Protein AF-0000000085067004 (afdb_homodimer)

Sequence (550 aa):
MLLAAVLTGLWRGMNSHQGFIADVVNGLKASEVGFAIALILLGSIVEGFGYGLSLGTRWPYTRNIAVLMVRGDPEAAHRLVATLVGLVALALVILSPSITTISGLSLIVVTALFGMGTLYVLAGRAPAFVHGTHGLLAYGVFLVYLTGLVYPELDFWSYLSAVGALHALLLAVFLGGMTTGQRGFGTAIGAFVKPQKASQWTIAAHVSAALLLVATLGWMMPAYPVAFYLAVTQVAVGFLLFHAVNLKPRDPGVMVVFHQSMVLLMSLAIVLQWRMLLAAVLTGLWRGMNSHQGFIADVVNGLKASEVGFAIALILLGSIVEGFGYGLSLGTRWPYTRNIAVLMVRGDPEAAHRLVATLVGLVALALVILSPSITTISGLSLIVVTALFGMGTLYVLAGRAPAFVHGTHGLLAYGVFLVYLTGLVYPELDFWSYLSAVGALHALLLAVFLGGMTTGQRGFGTAIGAFVKPQKASQWTIAAHVSAALLLVATLGWMMPAYPVAFYLAVTQVAVGFLLFHAVNLKPRDPGVMVVFHQSMVLLMSLAIVLQWR

Nearest PDB structures (foldseek):
  6ied-assembly1_A  TM=6.377E-01  e=1.381E-03  Bacillus subtilis subsp. subtilis str. 168
  7jh5-assembly1_A  TM=1.822E-01  e=3.316E+00  synthetic construct
  7jh5-assembly1_A  TM=1.829E-01  e=2.171E+00  synthetic construct

Foldseek 3Di:
DLVVQLVVLLVVLVVPPPDNLRSNLRSLLSSLLVLLLVLLLLVLQCQQAQVLQVVHLDDDDDPCLVVVVVVPRSVSVSRVSLVVSLVSLVVSCVSPNDLLSVQLNVLSVVLVVLSSVLSCLLVVNDALLSQLVSQLSSVVNNQSSVLCNVPVPDHSVVVCVPQVLVVLLSQLSSLVSSLDSQQHAFGACDDDPDDDGPSVVSVVSSLVSLVVSLVVCVVVCVQQVPLNVLSVVLNVLVVLLNVLCRVGVSNSHCSSSVSSVSSVVSSCSSSVRPD/DLVVQLVVQLVVLVVVPPDNLRSNLRSLLSSLLVLLLVLLLLVLQCQQAQVLQVVHLDDDDDPCLVVVVVVPRSVSVSRVSLVVSLVSLVVSCVSPNDLLSVVLNVLSVVLVVLSSVLSCLLVVNDALLSQLVSQLSSVVNNQSSVLCNVPVPDDSVVVCVPQVLVVLLSQLRSLVSSLDSQQHAFGACDDDPDDDGPSSVSVVSSLVSLVVSLVVCVVVCVQQVPLNVLSVVLNVLVVLLNVLCRVGVSNSHCSSSVSSVSSVVSSCSSSVRPD

Solvent-accessible surface area (backbone atoms only — not comparable to full-atom values): 26433 Å² total; per-residue (Å²): 106,68,66,51,40,40,47,49,19,32,50,56,18,58,68,59,76,75,46,70,68,54,7,44,49,46,1,51,38,46,20,48,30,52,48,36,52,49,41,55,47,31,50,24,45,14,50,10,64,47,32,68,58,71,73,50,72,68,77,87,73,59,94,56,34,68,56,40,28,74,73,62,36,46,48,39,41,35,53,51,49,51,52,50,50,51,52,52,31,50,51,40,30,71,76,50,68,42,73,57,33,47,49,36,37,50,34,46,54,53,24,52,56,27,48,57,44,30,41,36,8,38,70,68,74,42,62,22,64,42,26,6,48,24,44,37,31,49,50,45,37,28,47,38,34,42,42,44,67,77,38,66,88,52,55,51,70,61,50,58,72,68,37,62,68,54,51,35,49,45,50,22,42,23,30,45,26,20,25,54,20,49,37,23,69,53,37,53,67,68,85,51,72,68,66,83,47,71,29,36,45,32,42,52,51,18,51,50,30,46,44,48,29,36,52,50,26,27,74,39,23,92,66,22,43,49,26,26,54,48,43,50,51,43,52,56,45,50,53,34,34,56,28,22,31,50,76,32,32,45,40,37,28,68,49,43,33,52,49,50,50,50,52,52,48,30,51,48,19,55,76,69,47,36,119,107,67,67,51,40,40,46,50,18,31,50,55,17,57,69,59,76,74,47,73,66,54,8,45,51,47,1,53,36,48,20,48,29,53,48,36,52,48,43,55,47,31,51,25,44,15,50,10,63,49,32,68,58,70,73,50,72,69,77,86,72,58,95,54,34,69,56,39,27,74,72,62,36,46,48,35,41,36,53,53,50,51,50,50,50,50,52,52,31,49,51,39,30,71,76,50,70,42,72,57,33,47,49,36,37,51,34,46,53,53,24,53,56,27,48,56,43,30,38,35,9,38,70,70,74,40,62,22,64,41,27,6,48,24,44,37,30,48,49,47,36,28,47,37,35,44,44,45,67,76,37,66,89,52,55,51,69,62,49,57,70,68,37,62,66,55,51,35,47,44,49,22,42,21,30,46,25,21,25,53,20,48,38,24,69,50,37,53,67,69,86,52,74,67,67,84,47,71,30,36,45,33,43,52,52,18,52,52,29,47,44,48,28,36,52,50,26,26,74,40,24,94,66,22,43,49,26,25,55,48,42,50,51,42,52,56,45,50,54,33,34,56,29,24,30,48,75,33,32,45,41,36,29,68,48,44,32,53,50,51,51,51,53,52,49,29,50,47,20,57,76,70,46,35,117

Organism: Acidithiobacillus ferrooxidans (strain ATCC 23270 / DSM 14882 / CIP 104768 / NCIMB 8455) (NCBI:txid243159)

Radius of gyration: 28.53 Å; Cα contacts (8 Å, |Δi|>4): 859; chains: 2; bounding box: 48×87×50 Å

Structure (mmCIF, N/CA/C/O backbone):
data_AF-0000000085067004-model_v1
#
loop_
_entity.id
_entity.type
_entity.pdbx_description
1 polymer 'Membrane protein, putative'
#
loop_
_atom_site.group_PDB
_atom_site.id
_atom_site.type_symbol
_atom_site.label_atom_id
_atom_site.label_alt_id
_atom_site.label_comp_id
_atom_site.label_asym_id
_atom_site.label_entity_id
_atom_site.label_seq_id
_atom_site.pdbx_PDB_ins_code
_atom_site.Cartn_x
_atom_site.Cartn_y
_atom_site.Cartn_z
_atom_site.occupancy
_atom_site.B_iso_or_equiv
_atom_site.auth_seq_id
_atom_site.auth_comp_id
_atom_site.auth_asym_id
_atom_site.auth_atom_id
_atom_site.pdbx_PDB_model_num
ATOM 1 N N . MET A 1 1 ? 5.703 -36.125 1 1 44.06 1 MET A N 1
ATOM 2 C CA . MET A 1 1 ? 4.656 -35.125 1.204 1 44.06 1 MET A CA 1
ATOM 3 C C . MET A 1 1 ? 3.631 -35.188 0.078 1 44.06 1 MET A C 1
ATOM 5 O O . MET A 1 1 ? 2.426 -35.188 0.33 1 44.06 1 MET A O 1
ATOM 9 N N . LEU A 1 2 ? 4.16 -35.406 -1.099 1 47.28 2 LEU A N 1
ATOM 10 C CA . LEU A 1 2 ? 3.25 -35.5 -2.234 1 47.28 2 LEU A CA 1
ATOM 11 C C . LEU A 1 2 ? 2.361 -36.719 -2.111 1 47.28 2 LEU A C 1
ATOM 13 O O . LEU A 1 2 ? 1.147 -36.656 -2.312 1 47.28 2 LEU A O 1
ATOM 17 N N . LEU A 1 3 ? 3.037 -37.812 -1.877 1 49.53 3 LEU A N 1
ATOM 18 C CA . LEU A 1 3 ? 2.285 -39.062 -1.688 1 49.53 3 LEU A CA 1
ATOM 19 C C . LEU A 1 3 ? 1.293 -38.906 -0.538 1 49.53 3 LEU A C 1
ATOM 21 O O . LEU A 1 3 ? 0.163 -39.406 -0.625 1 49.53 3 LEU A O 1
ATOM 25 N N . ALA A 1 4 ? 1.658 -38.156 0.443 1 50 4 ALA A N 1
ATOM 26 C CA . ALA A 1 4 ? 0.765 -37.969 1.586 1 50 4 ALA A CA 1
ATOM 27 C C . ALA A 1 4 ? -0.467 -37.156 1.201 1 50 4 ALA A C 1
ATOM 29 O O . ALA A 1 4 ? -1.578 -37.469 1.647 1 50 4 ALA A O 1
ATOM 30 N N . ALA A 1 5 ? -0.316 -36.219 0.365 1 51.41 5 ALA A N 1
ATOM 31 C CA . ALA A 1 5 ? -1.452 -35.406 -0.091 1 51.41 5 ALA A CA 1
ATOM 32 C C . ALA A 1 5 ? -2.416 -36.25 -0.921 1 51.41 5 ALA A C 1
ATOM 34 O O . ALA A 1 5 ? -3.635 -36.156 -0.765 1 51.41 5 ALA A O 1
ATOM 35 N N . VAL A 1 6 ? -1.772 -37.031 -1.807 1 51.62 6 VAL A N 1
ATOM 36 C CA . VAL A 1 6 ? -2.605 -37.969 -2.586 1 51.62 6 VAL A CA 1
ATOM 37 C C . VAL A 1 6 ? -3.32 -38.938 -1.65 1 51.62 6 VAL A C 1
ATOM 39 O O . VAL A 1 6 ? -4.527 -39.156 -1.778 1 51.62 6 VAL A O 1
ATOM 42 N N . LEU A 1 7 ? -2.564 -39.375 -0.662 1 54.09 7 LEU A N 1
ATOM 43 C CA . LEU A 1 7 ? -3.115 -40.375 0.254 1 54.09 7 LEU A CA 1
ATOM 44 C C . LEU A 1 7 ? -4.172 -39.75 1.159 1 54.09 7 LEU A C 1
ATOM 46 O O . LEU A 1 7 ? -5.207 -40.375 1.427 1 54.09 7 LEU A O 1
ATOM 50 N N . THR A 1 8 ? -3.93 -38.562 1.638 1 54.75 8 THR A N 1
ATOM 51 C CA . THR A 1 8 ? -4.895 -37.906 2.504 1 54.75 8 THR A CA 1
ATOM 52 C C . THR A 1 8 ? -6.164 -37.562 1.731 1 54.75 8 THR A C 1
ATOM 54 O O . THR A 1 8 ? -7.27 -37.688 2.258 1 54.75 8 THR A O 1
ATOM 57 N N . GLY A 1 9 ? -6.027 -37.125 0.557 1 53.75 9 GLY A N 1
ATOM 58 C CA . GLY A 1 9 ? -7.195 -36.875 -0.276 1 53.75 9 GLY A CA 1
ATOM 59 C C . GLY A 1 9 ? -8.016 -38.156 -0.526 1 53.75 9 GLY A C 1
ATOM 60 O O . GLY A 1 9 ? -9.234 -38.125 -0.389 1 53.75 9 GLY A O 1
ATOM 61 N N . LEU A 1 10 ? -7.211 -39.188 -0.894 1 51.88 10 LEU A N 1
ATOM 62 C CA . LEU A 1 10 ? -7.871 -40.469 -1.09 1 51.88 10 LEU A CA 1
ATOM 63 C C . LEU A 1 10 ? -8.547 -40.938 0.194 1 51.88 10 LEU A C 1
ATOM 65 O O . LEU A 1 10 ? -9.672 -41.438 0.159 1 51.88 10 LEU A O 1
ATOM 69 N N . TRP A 1 11 ? -7.82 -40.688 1.231 1 53.88 11 TRP A N 1
ATOM 70 C CA . TRP A 1 11 ? -8.375 -41.125 2.508 1 53.88 11 TRP A CA 1
ATOM 71 C C . TRP A 1 11 ? -9.664 -40.375 2.83 1 53.88 11 TRP A C 1
ATOM 73 O O . TRP A 1 11 ? -10.641 -41 3.27 1 53.88 11 TRP A O 1
ATOM 83 N N . ARG A 1 12 ? -9.75 -39.219 2.734 1 55.62 12 ARG A N 1
ATOM 84 C CA . ARG A 1 12 ? -10.922 -38.406 3.031 1 55.62 12 ARG A CA 1
ATOM 85 C C . ARG A 1 12 ? -12.07 -38.719 2.084 1 55.62 12 ARG A C 1
ATOM 87 O O . ARG A 1 12 ? -13.234 -38.75 2.492 1 55.62 12 ARG A O 1
ATOM 94 N N . GLY A 1 13 ? -11.68 -38.844 0.837 1 50.97 13 GLY A N 1
ATOM 95 C CA . GLY A 1 13 ? -12.688 -39.281 -0.12 1 50.97 13 GLY A CA 1
ATOM 96 C C . GLY A 1 13 ? -13.312 -40.625 0.223 1 50.97 13 GLY A C 1
ATOM 97 O O . GLY A 1 13 ? -14.508 -40.812 0.031 1 50.97 13 GLY A O 1
ATOM 98 N N . MET A 1 14 ? -12.508 -41.469 0.668 1 50.03 14 MET A N 1
ATOM 99 C CA . MET A 1 14 ? -13.016 -42.812 0.999 1 50.03 14 MET A CA 1
ATOM 100 C C . MET A 1 14 ? -14.008 -42.75 2.154 1 50.03 14 MET A C 1
ATOM 102 O O . MET A 1 14 ? -14.852 -43.625 2.301 1 50.03 14 MET A O 1
ATOM 106 N N . ASN A 1 15 ? -13.82 -41.812 2.945 1 49.16 15 ASN A N 1
ATOM 107 C CA . ASN A 1 15 ? -14.766 -41.812 4.059 1 49.16 15 ASN A CA 1
ATOM 108 C C . ASN A 1 15 ? -16.062 -41.125 3.701 1 49.16 15 ASN A C 1
ATOM 110 O O . ASN A 1 15 ? -16.891 -40.875 4.574 1 49.16 15 ASN A O 1
ATOM 114 N N . SER A 1 16 ? -16.219 -40.594 2.508 1 52.66 16 SER A N 1
ATOM 115 C CA . SER A 1 16 ? -17.422 -39.844 2.227 1 52.66 16 SER A CA 1
ATOM 116 C C . SER A 1 16 ? -18.578 -40.75 1.824 1 52.66 16 SER A C 1
ATOM 118 O O . SER A 1 16 ? -19.734 -40.312 1.761 1 52.66 16 SER A O 1
ATOM 120 N N . HIS A 1 17 ? -18.484 -42 2.068 1 56.91 17 HIS A N 1
ATOM 121 C CA . HIS A 1 17 ? -19.531 -43 1.897 1 56.91 17 HIS A CA 1
ATOM 122 C C . HIS A 1 17 ? -20.312 -42.75 0.613 1 56.91 17 HIS A C 1
ATOM 124 O O . HIS A 1 17 ? -21.531 -42.969 0.579 1 56.91 17 HIS A O 1
ATOM 130 N N . GLN A 1 18 ? -20 -42.031 -0.416 1 61.53 18 GLN A N 1
ATOM 131 C CA . GLN A 1 18 ? -20.812 -41.812 -1.608 1 61.53 18 GLN A CA 1
ATOM 132 C C . GLN A 1 18 ? -20.484 -42.844 -2.691 1 61.53 18 GLN A C 1
ATOM 134 O O . GLN A 1 18 ? -20.984 -42.75 -3.816 1 61.53 18 GLN A O 1
ATOM 139 N N . GLY A 1 19 ? -19.75 -43.875 -2.502 1 74.81 19 GLY A N 1
ATOM 140 C CA . GLY A 1 19 ? -19.266 -44.844 -3.451 1 74.81 19 GLY A CA 1
ATOM 141 C C . GLY A 1 19 ? -17.766 -44.75 -3.715 1 74.81 19 GLY A C 1
ATOM 142 O O . GLY A 1 19 ? -17.188 -43.656 -3.602 1 74.81 19 GLY A O 1
ATOM 143 N N . PHE A 1 20 ? -17.156 -45.812 -3.973 1 78.31 20 PHE A N 1
ATOM 144 C CA . PHE A 1 20 ? -15.719 -45.938 -4.074 1 78.31 20 PHE A CA 1
ATOM 145 C C . PHE A 1 20 ? -15.148 -45 -5.113 1 78.31 20 PHE A C 1
ATOM 147 O O . PHE A 1 20 ? -14.195 -44.25 -4.84 1 78.31 20 PHE A O 1
ATOM 154 N N . ILE A 1 21 ? -15.789 -44.938 -6.297 1 82.69 21 ILE A N 1
ATOM 155 C CA . ILE A 1 21 ? -15.281 -44.094 -7.391 1 82.69 21 ILE A CA 1
ATOM 156 C C . ILE A 1 21 ? -15.398 -42.625 -7.023 1 82.69 21 ILE A C 1
ATOM 158 O O . ILE A 1 21 ? -14.484 -41.844 -7.266 1 82.69 21 ILE A O 1
ATOM 162 N N . ALA A 1 22 ? -16.5 -42.281 -6.383 1 83.62 22 ALA A N 1
ATOM 163 C CA . ALA A 1 22 ? -16.703 -40.906 -5.969 1 83.62 22 ALA A CA 1
ATOM 164 C C . ALA A 1 22 ? -15.68 -40.469 -4.93 1 83.62 22 ALA A C 1
ATOM 166 O O . ALA A 1 22 ? -15.18 -39.344 -4.961 1 83.62 22 ALA A O 1
ATOM 167 N N . ASP A 1 23 ? -15.328 -41.344 -4.109 1 85.62 23 ASP A N 1
ATOM 168 C CA . ASP A 1 23 ? -14.328 -41.094 -3.076 1 85.62 23 ASP A CA 1
ATOM 169 C C . ASP A 1 23 ? -12.945 -40.906 -3.688 1 85.62 23 ASP A C 1
ATOM 171 O O . ASP A 1 23 ? -12.203 -40 -3.299 1 85.62 23 ASP A O 1
ATOM 175 N N . VAL A 1 24 ? -12.695 -41.75 -4.613 1 87.06 24 VAL A N 1
ATOM 176 C CA . VAL A 1 24 ? -11.406 -41.656 -5.301 1 87.06 24 VAL A CA 1
ATOM 177 C C . VAL A 1 24 ? -11.312 -40.344 -6.062 1 87.06 24 VAL A C 1
ATOM 179 O O . VAL A 1 24 ? -10.289 -39.656 -5.992 1 87.06 24 VAL A O 1
ATOM 182 N N . VAL A 1 25 ? -12.367 -40 -6.707 1 88.56 25 VAL A N 1
ATOM 183 C CA . VAL A 1 25 ? -12.398 -38.781 -7.5 1 88.56 25 VAL A CA 1
ATOM 184 C C . VAL A 1 25 ? -12.211 -37.562 -6.586 1 88.56 25 VAL A C 1
ATOM 186 O O . VAL A 1 25 ? -11.406 -36.688 -6.883 1 88.56 25 VAL A O 1
ATOM 189 N N . ASN A 1 26 ? -12.844 -37.562 -5.465 1 88.25 26 ASN A N 1
ATOM 190 C CA . ASN A 1 26 ? -12.695 -36.469 -4.512 1 88.25 26 ASN A CA 1
ATOM 191 C C . ASN A 1 26 ? -11.281 -36.406 -3.939 1 88.25 26 ASN A C 1
ATOM 193 O O . ASN A 1 26 ? -10.742 -35.344 -3.727 1 88.25 26 ASN A O 1
ATOM 197 N N . GLY A 1 27 ? -10.836 -37.5 -3.727 1 90.12 27 GLY A N 1
ATOM 198 C CA . GLY A 1 27 ? -9.461 -37.562 -3.258 1 90.12 27 GLY A CA 1
ATOM 199 C C . GLY A 1 27 ? -8.461 -37.031 -4.266 1 90.12 27 GLY A C 1
ATOM 200 O O . GLY A 1 27 ? -7.531 -36.312 -3.9 1 90.12 27 GLY A O 1
ATOM 201 N N . LEU A 1 28 ? -8.656 -37.438 -5.504 1 92.19 28 LEU A N 1
ATOM 202 C CA . LEU A 1 28 ? -7.777 -36.969 -6.57 1 92.19 28 LEU A CA 1
ATOM 203 C C . LEU A 1 28 ? -7.914 -35.469 -6.754 1 92.19 28 LEU A C 1
ATOM 205 O O . LEU A 1 28 ? -6.922 -34.75 -6.98 1 92.19 28 LEU A O 1
ATOM 209 N N . LYS A 1 29 ? -9.086 -34.969 -6.609 1 91.62 29 LYS A N 1
ATOM 210 C CA . LYS A 1 29 ? -9.289 -33.5 -6.695 1 91.62 29 LYS A CA 1
ATOM 211 C C . LYS A 1 29 ? -8.57 -32.781 -5.559 1 91.62 29 LYS A C 1
ATOM 213 O O . LYS A 1 29 ? -7.918 -31.766 -5.781 1 91.62 29 LYS A O 1
ATOM 218 N N . ALA A 1 30 ? -8.688 -33.281 -4.43 1 93.06 30 ALA A N 1
ATOM 219 C CA . ALA A 1 30 ? -8 -32.688 -3.283 1 93.06 30 ALA A CA 1
ATOM 220 C C . ALA A 1 30 ? -6.484 -32.719 -3.484 1 93.06 30 ALA A C 1
ATOM 222 O O . ALA A 1 30 ? -5.793 -31.75 -3.141 1 93.06 30 ALA A O 1
ATOM 223 N N . SER A 1 31 ? -6.055 -33.781 -4.023 1 93.31 31 SER A N 1
ATOM 224 C CA . SER A 1 31 ? -4.629 -33.906 -4.324 1 93.31 31 SER A CA 1
ATOM 225 C C . SER A 1 31 ? -4.199 -32.844 -5.332 1 93.31 31 SER A C 1
ATOM 227 O O . SER A 1 31 ? -3.131 -32.25 -5.195 1 93.31 31 SER A O 1
ATOM 229 N N . GLU A 1 32 ? -5.02 -32.625 -6.352 1 95.88 32 GLU A N 1
ATOM 230 C CA . GLU A 1 32 ? -4.719 -31.625 -7.359 1 95.88 32 GLU A CA 1
ATOM 231 C C . GLU A 1 32 ? -4.602 -30.234 -6.73 1 95.88 32 GLU A C 1
ATOM 233 O O . GLU A 1 32 ? -3.717 -29.453 -7.098 1 95.88 32 GLU A O 1
ATOM 238 N N . VAL A 1 33 ? -5.457 -29.953 -5.773 1 95.62 33 VAL A N 1
ATOM 239 C CA . VAL A 1 33 ? -5.387 -28.672 -5.074 1 95.62 33 VAL A CA 1
ATOM 240 C C . VAL A 1 33 ? -4.066 -28.562 -4.316 1 95.62 33 VAL A C 1
ATOM 242 O O . VAL A 1 33 ? -3.357 -27.562 -4.43 1 95.62 33 VAL A O 1
ATOM 245 N N . GLY A 1 34 ? -3.748 -29.562 -3.613 1 95.69 34 GLY A N 1
ATOM 246 C CA . GLY A 1 34 ? -2.486 -29.594 -2.893 1 95.69 34 GLY A CA 1
ATOM 247 C C . GLY A 1 34 ? -1.277 -29.469 -3.799 1 95.69 34 GLY A C 1
ATOM 248 O O . GLY A 1 34 ? -0.341 -28.719 -3.498 1 95.69 34 GLY A O 1
ATOM 249 N N . PHE A 1 35 ? -1.281 -30.172 -4.902 1 95.31 35 PHE A N 1
ATOM 250 C CA . PHE A 1 35 ? -0.181 -30.141 -5.855 1 95.31 35 PHE A CA 1
ATOM 251 C C . PHE A 1 35 ? -0.059 -28.75 -6.484 1 95.31 35 PHE A C 1
ATOM 253 O O . PHE A 1 35 ? 1.049 -28.266 -6.703 1 95.31 35 PHE A O 1
ATOM 260 N N . ALA A 1 36 ? -1.211 -28.219 -6.828 1 96.81 36 ALA A N 1
ATOM 261 C CA . ALA A 1 36 ? -1.175 -26.875 -7.406 1 96.81 36 ALA A CA 1
ATOM 262 C C . ALA A 1 36 ? -0.526 -25.875 -6.445 1 96.81 36 ALA A C 1
ATOM 264 O O . ALA A 1 36 ? 0.309 -25.062 -6.852 1 96.81 36 ALA A O 1
ATOM 265 N N . ILE A 1 37 ? -0.878 -25.938 -5.164 1 97.19 37 ILE A N 1
ATOM 266 C CA . ILE A 1 37 ? -0.276 -25.094 -4.145 1 97.19 37 ILE A CA 1
ATOM 267 C C . ILE A 1 37 ? 1.228 -25.344 -4.078 1 97.19 37 ILE A C 1
ATOM 269 O O . ILE A 1 37 ? 2.027 -24.406 -4.105 1 97.19 37 ILE A O 1
ATOM 273 N N . ALA A 1 38 ? 1.575 -26.562 -4.062 1 96 38 ALA A N 1
ATOM 274 C CA . ALA A 1 38 ? 2.984 -26.938 -3.986 1 96 38 ALA A CA 1
ATOM 275 C C . ALA A 1 38 ? 3.756 -26.422 -5.195 1 96 38 ALA A C 1
ATOM 277 O O . ALA A 1 38 ? 4.871 -25.906 -5.059 1 96 38 ALA A O 1
ATOM 278 N N . LEU A 1 39 ? 3.199 -26.562 -6.324 1 97 39 LEU A N 1
ATOM 279 C CA . LEU A 1 39 ? 3.865 -26.125 -7.551 1 97 39 LEU A CA 1
ATOM 280 C C . LEU A 1 39 ? 4.074 -24.625 -7.559 1 97 39 LEU A C 1
ATOM 282 O O . LEU A 1 39 ? 5.145 -24.141 -7.941 1 97 39 LEU A O 1
ATOM 286 N N . ILE A 1 40 ? 3.045 -23.922 -7.172 1 97.38 40 ILE A N 1
ATOM 287 C CA . ILE A 1 40 ? 3.148 -22.469 -7.125 1 97.38 40 ILE A CA 1
ATOM 288 C C . ILE A 1 40 ? 4.23 -22.062 -6.129 1 97.38 40 ILE A C 1
ATOM 290 O O . ILE A 1 40 ? 5.07 -21.219 -6.43 1 97.38 40 ILE A O 1
ATOM 294 N N . LEU A 1 41 ? 4.266 -22.719 -5.035 1 97.62 41 LEU A N 1
ATOM 295 C CA . LEU A 1 41 ? 5.27 -22.406 -4.023 1 97.62 41 LEU A CA 1
ATOM 296 C C . LEU A 1 41 ? 6.66 -22.828 -4.48 1 97.62 41 LEU A C 1
ATOM 298 O O . LEU A 1 41 ? 7.641 -22.125 -4.246 1 97.62 41 LEU A O 1
ATOM 302 N N . LEU A 1 42 ? 6.758 -23.969 -5.105 1 96.25 42 LEU A N 1
ATOM 303 C CA . LEU A 1 42 ? 8.039 -24.406 -5.652 1 96.25 42 LEU A CA 1
ATOM 304 C C . LEU A 1 42 ? 8.555 -23.406 -6.688 1 96.25 42 LEU A C 1
ATOM 306 O O . LEU A 1 42 ? 9.742 -23.078 -6.703 1 96.25 42 LEU A O 1
ATOM 310 N N . GLY A 1 43 ? 7.66 -22.969 -7.543 1 95.94 43 GLY A N 1
ATOM 311 C CA . GLY A 1 43 ? 8.047 -21.938 -8.484 1 95.94 43 GLY A CA 1
ATOM 312 C C . GLY A 1 43 ? 8.617 -20.703 -7.809 1 95.94 43 GLY A C 1
ATOM 313 O O . GLY A 1 43 ? 9.602 -20.125 -8.281 1 95.94 43 GLY A O 1
ATOM 314 N N . SER A 1 44 ? 8.023 -20.344 -6.746 1 96.75 44 SER A N 1
ATOM 315 C CA . SER A 1 44 ? 8.492 -19.172 -6.016 1 96.75 44 SER A CA 1
ATOM 316 C C . SER A 1 44 ? 9.836 -19.438 -5.344 1 96.75 44 SER A C 1
ATOM 318 O O . SER A 1 44 ? 10.664 -18.531 -5.215 1 96.75 44 SER A O 1
ATOM 320 N N . ILE A 1 45 ? 10.023 -20.609 -4.891 1 96.25 45 ILE A N 1
ATOM 321 C CA . ILE A 1 45 ? 11.32 -21 -4.336 1 96.25 45 ILE A CA 1
ATOM 322 C C . ILE A 1 45 ? 12.383 -20.938 -5.426 1 96.25 45 ILE A C 1
ATOM 324 O O . ILE A 1 45 ? 13.484 -20.422 -5.207 1 96.25 45 ILE A O 1
ATOM 328 N N . VAL A 1 46 ? 12.062 -21.422 -6.543 1 95.12 46 VAL A N 1
ATOM 329 C CA . VAL A 1 46 ? 12.977 -21.406 -7.68 1 95.12 46 VAL A CA 1
ATOM 330 C C . VAL A 1 46 ? 13.383 -19.969 -7.996 1 95.12 46 VAL A C 1
ATOM 332 O O . VAL A 1 46 ? 14.57 -19.688 -8.164 1 95.12 46 VAL A O 1
ATOM 335 N N . GLU A 1 47 ? 12.445 -19.109 -8.062 1 93.81 47 GLU A N 1
ATOM 336 C CA . GLU A 1 47 ? 12.711 -17.688 -8.336 1 93.81 47 GLU A CA 1
ATOM 337 C C . GLU A 1 47 ? 13.453 -17.047 -7.172 1 93.81 47 GLU A C 1
ATOM 339 O O . GLU A 1 47 ? 14.453 -16.344 -7.379 1 93.81 47 GLU A O 1
ATOM 344 N N . GLY A 1 48 ? 12.984 -17.281 -5.996 1 95.88 48 GLY A N 1
ATOM 345 C CA . GLY A 1 48 ? 13.492 -16.594 -4.816 1 95.88 48 GLY A CA 1
ATOM 346 C C . GLY A 1 48 ? 14.922 -16.969 -4.477 1 95.88 48 GLY A C 1
ATOM 347 O O . GLY A 1 48 ? 15.664 -16.156 -3.916 1 95.88 48 GLY A O 1
ATOM 348 N N . PHE A 1 49 ? 15.266 -18.141 -4.883 1 95.62 49 PHE A N 1
ATOM 349 C CA . PHE A 1 49 ? 16.594 -18.578 -4.453 1 95.62 49 PHE A CA 1
ATOM 350 C C . PHE A 1 49 ? 17.5 -18.797 -5.652 1 95.62 49 PHE A C 1
ATOM 352 O O . PHE A 1 49 ? 18.516 -19.5 -5.547 1 95.62 49 PHE A O 1
ATOM 359 N N . GLY A 1 50 ? 17.141 -18.312 -6.762 1 93.56 50 GLY A N 1
ATOM 360 C CA . GLY A 1 50 ? 18.031 -18.141 -7.898 1 93.56 50 GLY A CA 1
ATOM 361 C C . GLY A 1 50 ? 18.219 -19.406 -8.711 1 93.56 50 GLY A C 1
ATOM 362 O O . GLY A 1 50 ? 19.281 -19.625 -9.297 1 93.56 50 GLY A O 1
ATOM 363 N N . TYR A 1 51 ? 17.219 -20.266 -8.75 1 90.5 51 TYR A N 1
ATOM 364 C CA . TYR A 1 51 ? 17.328 -21.531 -9.461 1 90.5 51 TYR A CA 1
ATOM 365 C C . TYR A 1 51 ? 16.609 -21.469 -10.805 1 90.5 51 TYR A C 1
ATOM 367 O O . TYR A 1 51 ? 16.422 -22.484 -11.469 1 90.5 51 TYR A O 1
ATOM 375 N N . GLY A 1 52 ? 16.188 -20.422 -11.234 1 83.44 52 GLY A N 1
ATOM 376 C CA . GLY A 1 52 ? 15.352 -20.25 -12.414 1 83.44 52 GLY A CA 1
ATOM 377 C C . GLY A 1 52 ? 15.984 -20.828 -13.672 1 83.44 52 GLY A C 1
ATOM 378 O O . GLY A 1 52 ? 15.281 -21.328 -14.555 1 83.44 52 GLY A O 1
ATOM 379 N N . LEU A 1 53 ? 17.25 -20.844 -13.781 1 83.56 53 LEU A N 1
ATOM 380 C CA . LEU A 1 53 ? 17.922 -21.344 -14.969 1 83.56 53 LEU A CA 1
ATOM 381 C C . LEU A 1 53 ? 18.953 -22.406 -14.609 1 83.56 53 LEU A C 1
ATOM 383 O O . LEU A 1 53 ? 19.906 -22.641 -15.352 1 83.56 53 LEU A O 1
ATOM 387 N N . SER A 1 54 ? 18.641 -23 -13.531 1 84.69 54 SER A N 1
ATOM 388 C CA . SER A 1 54 ? 19.594 -23.984 -13.047 1 84.69 54 SER A CA 1
ATOM 389 C C . SER A 1 54 ? 19.688 -25.188 -13.984 1 84.69 54 SER A C 1
ATOM 391 O O . SER A 1 54 ? 20.719 -25.828 -14.086 1 84.69 54 SER A O 1
ATOM 393 N N . LEU A 1 55 ? 18.594 -25.422 -14.688 1 86.06 55 LEU A N 1
ATOM 394 C CA . LEU A 1 55 ? 18.578 -26.562 -15.602 1 86.06 55 LEU A CA 1
ATOM 395 C C . LEU A 1 55 ? 18.625 -26.094 -17.047 1 86.06 55 LEU A C 1
ATOM 397 O O . LEU A 1 55 ? 18.344 -26.859 -17.969 1 86.06 55 LEU A O 1
ATOM 401 N N . GLY A 1 56 ? 18.938 -24.859 -17.188 1 81.44 56 GLY A N 1
ATOM 402 C CA . GLY A 1 56 ? 18.984 -24.297 -18.516 1 81.44 56 GLY A CA 1
ATOM 403 C C . GLY A 1 56 ? 17.625 -24.078 -19.141 1 81.44 56 GLY A C 1
ATOM 404 O O . GLY A 1 56 ? 16.625 -23.984 -18.422 1 81.44 56 GLY A O 1
ATOM 405 N N . THR A 1 57 ? 17.641 -23.781 -20.453 1 77.81 57 THR A N 1
ATOM 406 C CA . THR A 1 57 ? 16.391 -23.5 -21.141 1 77.81 57 THR A CA 1
ATOM 407 C C . THR A 1 57 ? 15.883 -24.734 -21.875 1 77.81 57 THR A C 1
ATOM 409 O O . THR A 1 57 ? 14.766 -24.734 -22.406 1 77.81 57 THR A O 1
ATOM 412 N N . ARG A 1 58 ? 16.734 -25.703 -21.812 1 74.06 58 ARG A N 1
ATOM 413 C CA . ARG A 1 58 ? 16.328 -26.891 -22.547 1 74.06 58 ARG A CA 1
ATOM 414 C C . ARG A 1 58 ? 15.258 -27.672 -21.781 1 74.06 58 ARG A C 1
ATOM 416 O O . ARG A 1 58 ? 15.359 -27.859 -20.578 1 74.06 58 ARG A O 1
ATOM 423 N N . TRP A 1 59 ? 14.117 -27.828 -22.375 1 64.62 59 TRP A N 1
ATOM 424 C CA . TRP A 1 59 ? 13.023 -28.672 -21.922 1 64.62 59 TRP A CA 1
ATOM 425 C C . TRP A 1 59 ? 13.047 -30.016 -22.641 1 64.62 59 TRP A C 1
ATOM 427 O O . TRP A 1 59 ? 13.547 -30.125 -23.766 1 64.62 59 TRP A O 1
ATOM 437 N N . PRO A 1 60 ? 12.516 -30.984 -22.016 1 60.41 60 PRO A N 1
ATOM 438 C CA . PRO A 1 60 ? 11.773 -31.094 -20.766 1 60.41 60 PRO A CA 1
ATOM 439 C C . PRO A 1 60 ? 12.672 -31.375 -19.562 1 60.41 60 PRO A C 1
ATOM 441 O O . PRO A 1 60 ? 12.555 -30.719 -18.531 1 60.41 60 PRO A O 1
ATOM 444 N N . TYR A 1 61 ? 13.258 -32.656 -19.641 1 64.69 61 TYR A N 1
ATOM 445 C CA . TYR A 1 61 ? 13.883 -33.25 -18.469 1 64.69 61 TYR A CA 1
ATOM 446 C C . TYR A 1 61 ? 15.344 -33.594 -18.734 1 64.69 61 TYR A C 1
ATOM 448 O O . TYR A 1 61 ? 15.727 -33.812 -19.891 1 64.69 61 TYR A O 1
ATOM 456 N N . THR A 1 62 ? 16.047 -33.188 -17.859 1 69.31 62 THR A N 1
ATOM 457 C CA . THR A 1 62 ? 17.391 -33.75 -17.891 1 69.31 62 THR A CA 1
ATOM 458 C C . THR A 1 62 ? 17.391 -35.188 -17.422 1 69.31 62 THR A C 1
ATOM 460 O O . THR A 1 62 ? 16.5 -35.594 -16.656 1 69.31 62 THR A O 1
ATOM 463 N N . ARG A 1 63 ? 18.281 -35.969 -17.984 1 74.56 63 ARG A N 1
ATOM 464 C CA . ARG A 1 63 ? 18.375 -37.406 -17.703 1 74.56 63 ARG A CA 1
ATOM 465 C C . ARG A 1 63 ? 18.484 -37.656 -16.203 1 74.56 63 ARG A C 1
ATOM 467 O O . ARG A 1 63 ? 17.969 -38.656 -15.711 1 74.56 63 ARG A O 1
ATOM 474 N N . ASN A 1 64 ? 18.938 -36.781 -15.523 1 83.56 64 ASN A N 1
ATOM 475 C CA . ASN A 1 64 ? 19.156 -37.031 -14.102 1 83.56 64 ASN A CA 1
ATOM 476 C C . ASN A 1 64 ? 18.281 -36.125 -13.227 1 83.56 64 ASN A C 1
ATOM 478 O O . ASN A 1 64 ? 18.703 -35.688 -12.156 1 83.56 64 ASN A O 1
ATOM 482 N N . ILE A 1 65 ? 17.047 -35.906 -13.734 1 87.38 65 ILE A N 1
ATOM 483 C CA . ILE A 1 65 ? 16.203 -34.906 -13.078 1 87.38 65 ILE A CA 1
ATOM 484 C C . ILE A 1 65 ? 15.828 -35.406 -11.68 1 87.38 65 ILE A C 1
ATOM 486 O O . ILE A 1 65 ? 15.758 -34.594 -10.742 1 87.38 65 ILE A O 1
ATOM 490 N N . ALA A 1 66 ? 15.609 -36.688 -11.469 1 87.69 66 ALA A N 1
ATOM 491 C CA . ALA A 1 66 ? 15.258 -37.219 -10.164 1 87.69 66 ALA A CA 1
ATOM 492 C C . ALA A 1 66 ? 16.406 -37.062 -9.172 1 87.69 66 ALA A C 1
ATOM 494 O O . ALA A 1 66 ? 16.188 -36.781 -8 1 87.69 66 ALA A O 1
ATOM 495 N N . VAL A 1 67 ? 17.562 -37.25 -9.648 1 89.06 67 VAL A N 1
ATOM 496 C CA . VAL A 1 67 ? 18.75 -37.125 -8.805 1 89.06 67 VAL A CA 1
ATOM 497 C C . VAL A 1 67 ? 18.938 -35.656 -8.383 1 89.06 67 VAL A C 1
ATOM 499 O O . VAL A 1 67 ? 19.219 -35.375 -7.219 1 89.06 67 VAL A O 1
ATOM 502 N N . LEU A 1 68 ? 18.703 -34.844 -9.352 1 90 68 LEU A N 1
ATOM 503 C CA . LEU A 1 68 ? 18.859 -33.438 -9.047 1 90 68 LEU A CA 1
ATOM 504 C C . LEU A 1 68 ? 17.828 -32.969 -8.016 1 90 68 LEU A C 1
ATOM 506 O O . LEU A 1 68 ? 18.141 -32.156 -7.137 1 90 68 LEU A O 1
ATOM 510 N N . MET A 1 69 ? 16.688 -33.469 -8.125 1 90.06 69 MET A N 1
ATOM 511 C CA . MET A 1 69 ? 15.656 -33.156 -7.141 1 90.06 69 MET A CA 1
ATOM 512 C C . MET A 1 69 ? 16.062 -33.656 -5.754 1 90.06 69 MET A C 1
ATOM 514 O O . MET A 1 69 ? 15.945 -32.906 -4.773 1 90.06 69 MET A O 1
ATOM 518 N N . VAL A 1 70 ? 16.562 -34.844 -5.676 1 91.06 70 VAL A N 1
ATOM 519 C CA . VAL A 1 70 ? 16.953 -35.438 -4.398 1 91.06 70 VAL A CA 1
ATOM 520 C C . VAL A 1 70 ? 18.125 -34.656 -3.812 1 91.06 70 VAL A C 1
ATOM 522 O O . VAL A 1 70 ? 18.234 -34.5 -2.594 1 91.06 70 VAL A O 1
ATOM 525 N N . ARG A 1 71 ? 18.891 -34.094 -4.703 1 91.69 71 ARG A N 1
ATOM 526 C CA . ARG A 1 71 ? 20.031 -33.312 -4.262 1 91.69 71 ARG A CA 1
ATOM 527 C C . ARG A 1 71 ? 19.609 -31.922 -3.848 1 91.69 71 ARG A C 1
ATOM 529 O O . ARG A 1 71 ? 20.453 -31.109 -3.438 1 91.69 71 ARG A O 1
ATOM 536 N N . GLY A 1 72 ? 18.344 -31.641 -4.055 1 91.19 72 GLY A N 1
ATOM 537 C CA . GLY A 1 72 ? 17.828 -30.406 -3.475 1 91.19 72 GLY A CA 1
ATOM 538 C C . GLY A 1 72 ? 17.578 -29.328 -4.504 1 91.19 72 GLY A C 1
ATOM 539 O O . GLY A 1 72 ? 17.406 -28.156 -4.156 1 91.19 72 GLY A O 1
ATOM 540 N N . ASP A 1 73 ? 17.578 -29.609 -5.73 1 92.62 73 ASP A N 1
ATOM 541 C CA . ASP A 1 73 ? 17.266 -28.625 -6.758 1 92.62 73 ASP A CA 1
ATOM 542 C C . ASP A 1 73 ? 15.758 -28.406 -6.875 1 92.62 73 ASP A C 1
ATOM 544 O O . ASP A 1 73 ? 15.031 -29.281 -7.348 1 92.62 73 ASP A O 1
ATOM 548 N N . PRO A 1 74 ? 15.383 -27.266 -6.547 1 93.88 74 PRO A N 1
ATOM 549 C CA . PRO A 1 74 ? 13.938 -27.031 -6.539 1 93.88 74 PRO A CA 1
ATOM 550 C C . PRO A 1 74 ? 13.336 -26.953 -7.941 1 93.88 74 PRO A C 1
ATOM 552 O O . PRO A 1 74 ? 12.148 -27.234 -8.125 1 93.88 74 PRO A O 1
ATOM 555 N N . GLU A 1 75 ? 14.102 -26.562 -8.898 1 93.06 75 GLU A N 1
ATOM 556 C CA . GLU A 1 75 ? 13.602 -26.562 -10.273 1 93.06 75 GLU A CA 1
ATOM 557 C C . GLU A 1 75 ? 13.305 -27.984 -10.75 1 93.06 75 GLU A C 1
ATOM 559 O O . GLU A 1 75 ? 12.305 -28.219 -11.43 1 93.06 75 GLU A O 1
ATOM 564 N N . ALA A 1 76 ? 14.156 -28.875 -10.383 1 92.56 76 ALA A N 1
ATOM 565 C CA . ALA A 1 76 ? 13.922 -30.281 -10.688 1 92.56 76 ALA A CA 1
ATOM 566 C C . ALA A 1 76 ? 12.641 -30.781 -10.016 1 92.56 76 ALA A C 1
ATOM 568 O O . ALA A 1 76 ? 11.828 -31.469 -10.641 1 92.56 76 ALA A O 1
ATOM 569 N N . ALA A 1 77 ? 12.5 -30.406 -8.797 1 93.25 77 ALA A N 1
ATOM 570 C CA . ALA A 1 77 ? 11.289 -30.781 -8.07 1 93.25 77 ALA A CA 1
ATOM 571 C C . ALA A 1 77 ? 10.047 -30.188 -8.734 1 93.25 77 ALA A C 1
ATOM 573 O O . ALA A 1 77 ? 9.039 -30.875 -8.891 1 93.25 77 ALA A O 1
ATOM 574 N N . HIS A 1 78 ? 10.141 -28.938 -9.109 1 94.38 78 HIS A N 1
ATOM 575 C CA . HIS A 1 78 ? 9.039 -28.25 -9.766 1 94.38 78 HIS A CA 1
ATOM 576 C C . HIS A 1 78 ? 8.602 -28.984 -11.023 1 94.38 78 HIS A C 1
ATOM 578 O O . HIS A 1 78 ? 7.406 -29.234 -11.219 1 94.38 78 HIS A O 1
ATOM 584 N N . ARG A 1 79 ? 9.523 -29.453 -11.789 1 91.44 79 ARG A N 1
ATOM 585 C CA . ARG A 1 79 ? 9.219 -30.141 -13.047 1 91.44 79 ARG A CA 1
ATOM 586 C C . ARG A 1 79 ? 8.625 -31.516 -12.781 1 91.44 79 ARG A C 1
ATOM 588 O O . ARG A 1 79 ? 7.684 -31.938 -13.461 1 91.44 79 ARG A O 1
ATOM 595 N N . LEU A 1 80 ? 9.156 -32.188 -11.852 1 90.5 80 LEU A N 1
ATOM 596 C CA . LEU A 1 80 ? 8.648 -33.5 -11.531 1 90.5 80 LEU A CA 1
ATOM 597 C C . LEU A 1 80 ? 7.227 -33.438 -10.984 1 90.5 80 LEU A C 1
ATOM 599 O O . LEU A 1 80 ? 6.363 -34.219 -11.383 1 90.5 80 LEU A O 1
ATOM 603 N N . VAL A 1 81 ? 7.016 -32.5 -10.109 1 92.19 81 VAL A N 1
ATOM 604 C CA . VAL A 1 81 ? 5.68 -32.344 -9.547 1 92.19 81 VAL A CA 1
ATOM 605 C C . VAL A 1 81 ? 4.699 -31.922 -10.641 1 92.19 81 VAL A C 1
ATOM 607 O O . VAL A 1 81 ? 3.553 -32.375 -10.656 1 92.19 81 VAL A O 1
ATOM 610 N N . ALA A 1 82 ? 5.152 -31.125 -11.531 1 93.88 82 ALA A N 1
ATOM 611 C CA . ALA A 1 82 ? 4.301 -30.719 -12.641 1 93.88 82 ALA A CA 1
ATOM 612 C C . ALA A 1 82 ? 3.855 -31.922 -13.469 1 93.88 82 ALA A C 1
ATOM 614 O O . ALA A 1 82 ? 2.703 -31.984 -13.906 1 93.88 82 ALA A O 1
ATOM 615 N N . THR A 1 83 ? 4.711 -32.844 -13.664 1 91.06 83 THR A N 1
ATOM 616 C CA . THR A 1 83 ? 4.387 -34.062 -14.406 1 91.06 83 THR A CA 1
ATOM 617 C C . THR A 1 83 ? 3.354 -34.875 -13.648 1 91.06 83 THR A C 1
ATOM 619 O O . THR A 1 83 ? 2.395 -35.375 -14.242 1 91.06 83 THR A O 1
ATOM 622 N N . LEU A 1 84 ? 3.576 -34.938 -12.367 1 90.88 84 LEU A N 1
ATOM 623 C CA . LEU A 1 84 ? 2.646 -35.719 -11.539 1 90.88 84 LEU A CA 1
ATOM 624 C C . LEU A 1 84 ? 1.254 -35.094 -11.578 1 90.88 84 LEU A C 1
ATOM 626 O O . LEU A 1 84 ? 0.254 -35.812 -11.664 1 90.88 84 LEU A O 1
ATOM 630 N N . VAL A 1 85 ? 1.195 -33.812 -11.523 1 95 85 VAL A N 1
ATOM 631 C CA . VAL A 1 85 ? -0.068 -33.094 -11.602 1 95 85 VAL A CA 1
ATOM 632 C C . VAL A 1 85 ? -0.781 -33.438 -12.906 1 95 85 VAL A C 1
ATOM 634 O O . VAL A 1 85 ? -1.997 -33.625 -12.922 1 95 85 VAL A O 1
ATOM 637 N N . GLY A 1 86 ? -0.048 -33.5 -13.977 1 96.06 86 GLY A N 1
ATOM 638 C CA . GLY A 1 86 ? -0.624 -33.844 -15.266 1 96.06 86 GLY A CA 1
ATOM 639 C C . GLY A 1 86 ? -1.188 -35.25 -15.297 1 96.06 86 GLY A C 1
ATOM 640 O O . GLY A 1 86 ? -2.285 -35.469 -15.812 1 96.06 86 GLY A O 1
ATOM 641 N N . LEU A 1 87 ? -0.494 -36.156 -14.695 1 95.12 87 LEU A N 1
ATOM 642 C CA . LEU A 1 87 ? -0.932 -37.562 -14.672 1 95.12 87 LEU A CA 1
ATOM 643 C C . LEU A 1 87 ? -2.186 -37.719 -13.82 1 95.12 87 LEU A C 1
ATOM 645 O O . LEU A 1 87 ? -3.113 -38.438 -14.203 1 95.12 87 LEU A O 1
ATOM 649 N N . VAL A 1 88 ? -2.182 -37.062 -12.711 1 94.88 88 VAL A N 1
ATOM 650 C CA . VAL A 1 88 ? -3.344 -37.125 -11.836 1 94.88 88 VAL A CA 1
ATOM 651 C C . VAL A 1 88 ? -4.551 -36.5 -12.531 1 94.88 88 VAL A C 1
ATOM 653 O O . VAL A 1 88 ? -5.66 -37.031 -12.461 1 94.88 88 VAL A O 1
ATOM 656 N N . ALA A 1 89 ? -4.34 -35.469 -13.203 1 97.31 89 ALA A N 1
ATOM 657 C CA . ALA A 1 89 ? -5.426 -34.812 -13.93 1 97.31 89 ALA A CA 1
ATOM 658 C C . ALA A 1 89 ? -5.969 -35.719 -15.039 1 97.31 89 ALA A C 1
ATOM 660 O O . ALA A 1 89 ? -7.18 -35.75 -15.273 1 97.31 89 ALA A O 1
ATOM 661 N N . LEU A 1 90 ? -5.094 -36.375 -15.688 1 97 90 LEU A N 1
ATOM 662 C CA . LEU A 1 90 ? -5.52 -37.312 -16.719 1 97 90 LEU A CA 1
ATOM 663 C C . LEU A 1 90 ? -6.371 -38.438 -16.109 1 97 90 LEU A C 1
ATOM 665 O O . LEU A 1 90 ? -7.414 -38.781 -16.656 1 97 90 LEU A O 1
ATOM 669 N N . ALA A 1 91 ? -5.93 -38.938 -14.992 1 95.81 91 ALA A N 1
ATOM 670 C CA . ALA A 1 91 ? -6.707 -39.938 -14.289 1 95.81 91 ALA A CA 1
ATOM 671 C C . ALA A 1 91 ? -8.094 -39.438 -13.922 1 95.81 91 ALA A C 1
ATOM 673 O O . ALA A 1 91 ? -9.086 -40.156 -14.055 1 95.81 91 ALA A O 1
ATOM 674 N N . LEU A 1 92 ? -8.164 -38.219 -13.5 1 95.25 92 LEU A N 1
ATOM 675 C CA . LEU A 1 92 ? -9.438 -37.625 -13.133 1 95.25 92 LEU A CA 1
ATOM 676 C C . LEU A 1 92 ? -10.375 -37.531 -14.336 1 95.25 92 LEU A C 1
ATOM 678 O O . LEU A 1 92 ? -11.562 -37.844 -14.227 1 95.25 92 LEU A O 1
ATOM 682 N N . VAL A 1 93 ? -9.852 -37.156 -15.453 1 96.12 93 VAL A N 1
ATOM 683 C CA . VAL A 1 93 ? -10.664 -37.031 -16.656 1 96.12 93 VAL A CA 1
ATOM 684 C C . VAL A 1 93 ? -11.18 -38.406 -17.062 1 96.12 93 VAL A C 1
ATOM 686 O O . VAL A 1 93 ? -12.328 -38.562 -17.5 1 96.12 93 VAL A O 1
ATOM 689 N N . ILE A 1 94 ? -10.414 -39.406 -16.875 1 96.06 94 ILE A N 1
ATOM 690 C CA . ILE A 1 94 ? -10.797 -40.781 -17.234 1 96.06 94 ILE A CA 1
ATOM 691 C C . ILE A 1 94 ? -11.859 -41.281 -16.266 1 96.06 94 ILE A C 1
ATOM 693 O O . ILE A 1 94 ? -12.867 -41.875 -16.688 1 96.06 94 ILE A O 1
ATOM 697 N N . LEU A 1 95 ? -11.719 -40.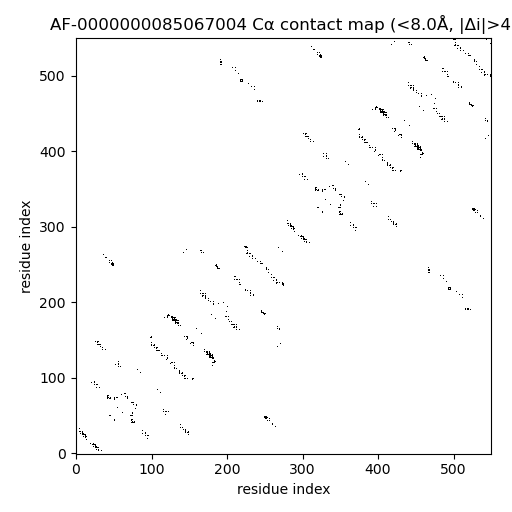969 -14.992 1 93.38 95 LEU A N 1
ATOM 698 C CA . LEU A 1 95 ? -12.594 -41.531 -13.969 1 93.38 95 LEU A CA 1
ATOM 699 C C . LEU A 1 95 ? -13.883 -40.719 -13.852 1 93.38 95 LEU A C 1
ATOM 701 O O . LEU A 1 95 ? -14.938 -41.281 -13.508 1 93.38 95 LEU A O 1
ATOM 705 N N . SER A 1 96 ? -13.789 -39.5 -14.078 1 92.44 96 SER A N 1
ATOM 706 C CA . SER A 1 96 ? -14.945 -38.625 -13.914 1 92.44 96 SER A CA 1
ATOM 707 C C . SER A 1 96 ? -14.898 -37.469 -14.898 1 92.44 96 SER A C 1
ATOM 709 O O . SER A 1 96 ? -14.695 -36.312 -14.492 1 92.44 96 SER A O 1
ATOM 711 N N . PRO A 1 97 ? -15.172 -37.844 -16.188 1 93.31 97 PRO A N 1
ATOM 712 C CA . PRO A 1 97 ? -15.164 -36.781 -17.188 1 93.31 97 PRO A CA 1
ATOM 713 C C . PRO A 1 97 ? -16.25 -35.75 -16.938 1 93.31 97 PRO A C 1
ATOM 715 O O . PRO A 1 97 ? -17.422 -36.094 -16.734 1 93.31 97 PRO A O 1
ATOM 718 N N . SER A 1 98 ? -15.922 -34.594 -16.734 1 91.69 98 SER A N 1
ATOM 719 C CA . SER A 1 98 ? -16.797 -33.438 -16.547 1 91.69 98 SER A CA 1
ATOM 720 C C . SER A 1 98 ? -16.141 -32.156 -17.062 1 91.69 98 SER A C 1
ATOM 722 O O . SER A 1 98 ? -14.969 -32.156 -17.438 1 91.69 98 SER A O 1
ATOM 724 N N . ILE A 1 99 ? -16.875 -31.125 -17.203 1 90.94 99 ILE A N 1
ATOM 725 C CA . ILE A 1 99 ? -16.344 -29.844 -17.641 1 90.94 99 ILE A CA 1
ATOM 726 C C . ILE A 1 99 ? -15.195 -29.422 -16.719 1 90.94 99 ILE A C 1
ATOM 728 O O . ILE A 1 99 ? -14.188 -28.875 -17.172 1 90.94 99 ILE A O 1
ATOM 732 N N . THR A 1 100 ? -15.328 -29.672 -15.453 1 91.62 100 THR A N 1
ATOM 733 C CA . THR A 1 100 ? -14.32 -29.297 -14.477 1 91.62 100 THR A CA 1
ATOM 734 C C . THR A 1 100 ? -13.023 -30.062 -14.703 1 91.62 100 THR A C 1
ATOM 736 O O . THR A 1 100 ? -11.945 -29.469 -14.781 1 91.62 100 THR A O 1
ATOM 739 N N . THR A 1 101 ? -13.156 -31.344 -14.852 1 94.38 101 THR A N 1
ATOM 740 C CA . THR A 1 101 ? -11.953 -32.156 -14.977 1 94.38 101 THR A CA 1
ATOM 741 C C . THR A 1 101 ? -11.289 -31.938 -16.328 1 94.38 101 THR A C 1
ATOM 743 O O . THR A 1 101 ? -10.062 -31.922 -16.438 1 94.38 101 THR A O 1
ATOM 746 N N . ILE A 1 102 ? -12 -31.75 -17.359 1 96.38 102 ILE A N 1
ATOM 747 C CA . ILE A 1 102 ? -11.453 -31.5 -18.688 1 96.38 102 ILE A CA 1
ATOM 748 C C . ILE A 1 102 ? -10.797 -30.109 -18.703 1 96.38 102 ILE A C 1
ATOM 750 O O . ILE A 1 102 ? -9.703 -29.953 -19.25 1 96.38 102 ILE A O 1
ATOM 754 N N . SER A 1 103 ? -11.461 -29.125 -18.125 1 97 103 SER A N 1
ATOM 755 C CA . SER A 1 103 ? -10.867 -27.797 -18.016 1 97 103 SER A CA 1
ATOM 756 C C . SER A 1 103 ? -9.57 -27.844 -17.219 1 97 103 SER A C 1
ATOM 758 O O . SER A 1 103 ? -8.586 -27.203 -17.594 1 97 103 SER A O 1
ATOM 760 N N . GLY A 1 104 ? -9.617 -28.578 -16.172 1 97.75 104 GLY A N 1
ATOM 761 C CA . GLY A 1 104 ? -8.414 -28.719 -15.359 1 97.75 104 GLY A CA 1
ATOM 762 C C . GLY A 1 104 ? -7.234 -29.266 -16.141 1 97.75 104 GLY A C 1
ATOM 763 O O . GLY A 1 104 ? -6.141 -28.703 -16.109 1 97.75 104 GLY A O 1
ATOM 764 N N . LEU A 1 105 ? -7.465 -30.344 -16.812 1 97.94 105 LEU A N 1
ATOM 765 C CA . LEU A 1 105 ? -6.402 -30.938 -17.625 1 97.94 105 LEU A CA 1
ATOM 766 C C . LEU A 1 105 ? -5.938 -29.969 -18.703 1 97.94 105 LEU A C 1
ATOM 768 O O . LEU A 1 105 ? -4.734 -29.828 -18.938 1 97.94 105 LEU A O 1
ATOM 772 N N . SER A 1 106 ? -6.855 -29.344 -19.359 1 98.25 106 SER A N 1
ATOM 773 C CA . SER A 1 106 ? -6.512 -28.375 -20.406 1 98.25 106 SER A CA 1
ATOM 774 C C . SER A 1 106 ? -5.641 -27.25 -19.844 1 98.25 106 SER A C 1
ATOM 776 O O . SER A 1 106 ? -4.641 -26.875 -20.453 1 98.25 106 SER A O 1
ATOM 778 N N . LEU A 1 107 ? -6.023 -26.719 -18.703 1 98.31 107 LEU A N 1
ATOM 779 C CA . LEU A 1 107 ? -5.242 -25.656 -18.078 1 98.31 107 LEU A CA 1
ATOM 780 C C . LEU A 1 107 ? -3.838 -26.156 -17.734 1 98.31 107 LEU A C 1
ATOM 782 O O . LEU A 1 107 ? -2.863 -25.406 -17.906 1 98.31 107 LEU A O 1
ATOM 786 N N . ILE A 1 108 ? -3.748 -27.312 -17.297 1 98.06 108 ILE A N 1
ATOM 787 C CA . ILE A 1 108 ? -2.449 -27.875 -16.938 1 98.06 108 ILE A CA 1
ATOM 788 C C . ILE A 1 108 ? -1.568 -27.984 -18.172 1 98.06 108 ILE A C 1
ATOM 790 O O . ILE A 1 108 ? -0.398 -27.594 -18.141 1 98.06 108 ILE A O 1
ATOM 794 N N . VAL A 1 109 ? -2.117 -28.469 -19.266 1 97.38 109 VAL A N 1
ATOM 795 C CA . VAL A 1 109 ? -1.363 -28.641 -20.5 1 97.38 109 VAL A CA 1
ATOM 796 C C . VAL A 1 109 ? -0.892 -27.266 -21 1 97.38 109 VAL A C 1
ATOM 798 O O . VAL A 1 109 ? 0.286 -27.094 -21.312 1 97.38 109 VAL A O 1
ATOM 801 N N . VAL A 1 110 ? -1.786 -26.328 -21.016 1 97.94 110 VAL A N 1
ATOM 802 C CA . VAL A 1 110 ? -1.431 -25 -21.5 1 97.94 110 VAL A CA 1
ATOM 803 C C . VAL A 1 110 ? -0.418 -24.359 -20.547 1 97.94 110 VAL A C 1
ATOM 805 O O . VAL A 1 110 ? 0.517 -23.688 -21 1 97.94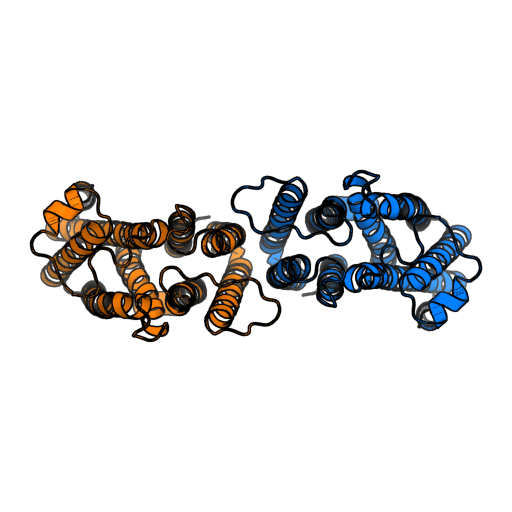 110 VAL A O 1
ATOM 808 N N . THR A 1 111 ? -0.575 -24.516 -19.234 1 97.56 111 THR A N 1
ATOM 809 C CA . THR A 1 111 ? 0.381 -24 -18.266 1 97.56 111 THR A CA 1
ATOM 810 C C . THR A 1 111 ? 1.774 -24.562 -18.516 1 97.56 111 THR A C 1
ATOM 812 O O . THR A 1 111 ? 2.768 -23.828 -18.469 1 97.56 111 THR A O 1
ATOM 815 N N . ALA A 1 112 ? 1.834 -25.875 -18.797 1 94.38 112 ALA A N 1
ATOM 816 C CA . ALA A 1 112 ? 3.117 -26.516 -19.078 1 94.38 112 ALA A CA 1
ATOM 817 C C . ALA A 1 112 ? 3.785 -25.922 -20.297 1 94.38 112 ALA A C 1
ATOM 819 O O . ALA A 1 112 ? 4.996 -25.688 -20.312 1 94.38 112 ALA A O 1
ATOM 820 N N . LEU A 1 113 ? 3.016 -25.672 -21.312 1 94.38 113 LEU A N 1
ATOM 821 C CA . LEU A 1 113 ? 3.547 -25.047 -22.516 1 94.38 113 LEU A CA 1
ATOM 822 C C . LEU A 1 113 ? 4.09 -23.656 -22.234 1 94.38 113 LEU A C 1
ATOM 824 O O . LEU A 1 113 ? 5.199 -23.312 -22.641 1 94.38 113 LEU A O 1
ATOM 828 N N . PHE A 1 114 ? 3.334 -22.891 -21.516 1 95.69 114 PHE A N 1
ATOM 829 C CA . PHE A 1 114 ? 3.789 -21.547 -21.156 1 95.69 114 PHE A CA 1
ATOM 830 C C . PHE A 1 114 ? 4.949 -21.625 -20.172 1 95.69 114 PHE A C 1
ATOM 832 O O . PHE A 1 114 ? 5.793 -20.719 -20.141 1 95.69 114 PHE A O 1
ATOM 839 N N . GLY A 1 115 ? 4.965 -22.688 -19.344 1 93.69 115 GLY A N 1
ATOM 840 C CA . GLY A 1 115 ? 6.109 -22.906 -18.469 1 93.69 115 GLY A CA 1
ATOM 841 C C . GLY A 1 115 ? 7.422 -23.016 -19.219 1 93.69 115 GLY A C 1
ATOM 842 O O . GLY A 1 115 ? 8.438 -22.469 -18.797 1 93.69 115 GLY A O 1
ATOM 843 N N . MET A 1 116 ? 7.375 -23.672 -20.297 1 90.25 116 MET A N 1
ATOM 844 C CA . MET A 1 116 ? 8.547 -23.75 -21.156 1 90.25 116 MET A CA 1
ATOM 845 C C . MET A 1 116 ? 8.93 -22.375 -21.688 1 90.25 116 MET A C 1
ATOM 847 O O . MET A 1 116 ? 10.117 -22.031 -21.734 1 90.25 116 MET A O 1
ATOM 851 N N . GLY A 1 117 ? 7.922 -21.656 -22 1 92.75 117 GLY A N 1
ATOM 852 C CA . GLY A 1 117 ? 8.156 -20.297 -22.469 1 92.75 117 GLY A CA 1
ATOM 853 C C . GLY A 1 117 ? 8.781 -19.406 -21.406 1 92.75 117 GLY A C 1
ATOM 854 O O . GLY A 1 117 ? 9.57 -18.5 -21.734 1 92.75 117 GLY A O 1
ATOM 855 N N . THR A 1 118 ? 8.422 -19.641 -20.188 1 93.81 118 THR A N 1
ATOM 856 C CA . THR A 1 118 ? 8.914 -18.828 -19.078 1 93.81 118 THR A CA 1
ATOM 857 C C . THR A 1 118 ? 10.438 -18.906 -18.984 1 93.81 118 THR A C 1
ATOM 859 O O . THR A 1 118 ? 11.102 -17.922 -18.656 1 93.81 118 THR A O 1
ATOM 862 N N . LEU A 1 119 ? 11.016 -20.016 -19.297 1 91.25 119 LEU A N 1
ATOM 863 C CA . LEU A 1 119 ? 12.469 -20.156 -19.297 1 91.25 119 LEU A CA 1
ATOM 864 C C . LEU A 1 119 ? 13.109 -19.25 -20.328 1 91.25 119 LEU A C 1
ATOM 866 O O . LEU A 1 119 ? 14.125 -18.594 -20.062 1 91.25 119 LEU A O 1
ATOM 870 N N . TYR A 1 120 ? 12.461 -19.109 -21.406 1 93.12 120 TYR A N 1
ATOM 871 C CA . TYR A 1 120 ? 12.961 -18.219 -22.453 1 93.12 120 TYR A CA 1
ATOM 872 C C . TYR A 1 120 ? 12.797 -16.766 -22.062 1 93.12 120 TYR A C 1
ATOM 874 O O . TYR A 1 120 ? 13.641 -15.922 -22.406 1 93.12 120 TYR A O 1
ATOM 882 N N . VAL A 1 121 ? 11.742 -16.5 -21.359 1 94.81 121 VAL A N 1
ATOM 883 C CA . VAL A 1 121 ? 11.516 -15.141 -20.891 1 94.81 121 VAL A CA 1
ATOM 884 C C . VAL A 1 121 ? 12.617 -14.742 -19.922 1 94.81 121 VAL A C 1
ATOM 886 O O . VAL A 1 121 ? 13.219 -13.672 -20.047 1 94.81 121 VAL A O 1
ATOM 889 N N . LEU A 1 122 ? 12.93 -15.602 -19.062 1 92.25 122 LEU A N 1
ATOM 890 C CA . LEU A 1 122 ? 13.93 -15.312 -18.031 1 92.25 122 LEU A CA 1
ATOM 891 C C . LEU A 1 122 ? 15.312 -15.148 -18.656 1 92.25 122 LEU A C 1
ATOM 893 O O . LEU A 1 122 ? 16.125 -14.375 -18.156 1 92.25 122 LEU A O 1
ATOM 897 N N . ALA A 1 123 ? 15.492 -15.727 -19.734 1 90.25 123 ALA A N 1
ATOM 898 C CA . ALA A 1 123 ? 16.766 -15.625 -20.453 1 90.25 123 ALA A CA 1
ATOM 899 C C . ALA A 1 123 ? 16.781 -14.414 -21.375 1 90.25 123 ALA A C 1
ATOM 901 O O . ALA A 1 123 ? 17.766 -14.164 -22.078 1 90.25 123 ALA A O 1
ATOM 902 N N . GLY A 1 124 ? 15.711 -13.695 -21.469 1 90.81 124 GLY A N 1
ATOM 903 C CA . GLY A 1 124 ? 15.648 -12.484 -22.266 1 90.81 124 GLY A CA 1
ATOM 904 C C . GLY A 1 124 ? 15.297 -12.758 -23.719 1 90.81 124 GLY A C 1
ATOM 905 O O . GLY A 1 124 ? 15.547 -11.922 -24.594 1 90.81 124 GLY A O 1
ATOM 906 N N . ARG A 1 125 ? 14.672 -13.883 -24.016 1 93.5 125 ARG A N 1
ATOM 907 C CA . ARG A 1 125 ? 14.469 -14.305 -25.391 1 93.5 125 ARG A CA 1
ATOM 908 C C . ARG A 1 125 ? 12.984 -14.336 -25.75 1 93.5 125 ARG A C 1
ATOM 910 O O . ARG A 1 125 ? 12.617 -14.688 -26.875 1 93.5 125 ARG A O 1
ATOM 917 N N . ALA A 1 126 ? 12.133 -14.133 -24.844 1 95.06 126 ALA A N 1
ATOM 918 C CA . ALA A 1 126 ? 10.688 -14.109 -25.062 1 95.06 126 ALA A CA 1
ATOM 919 C C . ALA A 1 126 ? 10.031 -12.984 -24.281 1 95.06 126 ALA A C 1
ATOM 921 O O . ALA A 1 126 ? 10.609 -12.469 -23.312 1 95.06 126 ALA A O 1
ATOM 922 N N . PRO A 1 127 ? 8.914 -12.547 -24.734 1 96.69 127 PRO A N 1
ATOM 923 C CA . PRO A 1 127 ? 8.266 -11.414 -24.062 1 96.69 127 PRO A CA 1
ATOM 924 C C . PRO A 1 127 ? 7.738 -11.766 -22.688 1 96.69 127 PRO A C 1
ATOM 926 O O . PRO A 1 127 ? 7.363 -12.914 -22.438 1 96.69 127 PRO A O 1
ATOM 929 N N . ALA A 1 128 ? 7.637 -10.75 -21.828 1 97.25 128 ALA A N 1
ATOM 930 C CA . ALA A 1 128 ? 7.246 -10.898 -20.422 1 97.25 128 ALA A CA 1
ATOM 931 C C . ALA A 1 128 ? 5.809 -11.391 -20.312 1 97.25 128 ALA A C 1
ATOM 933 O O . ALA A 1 128 ? 5.441 -12.023 -19.312 1 97.25 128 ALA A O 1
ATOM 934 N N . PHE A 1 129 ? 5.008 -11.125 -21.312 1 97.56 129 PHE A N 1
ATOM 935 C CA . PHE A 1 129 ? 3.607 -11.531 -21.297 1 97.56 129 PHE A CA 1
ATOM 936 C C . PHE A 1 129 ? 3.48 -13.047 -21.156 1 97.56 129 PHE A C 1
ATOM 938 O O . PHE A 1 129 ? 2.525 -13.539 -20.547 1 97.56 129 PHE A O 1
ATOM 945 N N . VAL A 1 130 ? 4.418 -13.797 -21.578 1 97.75 130 VAL A N 1
ATOM 946 C CA . VAL A 1 130 ? 4.43 -15.258 -21.5 1 97.75 130 VAL A CA 1
ATOM 947 C C . VAL A 1 130 ? 4.512 -15.695 -20.047 1 97.75 130 VAL A C 1
ATOM 949 O O . VAL A 1 130 ? 3.76 -16.578 -19.609 1 97.75 130 VAL A O 1
ATOM 952 N N . HIS A 1 131 ? 5.352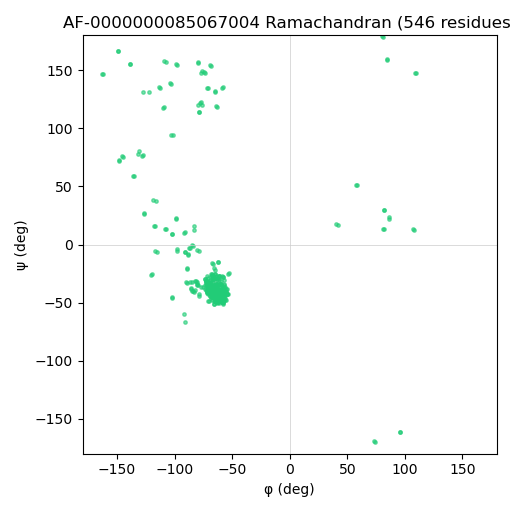 -15.031 -19.297 1 97.62 131 HIS A N 1
ATOM 953 C CA . HIS A 1 131 ? 5.504 -15.359 -17.891 1 97.62 131 HIS A CA 1
ATOM 954 C C . HIS A 1 131 ? 4.266 -14.969 -17.094 1 97.62 131 HIS A C 1
ATOM 956 O O . HIS A 1 131 ? 3.83 -15.711 -16.203 1 97.62 131 HIS A O 1
ATOM 962 N N . GLY A 1 132 ? 3.709 -13.836 -17.406 1 98.44 132 GLY A N 1
ATOM 963 C CA . GLY A 1 132 ? 2.461 -13.438 -16.781 1 98.44 132 GLY A CA 1
ATOM 964 C C . GLY A 1 132 ? 1.328 -14.414 -17.016 1 98.44 132 GLY A C 1
ATOM 965 O O . GLY A 1 132 ? 0.591 -14.766 -16.094 1 98.44 132 GLY A O 1
ATOM 966 N N . THR A 1 133 ? 1.235 -14.836 -18.234 1 98.56 133 THR A N 1
ATOM 967 C CA . THR A 1 133 ? 0.19 -15.789 -18.594 1 98.56 133 THR A CA 1
ATOM 968 C C . THR A 1 133 ? 0.409 -17.125 -17.875 1 98.56 133 THR A C 1
ATOM 970 O O . THR A 1 133 ? -0.547 -17.75 -17.422 1 98.56 133 THR A O 1
ATOM 973 N N . HIS A 1 134 ? 1.643 -17.516 -17.797 1 98.25 134 HIS A N 1
ATOM 974 C CA . HIS A 1 134 ? 1.965 -18.734 -17.062 1 98.25 134 HIS A CA 1
ATOM 975 C C . HIS A 1 134 ? 1.457 -18.672 -15.633 1 98.25 134 HIS A C 1
ATOM 977 O O . HIS A 1 134 ? 0.826 -19.609 -15.148 1 98.25 134 HIS A O 1
ATOM 983 N N . GLY A 1 135 ? 1.728 -17.578 -14.992 1 97.88 135 GLY A N 1
ATOM 984 C CA . GLY A 1 135 ? 1.232 -17.406 -13.633 1 97.88 135 GLY A CA 1
ATOM 985 C C . GLY A 1 135 ? -0.281 -17.453 -13.547 1 97.88 135 GLY A C 1
ATOM 986 O O . GLY A 1 135 ? -0.837 -18.078 -12.641 1 97.88 135 GLY A O 1
ATOM 987 N N . LEU A 1 136 ? -0.916 -16.797 -14.445 1 98.44 136 LEU A N 1
ATOM 988 C CA . LEU A 1 136 ? -2.373 -16.766 -14.5 1 98.44 136 LEU A CA 1
ATOM 989 C C . LEU A 1 136 ? -2.934 -18.188 -14.648 1 98.44 136 LEU A C 1
ATOM 991 O O . LEU A 1 136 ? -3.863 -18.562 -13.93 1 98.44 136 LEU A O 1
ATOM 995 N N . LEU A 1 137 ? -2.35 -18.922 -15.5 1 98.44 137 LEU A N 1
ATOM 996 C CA . LEU A 1 137 ? -2.803 -20.281 -15.766 1 98.44 137 LEU A CA 1
ATOM 997 C C . LEU A 1 137 ? -2.545 -21.188 -14.57 1 98.44 137 LEU A C 1
ATOM 999 O O . LEU A 1 137 ? -3.369 -22.031 -14.242 1 98.44 137 LEU A O 1
ATOM 1003 N N . ALA A 1 138 ? -1.432 -21.016 -13.906 1 98.38 138 ALA A N 1
ATOM 1004 C CA . ALA A 1 138 ? -1.14 -21.797 -12.703 1 98.38 138 ALA A CA 1
ATOM 1005 C C . ALA A 1 138 ? -2.217 -21.578 -11.648 1 98.38 138 ALA A C 1
ATOM 1007 O O . ALA A 1 138 ? -2.693 -22.547 -11.039 1 98.38 138 ALA A O 1
ATOM 1008 N N . TYR A 1 139 ? -2.633 -20.406 -11.484 1 98.56 139 TYR A N 1
ATOM 1009 C CA . TYR A 1 139 ? -3.701 -20.141 -10.531 1 98.56 139 TYR A CA 1
ATOM 1010 C C . TYR A 1 139 ? -5.039 -20.641 -11.055 1 98.56 139 TYR A C 1
ATOM 1012 O O . TYR A 1 139 ? -5.902 -21.062 -10.273 1 98.56 139 TYR A O 1
ATOM 1020 N N . GLY A 1 140 ? -5.16 -20.594 -12.352 1 98.31 140 GLY A N 1
ATOM 1021 C CA . GLY A 1 140 ? -6.336 -21.219 -12.93 1 98.31 140 GLY A CA 1
ATOM 1022 C C . GLY A 1 140 ? -6.473 -22.688 -12.57 1 98.31 140 GLY A C 1
ATOM 1023 O O . GLY A 1 140 ? -7.562 -23.141 -12.242 1 98.31 140 GLY A O 1
ATOM 1024 N N . VAL A 1 141 ? -5.363 -23.375 -12.625 1 97.94 141 VAL A N 1
ATOM 1025 C CA . VAL A 1 141 ? -5.352 -24.781 -12.25 1 97.94 141 VAL A CA 1
ATOM 1026 C C . VAL A 1 141 ? -5.738 -24.938 -10.781 1 97.94 141 VAL A C 1
ATOM 1028 O O . VAL A 1 141 ? -6.586 -25.766 -10.438 1 97.94 141 VAL A O 1
ATOM 1031 N N . PHE A 1 142 ? -5.188 -24.141 -9.961 1 98 142 PHE A N 1
ATOM 1032 C CA . PHE A 1 142 ? -5.48 -24.156 -8.531 1 98 142 PHE A CA 1
ATOM 1033 C C . PHE A 1 142 ? -6.961 -23.906 -8.281 1 98 142 PHE A C 1
ATOM 1035 O O . PHE A 1 142 ? -7.617 -24.656 -7.562 1 98 142 PHE A O 1
ATOM 1042 N N . LEU A 1 143 ? -7.523 -22.953 -8.945 1 98.31 143 LEU A N 1
ATOM 1043 C CA . LEU A 1 143 ? -8.883 -22.5 -8.68 1 98.31 143 LEU A CA 1
ATOM 1044 C C . LEU A 1 143 ? -9.898 -23.5 -9.242 1 98.31 143 LEU A C 1
ATOM 1046 O O . LEU A 1 143 ? -10.961 -23.719 -8.648 1 98.31 143 LEU A O 1
ATOM 1050 N N . VAL A 1 144 ? -9.578 -24.094 -10.398 1 97.69 144 VAL A N 1
ATOM 1051 C CA . VAL A 1 144 ? -10.547 -24.984 -11.023 1 97.69 144 VAL A CA 1
ATOM 1052 C C . VAL A 1 144 ? -10.766 -26.203 -10.133 1 97.69 144 VAL A C 1
ATOM 1054 O O . VAL A 1 144 ? -11.906 -26.625 -9.922 1 97.69 144 VAL A O 1
ATOM 1057 N N . TYR A 1 145 ? -9.773 -26.719 -9.555 1 96.19 145 TYR A N 1
ATOM 1058 C CA . TYR A 1 145 ? -9.922 -27.906 -8.703 1 96.19 145 TYR A CA 1
ATOM 1059 C C . TYR A 1 145 ? -10.438 -27.516 -7.32 1 96.19 145 TYR A C 1
ATOM 1061 O O . TYR A 1 145 ? -11.211 -28.25 -6.707 1 96.19 145 TYR A O 1
ATOM 1069 N N . LEU A 1 146 ? -10.008 -26.359 -6.844 1 96.38 146 LEU A N 1
ATOM 1070 C CA . LEU A 1 146 ? -10.508 -25.906 -5.551 1 96.38 146 LEU A CA 1
ATOM 1071 C C . LEU A 1 146 ? -12.008 -25.672 -5.602 1 96.38 146 LEU A C 1
ATOM 1073 O O . LEU A 1 146 ? -12.742 -26.141 -4.73 1 96.38 146 LEU A O 1
ATOM 1077 N N . THR A 1 147 ? -12.406 -24.969 -6.602 1 96.19 147 THR A N 1
ATOM 1078 C CA . THR A 1 147 ? -13.836 -24.688 -6.73 1 96.19 147 THR A CA 1
ATOM 1079 C C . THR A 1 147 ? -14.617 -25.969 -6.98 1 96.19 147 THR A C 1
ATOM 1081 O O . THR A 1 147 ? -15.734 -26.141 -6.496 1 96.19 147 THR A O 1
ATOM 1084 N N . GLY A 1 148 ? -14.039 -26.906 -7.766 1 93.25 148 GLY A N 1
ATOM 1085 C CA . GLY A 1 148 ? -14.68 -28.188 -7.984 1 93.25 148 GLY A CA 1
ATOM 1086 C C . GLY A 1 148 ? -14.867 -28.984 -6.707 1 93.25 148 GLY A C 1
ATOM 1087 O O . GLY A 1 148 ? -15.82 -29.75 -6.582 1 93.25 148 GLY A O 1
ATOM 1088 N N . LEU A 1 149 ? -14.008 -28.734 -5.777 1 92.06 149 LEU A N 1
ATOM 1089 C CA . LEU A 1 149 ? -14.078 -29.422 -4.496 1 92.06 149 LEU A CA 1
ATOM 1090 C C . LEU A 1 149 ? -15.086 -28.75 -3.568 1 92.06 149 LEU A C 1
ATOM 1092 O O . LEU A 1 149 ? -15.875 -29.422 -2.91 1 92.06 149 LEU A O 1
ATOM 1096 N N . VAL A 1 150 ? -15.109 -27.469 -3.566 1 93.62 150 VAL A N 1
ATOM 1097 C CA . VAL A 1 150 ? -15.898 -26.703 -2.609 1 93.62 150 VAL A CA 1
ATOM 1098 C C . VAL A 1 150 ? -17.328 -26.547 -3.125 1 93.62 150 VAL A C 1
ATOM 1100 O O . VAL A 1 150 ? -18.281 -26.578 -2.346 1 93.62 150 VAL A O 1
ATOM 1103 N N . TYR A 1 151 ? -17.375 -26.375 -4.445 1 93.12 151 TYR A N 1
ATOM 1104 C CA . TYR A 1 151 ? -18.656 -26.172 -5.105 1 93.12 151 TYR A CA 1
ATOM 1105 C C . TYR A 1 151 ? -18.828 -27.141 -6.262 1 93.12 151 TYR A C 1
ATOM 1107 O O . TYR A 1 151 ? -18.844 -26.734 -7.426 1 93.12 151 TYR A O 1
ATOM 1115 N N . PRO A 1 152 ? -19.125 -28.406 -5.961 1 88.81 152 PRO A N 1
ATOM 1116 C CA . PRO A 1 152 ? -19.156 -29.438 -6.996 1 88.81 152 PRO A CA 1
ATOM 1117 C C . PRO A 1 152 ? -20.281 -29.219 -8.016 1 88.81 152 PRO A C 1
ATOM 1119 O O . PRO A 1 152 ? -20.172 -29.688 -9.156 1 88.81 152 PRO A O 1
ATOM 1122 N N . GLU A 1 153 ? -21.266 -28.5 -7.73 1 88.88 153 GLU A N 1
ATOM 1123 C CA . GLU A 1 153 ? -22.422 -28.312 -8.609 1 88.88 153 GLU A CA 1
ATOM 1124 C C . GLU A 1 153 ? -22.234 -27.109 -9.523 1 88.88 153 GLU A C 1
ATOM 1126 O O . GLU A 1 153 ? -23.016 -26.891 -10.445 1 88.88 153 GLU A O 1
ATOM 1131 N N . LEU A 1 154 ? -21.188 -26.391 -9.297 1 90.81 154 LEU A N 1
ATOM 1132 C CA . LEU A 1 154 ? -21 -25.172 -10.062 1 90.81 154 LEU A CA 1
ATOM 1133 C C . LEU A 1 154 ? -19.938 -25.375 -11.148 1 90.81 154 LEU A C 1
ATOM 1135 O O . LEU A 1 154 ? -18.922 -26.047 -10.922 1 90.81 154 LEU A O 1
ATOM 1139 N N . ASP A 1 155 ? -20.281 -24.812 -12.273 1 91.5 155 ASP A N 1
ATOM 1140 C CA . ASP A 1 155 ? -19.281 -24.75 -13.344 1 91.5 155 ASP A CA 1
ATOM 1141 C C . ASP A 1 155 ? -18.188 -23.734 -13.016 1 91.5 155 ASP A C 1
ATOM 1143 O O . ASP A 1 155 ? -18.484 -22.609 -12.617 1 91.5 155 ASP A O 1
ATOM 1147 N N . PHE A 1 156 ? -16.984 -24.156 -13.242 1 93.94 156 PHE A N 1
ATOM 1148 C CA . PHE A 1 156 ? -15.844 -23.312 -12.891 1 93.94 156 PHE A CA 1
ATOM 1149 C C . PHE A 1 156 ? -15.914 -21.969 -13.617 1 93.94 156 PHE A C 1
ATOM 1151 O O . PHE A 1 156 ? -15.703 -20.922 -13.016 1 93.94 156 PHE A O 1
ATOM 1158 N N . TRP A 1 157 ? -16.125 -22.016 -14.891 1 96.25 157 TRP A N 1
ATOM 1159 C CA . TRP A 1 157 ? -16.078 -20.797 -15.695 1 96.25 157 TRP A CA 1
ATOM 1160 C C . TRP A 1 157 ? -17.203 -19.844 -15.297 1 96.25 157 TRP A C 1
ATOM 1162 O O . TRP A 1 157 ? -17.016 -18.625 -15.289 1 96.25 157 TRP A O 1
ATOM 1172 N N . SER A 1 158 ? -18.375 -20.359 -14.93 1 95.25 158 SER A N 1
ATOM 1173 C CA . SER A 1 158 ? -19.469 -19.547 -14.406 1 95.25 158 SER A CA 1
ATOM 1174 C C . SER A 1 158 ? -19.125 -18.938 -13.055 1 95.25 158 SER A C 1
ATOM 1176 O O . SER A 1 158 ? -19.406 -17.766 -12.805 1 95.25 158 SER A O 1
ATOM 1178 N N . TYR A 1 159 ? -18.5 -19.766 -12.297 1 95.5 159 TYR A N 1
ATOM 1179 C CA . TYR A 1 159 ? -18.047 -19.297 -10.992 1 95.5 159 TYR A CA 1
ATOM 1180 C C . TYR A 1 159 ? -17.047 -18.156 -11.141 1 95.5 159 TYR A C 1
ATOM 1182 O O . TYR A 1 159 ? -17.219 -17.094 -10.523 1 95.5 159 TYR A O 1
ATOM 1190 N N . LEU A 1 160 ? -16.047 -18.375 -11.977 1 96.69 160 LEU A N 1
ATOM 1191 C CA . LEU A 1 160 ? -15 -17.375 -12.18 1 96.69 160 LEU A CA 1
ATOM 1192 C C . LEU A 1 160 ? -15.586 -16.078 -12.727 1 96.69 160 LEU A C 1
ATOM 1194 O O . LEU A 1 160 ? -15.18 -14.984 -12.312 1 96.69 160 LEU A O 1
ATOM 1198 N N . SER A 1 161 ? -16.516 -16.203 -13.586 1 96.62 161 SER A N 1
ATOM 1199 C CA . SER A 1 161 ? -17.125 -15.023 -14.195 1 96.62 161 SER A CA 1
ATOM 1200 C C . SER A 1 161 ? -17.906 -14.211 -13.164 1 96.62 161 SER A C 1
ATOM 1202 O O . SER A 1 161 ? -18.016 -12.992 -13.266 1 96.62 161 SER A O 1
ATOM 1204 N N . ALA A 1 162 ? -18.438 -14.82 -12.156 1 96.06 162 ALA A N 1
ATOM 1205 C CA . ALA A 1 162 ? -19.344 -14.188 -11.203 1 96.06 162 ALA A CA 1
ATOM 1206 C C . ALA A 1 162 ? -18.578 -13.562 -10.047 1 96.06 162 ALA A C 1
ATOM 1208 O O . ALA A 1 162 ? -19.109 -12.695 -9.336 1 96.06 162 ALA A O 1
ATOM 1209 N N . VAL A 1 163 ? -17.359 -13.977 -9.82 1 96.44 163 VAL A N 1
ATOM 1210 C CA . VAL A 1 163 ? -16.656 -13.547 -8.617 1 96.44 163 VAL A CA 1
ATOM 1211 C C . VAL A 1 163 ? -15.648 -12.453 -8.984 1 96.44 163 VAL A C 1
ATOM 1213 O O . VAL A 1 163 ? -14.492 -12.734 -9.281 1 96.44 163 VAL A O 1
ATOM 1216 N N . GLY A 1 164 ? -16.062 -11.25 -8.844 1 96.38 164 GLY A N 1
ATOM 1217 C CA . GLY A 1 164 ? -15.258 -10.086 -9.195 1 96.38 164 GLY A CA 1
ATOM 1218 C C . GLY A 1 164 ? -13.953 -10 -8.43 1 96.38 164 GLY A C 1
ATOM 1219 O O . GLY A 1 164 ? -12.93 -9.57 -8.977 1 96.38 164 GLY A O 1
ATOM 1220 N N . ALA A 1 165 ? -13.992 -10.422 -7.188 1 97.81 165 ALA A N 1
ATOM 1221 C CA . ALA A 1 165 ? -12.797 -10.422 -6.359 1 97.81 165 ALA A CA 1
ATOM 1222 C C . ALA A 1 165 ? -11.672 -11.227 -7.012 1 97.81 165 ALA A C 1
ATOM 1224 O O . ALA A 1 165 ? -10.508 -10.828 -6.961 1 97.81 165 ALA A O 1
ATOM 1225 N N . LEU A 1 166 ? -12.023 -12.305 -7.672 1 98.56 166 LEU A N 1
ATOM 1226 C CA . LEU A 1 166 ? -11.016 -13.148 -8.312 1 98.56 166 LEU A CA 1
ATOM 1227 C C . LEU A 1 166 ? -10.469 -12.484 -9.57 1 98.56 166 LEU A C 1
ATOM 1229 O O . LEU A 1 166 ? -9.305 -12.688 -9.922 1 98.56 166 LEU A O 1
ATOM 1233 N N . HIS A 1 167 ? -11.266 -11.672 -10.25 1 98.56 167 HIS A N 1
ATOM 1234 C CA . HIS A 1 167 ? -10.75 -10.953 -11.406 1 98.56 167 HIS A CA 1
ATOM 1235 C C . HIS A 1 167 ? -9.617 -10.016 -11.016 1 98.56 167 HIS A C 1
ATOM 1237 O O . HIS A 1 167 ? -8.57 -9.984 -11.68 1 98.56 167 HIS A O 1
ATOM 1243 N N . ALA A 1 168 ? -9.875 -9.273 -9.992 1 98.69 168 ALA A N 1
ATOM 1244 C CA . ALA A 1 168 ? -8.852 -8.352 -9.516 1 98.69 168 ALA A CA 1
ATOM 1245 C C . ALA A 1 168 ? -7.602 -9.102 -9.07 1 98.69 168 ALA A C 1
ATOM 1247 O O . ALA A 1 168 ? -6.48 -8.688 -9.359 1 98.69 168 ALA A O 1
ATOM 1248 N N . LEU A 1 169 ? -7.781 -10.18 -8.367 1 98.81 169 LEU A N 1
ATOM 1249 C CA . LEU A 1 169 ? -6.66 -10.977 -7.879 1 98.81 169 LEU A CA 1
ATOM 1250 C C . LEU A 1 169 ? -5.855 -11.555 -9.039 1 98.81 169 LEU A C 1
ATOM 1252 O O . LEU A 1 169 ? -4.629 -11.453 -9.062 1 98.81 169 LEU A O 1
ATOM 1256 N N . LEU A 1 170 ? -6.539 -12.078 -10.016 1 98.75 170 LEU A N 1
ATOM 1257 C CA . LEU A 1 170 ? -5.871 -12.719 -11.148 1 98.75 170 LEU A CA 1
ATOM 1258 C C . LEU A 1 170 ? -5.172 -11.688 -12.023 1 98.75 170 LEU A C 1
ATOM 1260 O O . LEU A 1 170 ? -4.117 -11.969 -12.602 1 98.75 170 LEU A O 1
ATOM 1264 N N . LEU A 1 171 ? -5.758 -10.516 -12.125 1 98.75 171 LEU A N 1
ATOM 1265 C CA . LEU A 1 171 ? -5.062 -9.438 -12.82 1 98.75 171 LEU A CA 1
ATOM 1266 C C . LEU A 1 171 ? -3.732 -9.117 -12.141 1 98.75 171 LEU A C 1
ATOM 1268 O O . LEU A 1 171 ? -2.713 -8.953 -12.812 1 98.75 171 LEU A O 1
ATOM 1272 N N . ALA A 1 172 ? -3.766 -9.031 -10.836 1 98.81 172 ALA A N 1
ATOM 1273 C CA . ALA A 1 172 ? -2.537 -8.773 -10.094 1 98.81 172 ALA A CA 1
ATOM 1274 C C . ALA A 1 172 ? -1.53 -9.906 -10.289 1 98.81 172 ALA A C 1
ATOM 1276 O O . ALA A 1 172 ? -0.328 -9.656 -10.422 1 98.81 172 ALA A O 1
ATOM 1277 N N . VAL A 1 173 ? -1.984 -11.141 -10.297 1 98.75 173 VAL A N 1
ATOM 1278 C CA . VAL A 1 173 ? -1.127 -12.297 -10.516 1 98.75 173 VAL A CA 1
ATOM 1279 C C . VAL A 1 173 ? -0.485 -12.219 -11.898 1 98.75 173 VAL A C 1
ATOM 1281 O O . VAL A 1 173 ? 0.727 -12.406 -12.039 1 98.75 173 VAL A O 1
ATOM 1284 N N . PHE A 1 174 ? -1.283 -11.922 -12.898 1 98.75 174 PHE A N 1
ATOM 1285 C CA . PHE A 1 174 ? -0.798 -11.797 -14.266 1 98.75 174 PHE A CA 1
ATOM 1286 C C . PHE A 1 174 ? 0.287 -10.734 -14.359 1 98.75 174 PHE A C 1
ATOM 1288 O O . PHE A 1 174 ? 1.373 -10.984 -14.891 1 98.75 174 PHE A O 1
ATOM 1295 N N . LEU A 1 175 ? 0 -9.625 -13.812 1 98.69 175 LEU A N 1
ATOM 1296 C CA . LEU A 1 175 ? 0.942 -8.516 -13.906 1 98.69 175 LEU A CA 1
ATOM 1297 C C . LEU A 1 175 ? 2.16 -8.758 -13.023 1 98.69 175 LEU A C 1
ATOM 1299 O O . LEU A 1 175 ? 3.262 -8.305 -13.336 1 98.69 175 LEU A O 1
ATOM 1303 N N . GLY A 1 176 ? 1.967 -9.445 -11.914 1 98.25 176 GLY A N 1
ATOM 1304 C CA . GLY A 1 176 ? 3.117 -9.867 -11.133 1 98.25 176 GLY A CA 1
ATOM 1305 C C . GLY A 1 176 ? 4.062 -10.773 -11.906 1 98.25 176 GLY A C 1
ATOM 1306 O O . GLY A 1 176 ? 5.281 -10.578 -11.875 1 98.25 176 GLY A O 1
ATOM 1307 N N . GLY A 1 177 ? 3.529 -11.734 -12.586 1 97.88 177 GLY A N 1
ATOM 1308 C CA . GLY A 1 177 ? 4.344 -12.562 -13.461 1 97.88 177 GLY A CA 1
ATOM 1309 C C . GLY A 1 177 ? 5.047 -11.766 -14.547 1 97.88 177 GLY A C 1
ATOM 1310 O O . GLY A 1 177 ? 6.215 -12.023 -14.852 1 97.88 177 GLY A O 1
ATOM 1311 N N . MET A 1 178 ? 4.32 -10.789 -15.055 1 97.88 178 MET A N 1
ATOM 1312 C CA . MET A 1 178 ? 4.93 -9.93 -16.062 1 97.88 178 MET A CA 1
ATOM 1313 C C . MET A 1 178 ? 6.109 -9.164 -15.484 1 97.88 178 MET A C 1
ATOM 1315 O O . MET A 1 178 ? 7.102 -8.93 -16.172 1 97.88 178 MET A O 1
ATOM 1319 N N . THR A 1 179 ? 5.969 -8.719 -14.297 1 97.44 179 THR A N 1
ATOM 1320 C CA . THR A 1 179 ? 7.047 -7.988 -13.641 1 97.44 179 THR A CA 1
ATOM 1321 C C . THR A 1 179 ? 8.305 -8.844 -13.562 1 97.44 179 THR A C 1
ATOM 1323 O O . THR A 1 179 ? 9.398 -8.398 -13.922 1 97.44 179 THR A O 1
ATOM 1326 N N . THR A 1 180 ? 8.133 -10.062 -13.102 1 96.12 180 THR A N 1
ATOM 1327 C CA . THR A 1 180 ? 9.258 -10.984 -13.031 1 96.12 180 THR A CA 1
ATOM 1328 C C . THR A 1 180 ? 9.828 -11.242 -14.422 1 96.12 180 THR A C 1
ATOM 1330 O O . THR A 1 180 ? 11.047 -11.227 -14.617 1 96.12 180 THR A O 1
ATOM 1333 N N . GLY A 1 181 ? 8.961 -11.438 -15.344 1 96.44 181 GLY A N 1
ATOM 1334 C CA . GLY A 1 181 ? 9.406 -11.695 -16.703 1 96.44 181 GLY A CA 1
ATOM 1335 C C . GLY A 1 181 ? 10.133 -10.523 -17.328 1 96.44 181 GLY A C 1
ATOM 1336 O O . GLY A 1 181 ? 11.141 -10.703 -18.016 1 96.44 181 GLY A O 1
ATOM 1337 N N . GLN A 1 182 ? 9.633 -9.352 -17.109 1 96.56 182 GLN A N 1
ATOM 1338 C CA . GLN A 1 182 ? 10.188 -8.164 -17.75 1 96.56 182 GLN A CA 1
ATOM 1339 C C . GLN A 1 182 ? 11.547 -7.809 -17.172 1 96.56 182 GLN A C 1
ATOM 1341 O O . GLN A 1 182 ? 12.438 -7.352 -17.891 1 96.56 182 GLN A O 1
ATOM 1346 N N . ARG A 1 183 ? 11.703 -7.945 -15.906 1 94.12 183 ARG A N 1
ATOM 1347 C CA . ARG A 1 183 ? 13.016 -7.668 -15.328 1 94.12 183 ARG A CA 1
ATOM 1348 C C . ARG A 1 183 ? 14.031 -8.719 -15.742 1 94.12 183 ARG A C 1
ATOM 1350 O O . ARG A 1 183 ? 15.203 -8.406 -15.961 1 94.12 183 ARG A O 1
ATOM 1357 N N . GLY A 1 184 ? 13.477 -9.938 -15.836 1 91.88 184 GLY A N 1
ATOM 1358 C CA . GLY A 1 184 ? 14.375 -11.023 -16.203 1 91.88 184 GLY A CA 1
ATOM 1359 C C . GLY A 1 184 ? 15.195 -11.539 -15.047 1 91.88 184 GLY A C 1
ATOM 1360 O O . GLY A 1 184 ? 15.141 -10.992 -13.945 1 91.88 184 GLY A O 1
ATOM 1361 N N . PHE A 1 185 ? 15.984 -12.5 -15.336 1 89.94 185 PHE A N 1
ATOM 1362 C CA . PHE A 1 185 ? 16.766 -13.156 -14.297 1 89.94 185 PHE A CA 1
ATOM 1363 C C . PHE A 1 185 ? 17.969 -12.312 -13.906 1 89.94 185 PHE A C 1
ATOM 1365 O O . PHE A 1 185 ? 18.781 -11.945 -14.758 1 89.94 185 PHE A O 1
ATOM 1372 N N . GLY A 1 186 ? 18 -12 -12.641 1 91.81 186 GLY A N 1
ATOM 1373 C CA . GLY A 1 186 ? 19.188 -11.391 -12.078 1 91.81 186 GLY A CA 1
ATOM 1374 C C . GLY A 1 186 ? 19.266 -9.891 -12.328 1 91.81 186 GLY A C 1
ATOM 1375 O O . GLY A 1 186 ? 20.344 -9.289 -12.195 1 91.81 186 GLY A O 1
ATOM 1376 N N . THR A 1 187 ? 18.234 -9.281 -12.734 1 94.31 187 THR A N 1
ATOM 1377 C CA . THR A 1 187 ? 18.25 -7.852 -13.016 1 94.31 187 THR A CA 1
ATOM 1378 C C . THR A 1 187 ? 17.375 -7.098 -12.023 1 94.31 187 THR A C 1
ATOM 1380 O O . THR A 1 187 ? 16.281 -7.547 -11.688 1 94.31 187 THR A O 1
ATOM 1383 N N . ALA A 1 188 ? 17.922 -6.004 -11.539 1 96 188 ALA A N 1
ATOM 1384 C CA . ALA A 1 188 ? 17.156 -5.152 -10.625 1 96 188 ALA A CA 1
ATOM 1385 C C . ALA A 1 188 ? 16.188 -4.262 -11.383 1 96 188 ALA A C 1
ATOM 1387 O O . ALA A 1 188 ? 16.375 -3.998 -12.57 1 96 188 ALA A O 1
ATOM 1388 N N . ILE A 1 189 ? 15.172 -3.838 -10.719 1 95.69 189 ILE A N 1
ATOM 1389 C CA . ILE A 1 189 ? 14.195 -2.934 -11.312 1 95.69 189 ILE A CA 1
ATOM 1390 C C . ILE A 1 189 ? 14.688 -1.493 -11.203 1 95.69 189 ILE A C 1
ATOM 1392 O O . ILE A 1 189 ? 14.57 -0.714 -12.148 1 95.69 189 ILE A O 1
ATOM 1396 N N . GLY A 1 190 ? 15.289 -1.187 -10.039 1 94.69 190 GLY A N 1
ATOM 1397 C CA . GLY A 1 190 ? 15.797 0.154 -9.805 1 94.69 190 GLY A CA 1
ATOM 1398 C C . GLY A 1 190 ? 14.734 1.116 -9.305 1 94.69 190 GLY A C 1
ATOM 1399 O O . GLY A 1 190 ? 13.539 0.875 -9.484 1 94.69 190 GLY A O 1
ATOM 1400 N N . ALA A 1 191 ? 15.188 2.174 -8.695 1 93.06 191 ALA A N 1
ATOM 1401 C CA . ALA A 1 191 ? 14.289 3.205 -8.18 1 93.06 191 ALA A CA 1
ATOM 1402 C C . ALA A 1 191 ? 13.75 4.078 -9.305 1 93.06 191 ALA A C 1
ATOM 1404 O O . ALA A 1 191 ? 14.422 4.277 -10.32 1 93.06 191 ALA A O 1
ATOM 1405 N N . PHE A 1 192 ? 12.43 4.641 -9.133 1 93.5 192 PHE A N 1
ATOM 1406 C CA . PHE A 1 192 ? 11.875 5.508 -10.164 1 93.5 192 PHE A CA 1
ATOM 1407 C C . PHE A 1 192 ? 10.703 6.316 -9.617 1 93.5 192 PHE A C 1
ATOM 1409 O O . PHE A 1 192 ? 10.008 5.867 -8.703 1 93.5 192 PHE A O 1
ATOM 1416 N N . VAL A 1 193 ? 10.461 7.457 -10.008 1 93.12 193 VAL A N 1
ATOM 1417 C CA . VAL A 1 193 ? 9.234 8.227 -9.836 1 93.12 193 VAL A CA 1
ATOM 1418 C C . VAL A 1 193 ? 8.422 8.211 -11.133 1 93.12 193 VAL A C 1
ATOM 1420 O O . VAL A 1 193 ? 7.234 7.887 -11.125 1 93.12 193 VAL A O 1
ATOM 1423 N N . LYS A 1 194 ? 9.109 8.438 -12.219 1 93.81 194 LYS A N 1
ATOM 1424 C CA . LYS A 1 194 ? 8.578 8.219 -13.555 1 93.81 194 LYS A CA 1
ATOM 1425 C C . LYS A 1 194 ? 9.242 7.02 -14.227 1 93.81 194 LYS A C 1
ATOM 1427 O O . LYS A 1 194 ? 10.445 7.031 -14.477 1 93.81 194 LYS A O 1
ATOM 1432 N N . PRO A 1 195 ? 8.438 6.035 -14.531 1 95.56 195 PRO A N 1
ATOM 1433 C CA . PRO A 1 195 ? 9.055 4.859 -15.156 1 95.56 195 PRO A CA 1
ATOM 1434 C C . PRO A 1 195 ? 9.781 5.191 -16.453 1 95.56 195 PRO A C 1
ATOM 1436 O O . PRO A 1 195 ? 9.266 5.949 -17.281 1 95.56 195 PRO A O 1
ATOM 1439 N N . GLN A 1 196 ? 10.914 4.688 -16.594 1 96 196 GLN A N 1
ATOM 1440 C CA . GLN A 1 196 ? 11.727 4.906 -17.781 1 96 196 GLN A CA 1
ATOM 1441 C C . GLN A 1 196 ? 12.031 3.588 -18.484 1 96 196 GLN A C 1
ATOM 1443 O O . GLN A 1 196 ? 12.297 3.572 -19.688 1 96 196 GLN A O 1
ATOM 1448 N N . LYS A 1 197 ? 12.023 2.48 -17.766 1 95.12 197 LYS A N 1
ATOM 1449 C CA . LYS A 1 197 ? 12.305 1.144 -18.297 1 95.12 197 LYS A CA 1
ATOM 1450 C C . LYS A 1 197 ? 11.039 0.298 -18.344 1 95.12 197 LYS A C 1
ATOM 1452 O O . LYS A 1 197 ? 10.078 0.565 -17.625 1 95.12 197 LYS A O 1
ATOM 1457 N N . ALA A 1 198 ? 11.102 -0.715 -19.219 1 96.31 198 ALA A N 1
ATOM 1458 C CA . ALA A 1 198 ? 9.961 -1.613 -19.344 1 96.31 198 ALA A CA 1
ATOM 1459 C C . ALA A 1 198 ? 9.6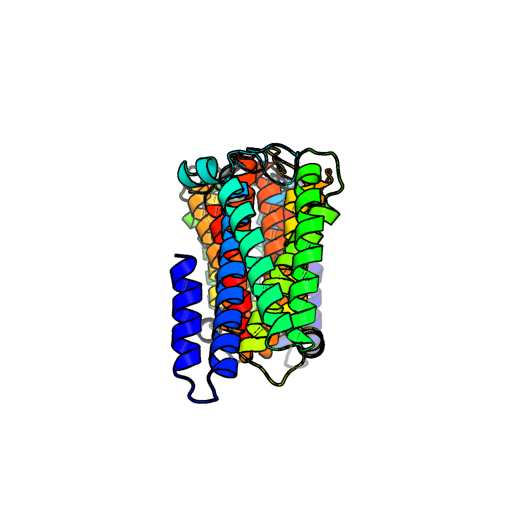56 -2.307 -18.016 1 96.31 198 ALA A C 1
ATOM 1461 O O . ALA A 1 198 ? 8.492 -2.482 -17.656 1 96.31 198 ALA A O 1
ATOM 1462 N N . SER A 1 199 ? 10.68 -2.654 -17.359 1 96.31 199 SER A N 1
ATOM 1463 C CA . SER A 1 199 ? 10.492 -3.324 -16.078 1 96.31 199 SER A CA 1
ATOM 1464 C C . SER A 1 199 ? 9.812 -2.4 -15.07 1 96.31 199 SER A C 1
ATOM 1466 O O . SER A 1 199 ? 9.008 -2.85 -14.25 1 96.31 199 SER A O 1
ATOM 1468 N N . GLN A 1 200 ? 10.078 -1.143 -15.109 1 97.25 200 GLN A N 1
ATOM 1469 C CA . GLN A 1 200 ? 9.461 -0.174 -14.211 1 97.25 200 GLN A CA 1
ATOM 1470 C C . GLN A 1 200 ? 7.996 0.05 -14.57 1 97.25 200 GLN A C 1
ATOM 1472 O O . GLN A 1 200 ? 7.148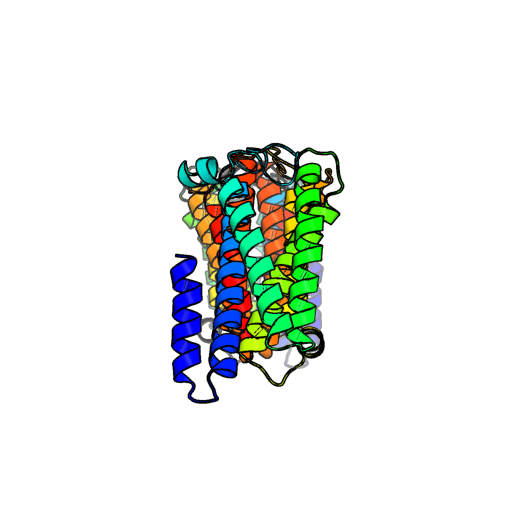 0.189 -13.688 1 97.25 200 GLN A O 1
ATOM 1477 N N . TRP A 1 201 ? 7.695 -0.006 -15.805 1 97.5 201 TRP A N 1
ATOM 1478 C CA . TRP A 1 201 ? 6.305 0.115 -16.234 1 97.5 201 TRP A CA 1
ATOM 1479 C C . TRP A 1 201 ? 5.484 -1.082 -15.766 1 97.5 201 TRP A C 1
ATOM 1481 O O . TRP A 1 201 ? 4.34 -0.928 -15.336 1 97.5 201 TRP A O 1
ATOM 1491 N N . THR A 1 202 ? 6.043 -2.225 -15.883 1 97.81 202 THR A N 1
ATOM 1492 C CA . THR A 1 202 ? 5.312 -3.424 -15.484 1 97.81 202 THR A CA 1
ATOM 1493 C C . THR A 1 202 ? 5.066 -3.436 -13.977 1 97.81 202 THR A C 1
ATOM 1495 O O . THR A 1 202 ? 3.992 -3.832 -13.523 1 97.81 202 THR A O 1
ATOM 1498 N N . ILE A 1 203 ? 6.059 -2.961 -13.234 1 97.44 203 ILE A N 1
ATOM 1499 C CA . ILE A 1 203 ? 5.852 -2.924 -11.789 1 97.44 203 ILE A CA 1
ATOM 1500 C C . ILE A 1 203 ? 4.809 -1.862 -11.445 1 97.44 203 ILE A C 1
ATOM 1502 O O . ILE A 1 203 ? 4.004 -2.045 -10.531 1 97.44 203 ILE A O 1
ATOM 1506 N N . ALA A 1 204 ? 4.832 -0.734 -12.133 1 97.56 204 ALA A N 1
ATOM 1507 C CA . ALA A 1 204 ? 3.803 0.28 -11.914 1 97.56 204 ALA A CA 1
ATOM 1508 C C . ALA A 1 204 ? 2.41 -0.289 -12.172 1 97.56 204 ALA A C 1
ATOM 1510 O O . ALA A 1 204 ? 1.482 -0.055 -11.398 1 97.56 204 ALA A O 1
ATOM 1511 N N . ALA A 1 205 ? 2.295 -1.016 -13.227 1 98.31 205 ALA A N 1
ATOM 1512 C CA . ALA A 1 205 ? 1.026 -1.665 -13.547 1 98.31 205 ALA A CA 1
ATOM 1513 C C . ALA A 1 205 ? 0.647 -2.689 -12.484 1 98.31 205 ALA A C 1
ATOM 1515 O O . ALA A 1 205 ? -0.516 -2.777 -12.086 1 98.31 205 ALA A O 1
ATOM 1516 N N . HIS A 1 206 ? 1.598 -3.453 -12.047 1 98.62 206 HIS A N 1
ATOM 1517 C CA . HIS A 1 206 ? 1.343 -4.465 -11.023 1 98.62 206 HIS A CA 1
ATOM 1518 C C . HIS A 1 206 ? 0.901 -3.824 -9.711 1 98.62 206 HIS A C 1
ATOM 1520 O O . HIS A 1 206 ? -0.062 -4.277 -9.094 1 98.62 206 HIS A O 1
ATOM 1526 N N . VAL A 1 207 ? 1.619 -2.758 -9.336 1 98 207 VAL A N 1
ATOM 1527 C CA . VAL A 1 207 ? 1.248 -2.045 -8.117 1 98 207 VAL A CA 1
ATOM 1528 C C . VAL A 1 207 ? -0.169 -1.492 -8.25 1 98 207 VAL A C 1
ATOM 1530 O O . VAL A 1 207 ? -0.971 -1.588 -7.316 1 98 207 VAL A O 1
ATOM 1533 N N . SER A 1 208 ? -0.483 -0.965 -9.359 1 98.44 208 SER A N 1
ATOM 1534 C CA . SER A 1 208 ? -1.833 -0.469 -9.609 1 98.44 208 SER A CA 1
ATOM 1535 C C . SER A 1 208 ? -2.863 -1.586 -9.484 1 98.44 208 SER A C 1
ATOM 1537 O O . SER A 1 208 ? -3.924 -1.396 -8.883 1 98.44 208 SER A O 1
ATOM 1539 N N . ALA A 1 209 ? -2.531 -2.68 -10.047 1 98.69 209 ALA A N 1
ATOM 1540 C CA . ALA A 1 209 ? -3.438 -3.82 -9.961 1 98.69 209 ALA A CA 1
ATOM 1541 C C . ALA A 1 209 ? -3.588 -4.297 -8.523 1 98.69 209 ALA A C 1
ATOM 1543 O O . ALA A 1 209 ? -4.68 -4.691 -8.102 1 98.69 209 ALA A O 1
ATOM 1544 N N . ALA A 1 210 ? -2.486 -4.359 -7.824 1 98.62 210 ALA A N 1
ATOM 1545 C CA . ALA A 1 210 ? -2.541 -4.73 -6.414 1 98.62 210 ALA A CA 1
ATOM 1546 C C . ALA A 1 210 ? -3.451 -3.789 -5.633 1 98.62 210 ALA A C 1
ATOM 1548 O O . ALA A 1 210 ? -4.242 -4.23 -4.797 1 98.62 210 ALA A O 1
ATOM 1549 N N . LEU A 1 211 ? -3.342 -2.525 -5.91 1 98.62 211 LEU A N 1
ATOM 1550 C CA . LEU A 1 211 ? -4.176 -1.548 -5.219 1 98.62 211 LEU A CA 1
ATOM 1551 C C . LEU A 1 211 ? -5.633 -1.674 -5.648 1 98.62 211 LEU A C 1
ATOM 1553 O O . LEU A 1 211 ? -6.543 -1.466 -4.844 1 98.62 211 LEU A O 1
ATOM 1557 N N . LEU A 1 212 ? -5.84 -1.957 -6.883 1 98.62 212 LEU A N 1
ATOM 1558 C CA . LEU A 1 212 ? -7.191 -2.246 -7.348 1 98.62 212 LEU A CA 1
ATOM 1559 C C . LEU A 1 212 ? -7.781 -3.436 -6.602 1 98.62 212 LEU A C 1
ATOM 1561 O O . LEU A 1 212 ? -8.969 -3.439 -6.273 1 98.62 212 LEU A O 1
ATOM 1565 N N . LEU A 1 213 ? -6.934 -4.414 -6.375 1 98.75 213 LEU A N 1
ATOM 1566 C CA . LEU A 1 213 ? -7.375 -5.57 -5.598 1 98.75 213 LEU A CA 1
ATOM 1567 C C . LEU A 1 213 ? -7.77 -5.156 -4.188 1 98.75 213 LEU A C 1
ATOM 1569 O O . LEU A 1 213 ? -8.828 -5.555 -3.689 1 98.75 213 LEU A O 1
ATOM 1573 N N . VAL A 1 214 ? -6.957 -4.336 -3.535 1 98.56 214 VAL A N 1
ATOM 1574 C CA . VAL A 1 214 ? -7.27 -3.84 -2.199 1 98.56 214 VAL A CA 1
ATOM 1575 C C . VAL A 1 214 ? -8.586 -3.061 -2.232 1 98.56 214 VAL A C 1
ATOM 1577 O O . VAL A 1 214 ? -9.461 -3.27 -1.388 1 98.56 214 VAL A O 1
ATOM 1580 N N . ALA A 1 215 ? -8.719 -2.188 -3.217 1 98.38 215 ALA A N 1
ATOM 1581 C CA . ALA A 1 215 ? -9.922 -1.378 -3.359 1 98.38 215 ALA A CA 1
ATOM 1582 C C . ALA A 1 215 ? -11.156 -2.258 -3.561 1 98.38 215 ALA A C 1
ATOM 1584 O O . ALA A 1 215 ? -12.203 -2.02 -2.959 1 98.38 215 ALA A O 1
ATOM 1585 N N . THR A 1 216 ? -11.031 -3.258 -4.398 1 98.12 216 THR A N 1
ATOM 1586 C CA . THR A 1 216 ? -12.133 -4.16 -4.703 1 98.12 216 THR A CA 1
ATOM 1587 C C . THR A 1 216 ? -12.547 -4.941 -3.459 1 98.12 216 THR A C 1
ATOM 1589 O O . THR A 1 216 ? -13.734 -4.996 -3.119 1 98.12 216 THR A O 1
ATOM 1592 N N . LEU A 1 217 ? -11.578 -5.492 -2.795 1 98.06 217 LEU A N 1
ATOM 1593 C CA . LEU A 1 217 ? -11.883 -6.289 -1.609 1 98.06 217 LEU A CA 1
ATOM 1594 C C . LEU A 1 217 ? -12.391 -5.406 -0.475 1 98.06 217 LEU A C 1
ATOM 1596 O O . LEU A 1 217 ? -13.227 -5.836 0.323 1 98.06 217 LEU A O 1
ATOM 1600 N N . GLY A 1 218 ? -11.867 -4.168 -0.44 1 96.62 218 GLY A N 1
ATOM 1601 C CA . GLY A 1 218 ? -12.43 -3.229 0.519 1 96.62 218 GLY A CA 1
ATOM 1602 C C . GLY A 1 218 ? -13.891 -2.93 0.274 1 96.62 218 GLY A C 1
ATOM 1603 O O . GLY A 1 218 ? -14.688 -2.881 1.215 1 96.62 218 GLY A O 1
ATOM 1604 N N . TRP A 1 219 ? -14.164 -2.742 -0.954 1 95.56 219 TRP A N 1
ATOM 1605 C CA . TRP A 1 219 ? -15.555 -2.518 -1.336 1 95.56 219 TRP A CA 1
ATOM 1606 C C . TRP A 1 219 ? -16.422 -3.719 -0.973 1 95.56 219 TRP A C 1
ATOM 1608 O O . TRP A 1 219 ? -17.578 -3.562 -0.565 1 95.56 219 TRP A O 1
ATOM 1618 N N . MET A 1 220 ? -15.852 -4.883 -1.068 1 95.62 220 MET A N 1
ATOM 1619 C CA . MET A 1 220 ? -16.562 -6.125 -0.789 1 95.62 220 MET A CA 1
ATOM 1620 C C . MET A 1 220 ? -16.266 -6.617 0.623 1 95.62 220 MET A C 1
ATOM 1622 O O . MET A 1 220 ? -16.391 -7.812 0.904 1 95.62 220 MET A O 1
ATOM 1626 N N . MET A 1 221 ? -15.867 -5.762 1.45 1 92.19 221 MET A N 1
ATOM 1627 C CA . MET A 1 221 ? -15.336 -6.094 2.768 1 92.19 221 MET A CA 1
ATOM 1628 C C . MET A 1 221 ? -16.312 -6.969 3.547 1 92.19 221 MET A C 1
ATOM 1630 O O . MET A 1 221 ? -15.906 -7.957 4.164 1 92.19 221 MET A O 1
ATOM 1634 N N . PRO A 1 222 ? -17.641 -6.758 3.578 1 91.31 222 PRO A N 1
ATOM 1635 C CA . PRO A 1 222 ? -18.531 -7.633 4.336 1 91.31 222 PRO A CA 1
ATOM 1636 C C . PRO A 1 222 ? -18.5 -9.078 3.848 1 91.31 222 PRO A C 1
ATOM 1638 O O . PRO A 1 222 ? -18.703 -10.008 4.637 1 91.31 222 PRO A O 1
ATOM 1641 N N . ALA A 1 223 ? -18.203 -9.273 2.629 1 94.5 223 ALA A N 1
ATOM 1642 C CA . ALA A 1 223 ? -18.234 -10.609 2.047 1 94.5 223 ALA A CA 1
ATOM 1643 C C . ALA A 1 223 ? -16.875 -11.297 2.199 1 94.5 223 ALA A C 1
ATOM 1645 O O . ALA A 1 223 ? -16.812 -12.523 2.344 1 94.5 223 ALA A O 1
ATOM 1646 N N . TYR A 1 224 ? -15.781 -10.523 2.17 1 96.94 224 TYR A N 1
ATOM 1647 C CA . TYR A 1 224 ? -14.453 -11.117 2.129 1 96.94 224 TYR A CA 1
ATOM 1648 C C . TYR A 1 224 ? -13.508 -10.406 3.096 1 96.94 224 TYR A C 1
ATOM 1650 O O . TYR A 1 224 ? -12.438 -9.953 2.703 1 96.94 224 TYR A O 1
ATOM 1658 N N . PRO A 1 225 ? -13.781 -10.367 4.359 1 96.69 225 PRO A N 1
ATOM 1659 C CA . PRO A 1 225 ? -12.945 -9.602 5.285 1 96.69 225 PRO A CA 1
ATOM 1660 C C . PRO A 1 225 ? -11.531 -10.164 5.402 1 96.69 225 PRO A C 1
ATOM 1662 O O . PRO A 1 225 ? -10.562 -9.398 5.434 1 96.69 225 PRO A O 1
ATOM 1665 N N . VAL A 1 226 ? -11.352 -11.461 5.457 1 97.81 226 VAL A N 1
ATOM 1666 C CA . VAL A 1 226 ? -10.031 -12.062 5.613 1 97.81 226 VAL A CA 1
ATOM 1667 C C . VAL A 1 226 ? -9.195 -11.797 4.367 1 97.81 226 VAL A C 1
ATOM 1669 O O . VAL A 1 226 ? -8.023 -11.422 4.469 1 97.81 226 VAL A O 1
ATOM 1672 N N . ALA A 1 227 ? -9.812 -11.992 3.207 1 98.56 227 ALA A N 1
ATOM 1673 C CA . ALA A 1 227 ? -9.102 -11.703 1.966 1 98.56 227 ALA A CA 1
ATOM 1674 C C . ALA A 1 227 ? -8.656 -10.242 1.915 1 98.56 227 ALA A C 1
ATOM 1676 O O . ALA A 1 227 ? -7.562 -9.938 1.441 1 98.56 227 ALA A O 1
ATOM 1677 N N . PHE A 1 228 ? -9.539 -9.352 2.412 1 98.5 228 PHE A N 1
ATOM 1678 C CA . PHE A 1 228 ? -9.234 -7.93 2.418 1 98.5 228 PHE A CA 1
ATOM 1679 C C . PHE A 1 228 ? -8.008 -7.648 3.277 1 98.5 228 PHE A C 1
ATOM 1681 O O . PHE A 1 228 ? -7.062 -6.992 2.828 1 98.5 228 PHE A O 1
ATOM 1688 N N . TYR A 1 229 ? -7.98 -8.148 4.469 1 98.19 229 TYR A N 1
ATOM 1689 C CA . TYR A 1 229 ? -6.855 -7.875 5.359 1 98.19 229 TYR A CA 1
ATOM 1690 C C . TYR A 1 229 ? -5.578 -8.516 4.832 1 98.19 229 TYR A C 1
ATOM 1692 O O . TYR A 1 229 ? -4.488 -7.953 4.988 1 98.19 229 TYR A O 1
ATOM 1700 N N . LEU A 1 230 ? -5.699 -9.648 4.242 1 98.44 230 LEU A N 1
ATOM 1701 C CA . LEU A 1 230 ? -4.535 -10.258 3.609 1 98.44 230 LEU A CA 1
ATOM 1702 C C . LEU A 1 230 ? -4.016 -9.391 2.471 1 98.44 230 LEU A C 1
ATOM 1704 O O . LEU A 1 230 ? -2.803 -9.258 2.285 1 98.44 230 LEU A O 1
ATOM 1708 N N . ALA A 1 231 ? -4.973 -8.828 1.688 1 98.69 231 ALA A N 1
ATOM 1709 C CA . ALA A 1 231 ? -4.57 -7.949 0.589 1 98.69 231 ALA A CA 1
ATOM 1710 C C . ALA A 1 231 ? -3.844 -6.715 1.109 1 98.69 231 ALA A C 1
ATOM 1712 O O . ALA A 1 231 ? -2.855 -6.273 0.519 1 98.69 231 ALA A O 1
ATOM 1713 N N . VAL A 1 232 ? -4.301 -6.156 2.158 1 98.5 232 VAL A N 1
ATOM 1714 C CA . VAL A 1 232 ? -3.654 -5.004 2.77 1 98.5 232 VAL A CA 1
ATOM 1715 C C . VAL A 1 232 ? -2.244 -5.379 3.221 1 98.5 232 VAL A C 1
ATOM 1717 O O . VAL A 1 232 ? -1.281 -4.664 2.93 1 98.5 232 VAL A O 1
ATOM 1720 N N . THR A 1 233 ? -2.1 -6.484 3.869 1 98.12 233 THR A N 1
ATOM 1721 C CA . THR A 1 233 ? -0.794 -6.961 4.316 1 98.12 233 THR A CA 1
ATOM 1722 C C . THR A 1 233 ? 0.121 -7.23 3.127 1 98.12 233 THR A C 1
ATOM 1724 O O . THR A 1 233 ? 1.327 -6.988 3.197 1 98.12 233 THR A O 1
ATOM 1727 N N . GLN A 1 234 ? -0.471 -7.691 2.082 1 98.5 234 GLN A N 1
ATOM 1728 C CA . GLN A 1 234 ? 0.274 -8.016 0.871 1 98.5 234 GLN A CA 1
ATOM 1729 C C . GLN A 1 234 ? 0.993 -6.789 0.319 1 98.5 234 GLN A C 1
ATOM 1731 O O . GLN A 1 234 ? 2.062 -6.91 -0.282 1 98.5 234 GLN A O 1
ATOM 1736 N N . VAL A 1 235 ? 0.441 -5.633 0.511 1 97.94 235 VAL A N 1
ATOM 1737 C CA . VAL A 1 235 ? 1.078 -4.406 0.049 1 97.94 235 VAL A CA 1
ATOM 1738 C C . VAL A 1 235 ? 2.418 -4.219 0.759 1 97.94 235 VAL A C 1
ATOM 1740 O O . VAL A 1 235 ? 3.422 -3.889 0.124 1 97.94 235 VAL A O 1
ATOM 1743 N N . ALA A 1 236 ? 2.451 -4.496 2.025 1 96.62 236 ALA A N 1
ATOM 1744 C CA . ALA A 1 236 ? 3.707 -4.426 2.77 1 96.62 236 ALA A CA 1
ATOM 1745 C C . ALA A 1 236 ? 4.699 -5.477 2.271 1 96.62 236 ALA A C 1
ATOM 1747 O O . ALA A 1 236 ? 5.879 -5.18 2.082 1 96.62 236 ALA A O 1
ATOM 1748 N N . VAL A 1 237 ? 4.203 -6.625 2.051 1 97.19 237 VAL A N 1
ATOM 1749 C CA . VAL A 1 237 ? 5.047 -7.715 1.569 1 97.19 237 VAL A CA 1
ATOM 1750 C C . VAL A 1 237 ? 5.602 -7.367 0.188 1 97.19 237 VAL A C 1
ATOM 1752 O O . VAL A 1 237 ? 6.781 -7.582 -0.086 1 97.19 237 VAL A O 1
ATOM 1755 N N . GLY A 1 238 ? 4.711 -6.871 -0.644 1 97.69 238 GLY A N 1
ATOM 1756 C CA . GLY A 1 238 ? 5.16 -6.426 -1.953 1 97.69 238 GLY A CA 1
ATOM 1757 C C . GLY A 1 238 ? 6.234 -5.355 -1.884 1 97.69 238 GLY A C 1
ATOM 1758 O O . GLY A 1 238 ? 7.188 -5.371 -2.666 1 97.69 238 GLY A O 1
ATOM 1759 N N . PHE A 1 239 ? 6.062 -4.414 -0.972 1 96.56 239 PHE A N 1
ATOM 1760 C CA . PHE A 1 239 ? 7.059 -3.371 -0.753 1 96.56 239 PHE A CA 1
ATOM 1761 C C . PHE A 1 239 ? 8.406 -3.975 -0.382 1 96.56 239 PHE A C 1
ATOM 1763 O O . PHE A 1 239 ? 9.438 -3.609 -0.955 1 96.56 239 PHE A O 1
ATOM 1770 N N . LEU A 1 240 ? 8.398 -4.898 0.506 1 96.62 240 LEU A N 1
ATOM 1771 C CA . LEU A 1 240 ? 9.641 -5.547 0.928 1 96.62 240 LEU A CA 1
ATOM 1772 C C . LEU A 1 240 ? 10.227 -6.379 -0.205 1 96.62 240 LEU A C 1
ATOM 1774 O O . LEU A 1 240 ? 11.445 -6.434 -0.373 1 96.62 240 LEU A O 1
ATOM 1778 N N . LEU A 1 241 ? 9.359 -6.996 -0.949 1 97.62 241 LEU A N 1
ATOM 1779 C CA . LEU A 1 241 ? 9.836 -7.789 -2.078 1 97.62 241 LEU A CA 1
ATOM 1780 C C . LEU A 1 241 ? 10.523 -6.898 -3.113 1 97.62 241 LEU A C 1
ATOM 1782 O O . LEU A 1 241 ? 11.539 -7.281 -3.691 1 97.62 241 LEU A O 1
ATOM 1786 N N . PHE A 1 242 ? 9.945 -5.734 -3.373 1 97.31 242 PHE A N 1
ATOM 1787 C CA . PHE A 1 242 ? 10.57 -4.781 -4.281 1 97.31 242 PHE A CA 1
ATOM 1788 C C . PHE A 1 242 ? 11.992 -4.469 -3.84 1 97.31 242 PHE A C 1
ATOM 1790 O O . PHE A 1 242 ? 12.914 -4.422 -4.664 1 97.31 242 PHE A O 1
ATOM 1797 N N . HIS A 1 243 ? 12.18 -4.289 -2.578 1 96.56 243 HIS A N 1
ATOM 1798 C CA . HIS A 1 243 ? 13.516 -4.027 -2.053 1 96.56 243 HIS A CA 1
ATOM 1799 C C . HIS A 1 243 ? 14.414 -5.25 -2.207 1 96.56 243 HIS A C 1
ATOM 1801 O O . HIS A 1 243 ? 15.586 -5.121 -2.576 1 96.56 243 HIS A O 1
ATOM 1807 N N . ALA A 1 244 ? 13.883 -6.398 -1.938 1 97.12 244 ALA A N 1
ATOM 1808 C CA . ALA A 1 244 ? 14.664 -7.629 -2.031 1 97.12 244 ALA A CA 1
ATOM 1809 C C . ALA A 1 244 ? 15.188 -7.844 -3.449 1 97.12 244 ALA A C 1
ATOM 1811 O O . ALA A 1 244 ? 16.359 -8.172 -3.643 1 97.12 244 ALA A O 1
ATOM 1812 N N . VAL A 1 245 ? 14.328 -7.602 -4.395 1 96.88 245 VAL A N 1
ATOM 1813 C CA . VAL A 1 245 ? 14.672 -7.801 -5.801 1 96.88 245 VAL A CA 1
ATOM 1814 C C . VAL A 1 245 ? 15.742 -6.797 -6.219 1 96.88 245 VAL A C 1
ATOM 1816 O O . VAL A 1 245 ? 16.609 -7.105 -7.047 1 96.88 245 VAL A O 1
ATOM 1819 N N . ASN A 1 246 ? 15.703 -5.625 -5.625 1 96.56 246 ASN A N 1
ATOM 1820 C CA . ASN A 1 246 ? 16.672 -4.605 -6 1 96.56 246 ASN A CA 1
ATOM 1821 C C . ASN A 1 246 ? 18 -4.809 -5.277 1 96.56 246 ASN A C 1
ATOM 1823 O O . ASN A 1 246 ? 19.062 -4.5 -5.82 1 96.56 246 ASN A O 1
ATOM 1827 N N . LEU A 1 247 ? 17.984 -5.328 -4.09 1 96.19 247 LEU A N 1
ATOM 1828 C CA . LEU A 1 247 ? 19.188 -5.547 -3.305 1 96.19 247 LEU A CA 1
ATOM 1829 C C . LEU A 1 247 ? 19.922 -6.801 -3.775 1 96.19 247 LEU A C 1
ATOM 1831 O O . LEU A 1 247 ? 21.156 -6.812 -3.863 1 96.19 247 LEU A O 1
ATOM 1835 N N . LYS A 1 248 ? 19.141 -7.871 -4.012 1 97.12 248 LYS A N 1
ATOM 1836 C CA . LYS A 1 248 ? 19.672 -9.141 -4.492 1 97.12 248 LYS A CA 1
ATOM 1837 C C . LYS A 1 248 ? 18.875 -9.656 -5.691 1 97.12 248 LYS A C 1
ATOM 1839 O O . LYS A 1 248 ? 18.125 -10.625 -5.574 1 97.12 248 LYS A O 1
ATOM 1844 N N . PRO A 1 249 ? 19.156 -9.133 -6.871 1 95.19 249 PRO A N 1
ATOM 1845 C CA . PRO A 1 249 ? 18.297 -9.414 -8.031 1 95.19 249 PRO A CA 1
ATOM 1846 C C . PRO A 1 249 ? 18.344 -10.883 -8.453 1 95.19 249 PRO A C 1
ATOM 1848 O O . PRO A 1 249 ? 17.359 -11.406 -8.992 1 95.19 249 PRO A O 1
ATOM 1851 N N . ARG A 1 250 ? 19.391 -11.586 -8.219 1 94.81 250 ARG A N 1
ATOM 1852 C CA . ARG A 1 250 ? 19.516 -12.977 -8.648 1 94.81 250 ARG A CA 1
ATOM 1853 C C . ARG A 1 250 ? 18.797 -13.914 -7.684 1 94.81 250 ARG A C 1
ATOM 1855 O O . ARG A 1 250 ? 18.281 -14.961 -8.094 1 94.81 250 ARG A O 1
ATOM 1862 N N . ASP A 1 251 ? 18.766 -13.586 -6.473 1 95.69 251 ASP A N 1
ATOM 1863 C CA . ASP A 1 251 ? 18.141 -14.414 -5.445 1 95.69 251 ASP A CA 1
ATOM 1864 C C . ASP A 1 251 ? 17.5 -13.555 -4.359 1 95.69 251 ASP A C 1
ATOM 1866 O O . ASP A 1 251 ? 17.953 -13.57 -3.207 1 95.69 251 ASP A O 1
ATOM 1870 N N . PRO A 1 252 ? 16.359 -13 -4.688 1 96.12 252 PRO A N 1
ATOM 1871 C CA . PRO A 1 252 ? 15.688 -12.062 -3.781 1 96.12 252 PRO A CA 1
ATOM 1872 C C . PRO A 1 252 ? 15.281 -12.711 -2.459 1 96.12 252 PRO A C 1
ATOM 1874 O O . PRO A 1 252 ? 14.938 -12.016 -1.503 1 96.12 252 PRO A O 1
ATOM 1877 N N . GLY A 1 253 ? 15.273 -14.047 -2.373 1 96.06 253 GLY A N 1
ATOM 1878 C CA . GLY A 1 253 ? 15.148 -14.734 -1.099 1 96.06 253 GLY A CA 1
ATOM 1879 C C . GLY A 1 253 ? 13.727 -15.148 -0.78 1 96.06 253 GLY A C 1
ATOM 1880 O O . GLY A 1 253 ? 12.891 -15.266 -1.681 1 96.06 253 GLY A O 1
ATOM 1881 N N . VAL A 1 254 ? 13.5 -15.406 0.48 1 96.06 254 VAL A N 1
ATOM 1882 C CA . VAL A 1 254 ? 12.289 -16.047 0.981 1 96.06 254 VAL A CA 1
ATOM 1883 C C . VAL A 1 254 ? 11.094 -15.125 0.779 1 96.06 254 VAL A C 1
ATOM 1885 O O . VAL A 1 254 ? 9.945 -15.57 0.802 1 96.06 254 VAL A O 1
ATOM 1888 N N . MET A 1 255 ? 11.312 -13.852 0.527 1 96.06 255 MET A N 1
ATOM 1889 C CA . MET A 1 255 ? 10.234 -12.883 0.363 1 96.06 255 MET A CA 1
ATOM 1890 C C . MET A 1 255 ? 9.367 -13.234 -0.845 1 96.06 255 MET A C 1
ATOM 1892 O O . MET A 1 255 ? 8.164 -12.977 -0.849 1 96.06 255 MET A O 1
ATOM 1896 N N . VAL A 1 256 ? 9.977 -13.844 -1.832 1 97.25 256 VAL A N 1
ATOM 1897 C CA . VAL A 1 256 ? 9.227 -14.258 -3.01 1 97.25 256 VAL A CA 1
ATOM 1898 C C . VAL A 1 256 ? 8.227 -15.344 -2.627 1 97.25 256 VAL A C 1
ATOM 1900 O O . VAL A 1 256 ? 7.059 -15.289 -3.023 1 97.25 256 VAL A O 1
ATOM 1903 N N . VAL A 1 257 ? 8.664 -16.234 -1.817 1 97.38 257 VAL A N 1
ATOM 1904 C CA . VAL A 1 257 ? 7.82 -17.344 -1.377 1 97.38 257 VAL A CA 1
ATOM 1905 C C . VAL A 1 257 ? 6.68 -16.828 -0.509 1 97.38 257 VAL A C 1
ATOM 1907 O O . VAL A 1 257 ? 5.527 -17.234 -0.676 1 97.38 257 VAL A O 1
ATOM 1910 N N . PHE A 1 258 ? 7.035 -15.961 0.38 1 97.56 258 PHE A N 1
ATOM 1911 C CA . PHE A 1 258 ? 6.035 -15.391 1.273 1 97.56 258 PHE A CA 1
ATOM 1912 C C . PHE A 1 258 ? 4.992 -14.609 0.488 1 97.56 258 PHE A C 1
ATOM 1914 O O . PHE A 1 258 ? 3.793 -14.734 0.738 1 97.56 258 PHE A O 1
ATOM 1921 N N . HIS A 1 259 ? 5.414 -13.852 -0.436 1 98.44 259 HIS A N 1
ATOM 1922 C CA . HIS A 1 259 ? 4.539 -13.078 -1.304 1 98.44 259 HIS A CA 1
ATOM 1923 C C . HIS A 1 259 ? 3.545 -13.977 -2.033 1 98.44 259 HIS A C 1
ATOM 1925 O O . HIS A 1 259 ? 2.346 -13.695 -2.061 1 98.44 259 HIS A O 1
ATOM 1931 N N . GLN A 1 260 ? 4.008 -15.039 -2.51 1 98.25 260 GLN A N 1
ATOM 1932 C CA . GLN A 1 260 ? 3.15 -15.969 -3.234 1 98.25 260 GLN A CA 1
ATOM 1933 C C . GLN A 1 260 ? 2.221 -16.719 -2.281 1 98.25 260 GLN A C 1
ATOM 1935 O O . GLN A 1 260 ? 1.065 -16.984 -2.615 1 98.25 260 GLN A O 1
ATOM 1940 N N . SER A 1 261 ? 2.705 -17.078 -1.15 1 98.12 261 SER A N 1
ATOM 1941 C CA . SER A 1 261 ? 1.877 -17.75 -0.156 1 98.12 261 SER A CA 1
ATOM 1942 C C . SER A 1 261 ? 0.673 -16.891 0.232 1 98.12 261 SER A C 1
ATOM 1944 O O . SER A 1 261 ? -0.429 -17.422 0.414 1 98.12 261 SER A O 1
ATOM 1946 N N . MET A 1 262 ? 0.91 -15.656 0.307 1 98 262 MET A N 1
ATOM 1947 C CA . MET A 1 262 ? -0.18 -14.75 0.656 1 98 262 MET A CA 1
ATOM 1948 C C . MET A 1 262 ? -1.24 -14.727 -0.439 1 98 262 MET A C 1
ATOM 1950 O O . MET A 1 262 ? -2.436 -14.648 -0.15 1 98 262 MET A O 1
ATOM 1954 N N . VAL A 1 263 ? -0.834 -14.781 -1.674 1 98.56 263 VAL A N 1
ATOM 1955 C CA . VAL A 1 263 ? -1.785 -14.797 -2.781 1 98.56 263 VAL A CA 1
ATOM 1956 C C . VAL A 1 263 ? -2.615 -16.078 -2.734 1 98.56 263 VAL A C 1
ATOM 1958 O O . VAL A 1 263 ? -3.83 -16.047 -2.945 1 98.56 263 VAL A O 1
ATOM 1961 N N . LEU A 1 264 ? -1.932 -17.125 -2.418 1 98.56 264 LEU A N 1
ATOM 1962 C CA . LEU A 1 264 ? -2.643 -18.391 -2.268 1 98.56 264 LEU A CA 1
ATOM 1963 C C . LEU A 1 264 ? -3.662 -18.312 -1.137 1 98.56 264 LEU A C 1
ATOM 1965 O O . LEU A 1 264 ? -4.805 -18.75 -1.294 1 98.56 264 LEU A O 1
ATOM 1969 N N . LEU A 1 265 ? -3.279 -17.719 -0.059 1 98.38 265 LEU A N 1
ATOM 1970 C CA . LEU A 1 265 ? -4.176 -17.578 1.081 1 98.38 265 LEU A CA 1
ATOM 1971 C C . LEU A 1 265 ? -5.367 -16.688 0.722 1 98.38 265 LEU A C 1
ATOM 1973 O O . LEU A 1 265 ? -6.5 -16.984 1.115 1 98.38 265 LEU A O 1
ATOM 1977 N N . MET A 1 266 ? -5.105 -15.672 0.006 1 98.5 266 MET A N 1
ATOM 1978 C CA . MET A 1 266 ? -6.191 -14.797 -0.436 1 98.5 266 MET A CA 1
ATOM 1979 C C . MET A 1 266 ? -7.168 -15.555 -1.332 1 98.5 266 MET A C 1
ATOM 1981 O O . MET A 1 266 ? -8.383 -15.406 -1.194 1 98.5 266 MET A O 1
ATOM 1985 N N . SER A 1 267 ? -6.613 -16.328 -2.236 1 98.44 267 SER A N 1
ATOM 1986 C CA . SER A 1 267 ? -7.457 -17.125 -3.115 1 98.44 267 SER A CA 1
ATOM 1987 C C . SER A 1 267 ? -8.344 -18.078 -2.316 1 98.44 267 SER A C 1
ATOM 1989 O O . SER A 1 267 ? -9.539 -18.188 -2.582 1 98.44 267 SER A O 1
ATOM 1991 N N . LEU A 1 268 ? -7.738 -18.688 -1.343 1 98.12 268 LEU A N 1
ATOM 1992 C CA . LEU A 1 268 ? -8.492 -19.578 -0.472 1 98.12 268 LEU A CA 1
ATOM 1993 C C . LEU A 1 268 ? -9.578 -18.812 0.278 1 98.12 268 LEU A C 1
ATOM 1995 O O . LEU A 1 268 ? -10.727 -19.266 0.359 1 98.12 268 LEU A O 1
ATOM 1999 N N . ALA A 1 269 ? -9.203 -17.672 0.775 1 98.31 269 ALA A N 1
ATOM 2000 C CA . ALA A 1 269 ? -10.141 -16.875 1.557 1 98.31 269 ALA A CA 1
ATOM 2001 C C . ALA A 1 269 ? -11.336 -16.453 0.71 1 98.31 269 ALA A C 1
ATOM 2003 O O . ALA A 1 269 ? -12.469 -16.406 1.2 1 98.31 269 ALA A O 1
ATOM 2004 N N . ILE A 1 270 ? -11.094 -16.141 -0.509 1 98.25 270 ILE A N 1
ATOM 2005 C CA . ILE A 1 270 ? -12.172 -15.711 -1.396 1 98.25 270 ILE A CA 1
ATOM 2006 C C . ILE A 1 270 ? -13.078 -16.891 -1.723 1 98.25 270 ILE A C 1
ATOM 2008 O O . ILE A 1 270 ? -14.297 -16.812 -1.577 1 98.25 270 ILE A O 1
ATOM 2012 N N . VAL A 1 271 ? -12.461 -18 -2.104 1 97.81 271 VAL A N 1
ATOM 2013 C CA . VAL A 1 271 ? -13.242 -19.156 -2.549 1 97.81 271 VAL A CA 1
ATOM 2014 C C . VAL A 1 271 ? -13.984 -19.766 -1.362 1 97.81 271 VAL A C 1
ATOM 2016 O O . VAL A 1 271 ? -15.156 -20.125 -1.479 1 97.81 271 VAL A O 1
ATOM 2019 N N . LEU A 1 272 ? -13.328 -19.828 -0.233 1 96.75 272 LEU A N 1
ATOM 2020 C CA . LEU A 1 272 ? -13.93 -20.469 0.937 1 96.75 272 LEU A CA 1
ATOM 2021 C C . LEU A 1 272 ? -14.742 -19.453 1.743 1 96.75 272 LEU A C 1
ATOM 2023 O O . LEU A 1 272 ? -15.391 -19.812 2.729 1 96.75 272 LEU A O 1
ATOM 2027 N N . GLN A 1 273 ? -14.648 -18.188 1.388 1 95.12 273 GLN A N 1
ATOM 2028 C CA . GLN A 1 273 ? -15.391 -17.109 2.043 1 95.12 273 GLN A CA 1
ATOM 2029 C C . GLN A 1 273 ? -15.078 -17.062 3.535 1 95.12 273 GLN A C 1
ATOM 2031 O O . GLN A 1 273 ? -15.992 -17.031 4.363 1 95.12 273 GLN A O 1
ATOM 2036 N N . TRP A 1 274 ? -13.773 -17.047 3.773 1 91.81 274 TRP A N 1
ATOM 2037 C CA . TRP A 1 274 ? -13.336 -16.922 5.16 1 91.81 274 TRP A CA 1
ATOM 2038 C C . TRP A 1 274 ? -13.75 -15.57 5.746 1 91.81 274 TRP A C 1
ATOM 2040 O O . TRP A 1 274 ? -13.609 -14.531 5.098 1 91.81 274 TRP A O 1
ATOM 2050 N N . ARG A 1 275 ? -14.398 -15.656 7.094 1 91.69 275 ARG A N 1
ATOM 2051 C CA . ARG A 1 275 ? -14.828 -14.438 7.766 1 91.69 275 ARG A CA 1
ATOM 2052 C C . ARG A 1 275 ? -14.164 -14.297 9.133 1 91.69 275 ARG A C 1
ATOM 2054 O O . ARG A 1 275 ? -13.82 -15.297 9.758 1 91.69 275 ARG A O 1
ATOM 2061 N N . MET B 1 1 ? -4.273 35.781 -1.825 1 44.53 1 MET B N 1
ATOM 2062 C CA . MET B 1 1 ? -5.008 34.531 -1.609 1 44.53 1 MET B CA 1
ATOM 2063 C C . MET B 1 1 ? -5.434 34.406 -0.151 1 44.53 1 MET B C 1
ATOM 2065 O O . MET B 1 1 ? -6.586 34.094 0.136 1 44.53 1 MET B O 1
ATOM 2069 N N . LEU B 1 2 ? -4.504 34.844 0.692 1 47.09 2 LEU B N 1
ATOM 2070 C CA . LEU B 1 2 ? -4.832 34.781 2.111 1 47.09 2 LEU B CA 1
ATOM 2071 C C . LEU B 1 2 ? -5.973 35.719 2.447 1 47.09 2 LEU B C 1
ATOM 2073 O O . LEU B 1 2 ? -6.922 35.344 3.141 1 47.09 2 LEU B O 1
ATOM 2077 N N . LEU B 1 3 ? -5.766 36.969 1.992 1 48.91 3 LEU B N 1
ATOM 2078 C CA . LEU B 1 3 ? -6.82 37.938 2.207 1 48.91 3 LEU B CA 1
ATOM 2079 C C . LEU B 1 3 ? -8.133 37.469 1.595 1 48.91 3 LEU B C 1
ATOM 2081 O O . LEU B 1 3 ? -9.203 37.688 2.178 1 48.91 3 LEU B O 1
ATOM 2085 N N . ALA B 1 4 ? -8.078 36.812 0.521 1 51.16 4 ALA B N 1
ATOM 2086 C CA . ALA B 1 4 ? -9.289 36.344 -0.139 1 51.16 4 ALA B CA 1
ATOM 2087 C C . ALA B 1 4 ? -9.992 35.25 0.694 1 51.16 4 ALA B C 1
ATOM 2089 O O . ALA B 1 4 ? -11.219 35.25 0.789 1 51.16 4 ALA B O 1
ATOM 2090 N N . ALA B 1 5 ? -9.242 34.406 1.349 1 51.38 5 ALA B N 1
ATOM 2091 C CA . ALA B 1 5 ? -9.836 33.375 2.207 1 51.38 5 ALA B CA 1
ATOM 2092 C C . ALA B 1 5 ? -10.531 34 3.412 1 51.38 5 ALA B C 1
ATOM 2094 O O . ALA B 1 5 ? -11.625 33.594 3.789 1 51.38 5 ALA B O 1
ATOM 2095 N N . VAL B 1 6 ? -9.781 35 3.973 1 51.66 6 VAL B N 1
ATOM 2096 C CA . VAL B 1 6 ? -10.398 35.719 5.082 1 51.66 6 VAL B CA 1
ATOM 2097 C C . VAL B 1 6 ? -11.664 36.406 4.598 1 51.66 6 VAL B C 1
ATOM 2099 O O . VAL B 1 6 ? -12.711 36.344 5.238 1 51.66 6 VAL B O 1
ATOM 2102 N N . LEU B 1 7 ? -11.547 36.969 3.406 1 54 7 LEU B N 1
ATOM 2103 C CA . LEU B 1 7 ? -12.672 37.75 2.867 1 54 7 LEU B CA 1
ATOM 2104 C C . LEU B 1 7 ? -13.82 36.812 2.473 1 54 7 LEU B C 1
ATOM 2106 O O . LEU B 1 7 ? -14.984 37.125 2.707 1 54 7 LEU B O 1
ATOM 2110 N N . THR B 1 8 ? -13.516 35.719 1.86 1 54.5 8 THR B N 1
ATOM 2111 C CA . THR B 1 8 ? -14.555 34.781 1.462 1 54.5 8 THR B CA 1
ATOM 2112 C C . THR B 1 8 ? -15.234 34.156 2.688 1 54.5 8 THR B C 1
ATOM 2114 O O . THR B 1 8 ? -16.453 33.969 2.693 1 54.5 8 THR B O 1
ATOM 2117 N N . GLY B 1 9 ? -14.508 33.875 3.664 1 53.28 9 GLY B N 1
ATOM 2118 C CA . GLY B 1 9 ? -15.102 33.406 4.906 1 53.28 9 GLY B CA 1
ATOM 2119 C C . GLY B 1 9 ? -16.016 34.438 5.543 1 53.28 9 GLY B C 1
ATOM 2120 O O . GLY B 1 9 ? -17.141 34.125 5.945 1 53.28 9 GLY B O 1
ATOM 2121 N N . LEU B 1 10 ? -15.422 35.688 5.562 1 52.03 10 LEU B N 1
ATOM 2122 C CA . LEU B 1 10 ? -16.234 36.781 6.082 1 52.03 10 LEU B CA 1
ATOM 2123 C C . LEU B 1 10 ? -17.5 36.969 5.238 1 52.03 10 LEU B C 1
ATOM 2125 O O . LEU B 1 10 ? -18.578 37.188 5.781 1 52.03 10 LEU B O 1
ATOM 2129 N N . TRP B 1 11 ? -17.25 36.844 3.984 1 53.66 11 TRP B N 1
ATOM 2130 C CA . TRP B 1 11 ? -18.391 37.031 3.096 1 53.66 11 TRP B CA 1
ATOM 2131 C C . TRP B 1 11 ? -19.453 35.969 3.338 1 53.66 11 TRP B C 1
ATOM 2133 O O . TRP B 1 11 ? -20.656 36.281 3.4 1 53.66 11 TRP B O 1
ATOM 2143 N N . ARG B 1 12 ? -19.188 34.844 3.422 1 55.44 12 ARG B N 1
ATOM 2144 C CA . ARG B 1 12 ? -20.125 33.75 3.635 1 55.44 12 ARG B CA 1
ATOM 2145 C C . ARG B 1 12 ? -20.797 33.844 5.004 1 55.44 12 ARG B C 1
ATOM 2147 O O . ARG B 1 12 ? -21.984 33.562 5.145 1 55.44 12 ARG B O 1
ATOM 2154 N N . GLY B 1 13 ? -19.938 34.156 5.961 1 50.72 13 GLY B N 1
ATOM 2155 C CA . GLY B 1 13 ? -20.5 34.375 7.281 1 50.72 13 GLY B CA 1
ATOM 2156 C C . GLY B 1 13 ? -21.516 35.5 7.309 1 50.72 13 GLY B C 1
ATOM 2157 O O . GLY B 1 13 ? -22.531 35.406 8.016 1 50.72 13 GLY B O 1
ATOM 2158 N N . MET B 1 14 ? -21.234 36.5 6.605 1 49.84 14 MET B N 1
ATOM 2159 C CA . MET B 1 14 ? -22.156 37.656 6.598 1 49.84 14 MET B CA 1
ATOM 2160 C C . MET B 1 14 ? -23.5 37.25 5.996 1 49.84 14 MET B C 1
ATOM 2162 O O . MET B 1 14 ? -24.516 37.875 6.289 1 49.84 14 MET B O 1
ATOM 2166 N N . ASN B 1 15 ? -23.453 36.344 5.168 1 48.97 15 ASN B N 1
ATOM 2167 C CA . ASN B 1 15 ? -24.75 36.062 4.582 1 48.97 15 ASN B CA 1
ATOM 2168 C C . ASN B 1 15 ? -25.547 35.094 5.445 1 48.97 15 ASN B C 1
ATOM 2170 O O . ASN B 1 15 ? -26.594 34.562 5.016 1 48.97 15 ASN B O 1
ATOM 2174 N N . SER B 1 16 ? -25.031 34.625 6.555 1 52.62 16 SER B N 1
ATOM 2175 C CA . SER B 1 16 ? -25.766 33.625 7.316 1 52.62 16 SER B CA 1
ATOM 2176 C C . SER B 1 16 ? -26.812 34.25 8.227 1 52.62 16 SER B C 1
ATOM 2178 O O . SER B 1 16 ? -27.688 33.594 8.758 1 52.62 16 SER B O 1
ATOM 2180 N N . HIS B 1 17 ? -27.094 35.5 8.047 1 56.88 17 HIS B N 1
ATOM 2181 C CA . HIS B 1 17 ? -28.141 36.25 8.711 1 56.88 17 HIS B CA 1
ATOM 2182 C C . HIS B 1 17 ? -28.219 35.906 10.195 1 56.88 17 HIS B C 1
ATOM 2184 O O . HIS B 1 17 ? -29.312 35.812 10.766 1 56.88 17 HIS B O 1
ATOM 2190 N N . GLN B 1 18 ? -27.328 35.312 10.945 1 61.62 18 GLN B N 1
ATOM 2191 C CA . GLN B 1 18 ? -27.469 35 12.359 1 61.62 18 GLN B CA 1
ATOM 2192 C C . GLN B 1 18 ? -26.938 36.125 13.234 1 61.62 18 GLN B C 1
ATOM 2194 O O . GLN B 1 18 ? -26.828 35.969 14.453 1 61.62 18 GLN B O 1
ATOM 2199 N N . GLY B 1 19 ? -26.625 37.281 12.789 1 74.5 19 GLY B N 1
ATOM 2200 C CA . GLY B 1 19 ? -26.031 38.406 13.469 1 74.5 19 GLY B CA 1
ATOM 2201 C C . GLY B 1 19 ? -24.594 38.688 13.047 1 74.5 19 GLY B C 1
ATOM 2202 O O . GLY B 1 19 ? -23.891 37.781 12.633 1 74.5 19 GLY B O 1
ATOM 2203 N N . PHE B 1 20 ? -24.219 39.875 13.062 1 78 20 PHE B N 1
ATOM 2204 C CA . PHE B 1 20 ? -22.953 40.375 12.523 1 78 20 PHE B CA 1
ATOM 2205 C C . PHE B 1 20 ? -21.781 39.656 13.156 1 78 20 PHE B C 1
ATOM 2207 O O . PHE B 1 20 ? -20.906 39.156 12.453 1 78 20 PHE B O 1
ATOM 2214 N N . ILE B 1 21 ? -21.797 39.5 14.492 1 82.62 21 ILE B N 1
ATOM 2215 C CA . ILE B 1 21 ? -20.688 38.875 15.203 1 82.62 21 ILE B CA 1
ATOM 2216 C C . ILE B 1 21 ? -20.594 37.406 14.844 1 82.62 21 ILE B C 1
ATOM 2218 O O . ILE B 1 21 ? -19.5 3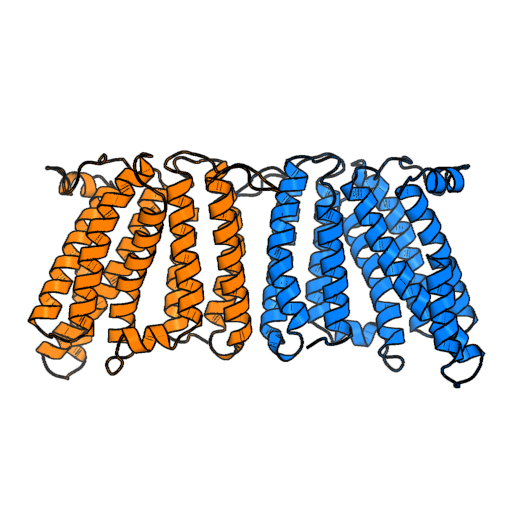6.875 14.609 1 82.62 21 ILE B O 1
ATOM 2222 N N . ALA B 1 22 ? -21.75 36.781 14.727 1 83.25 22 ALA B N 1
ATOM 2223 C CA . ALA B 1 22 ? -21.781 35.375 14.359 1 83.25 22 ALA B CA 1
ATOM 2224 C C . ALA B 1 22 ? -21.25 35.156 12.953 1 83.25 22 ALA B C 1
ATOM 2226 O O . ALA B 1 22 ? -20.531 34.156 12.703 1 83.25 22 ALA B O 1
ATOM 2227 N N . ASP B 1 23 ? -21.5 36.031 12.109 1 85.56 23 ASP B N 1
ATOM 2228 C CA . ASP B 1 23 ? -21.031 35.938 10.734 1 85.56 23 ASP B CA 1
ATOM 2229 C C . ASP B 1 23 ? -19.516 36.125 10.672 1 85.56 23 ASP B C 1
ATOM 2231 O O . ASP B 1 23 ? -18.828 35.406 9.945 1 85.56 23 ASP B O 1
ATOM 2235 N N . VAL B 1 24 ? -19.078 37.062 11.438 1 86.81 24 VAL B N 1
ATOM 2236 C CA . VAL B 1 24 ? -17.656 37.344 11.492 1 86.81 24 VAL B CA 1
ATOM 2237 C C . VAL B 1 24 ? -16.922 36.125 12.062 1 86.81 24 VAL B C 1
ATOM 2239 O O . VAL B 1 24 ? -15.906 35.688 11.516 1 86.81 24 VAL B O 1
ATOM 2242 N N . VAL B 1 25 ? -17.484 35.562 13.086 1 88.31 25 VAL B N 1
ATOM 2243 C CA . VAL B 1 25 ? -16.875 34.406 13.742 1 88.31 25 VAL B CA 1
ATOM 2244 C C . VAL B 1 25 ? -16.812 33.25 12.773 1 88.31 25 VAL B C 1
ATOM 2246 O O . VAL B 1 25 ? -15.781 32.594 12.641 1 88.31 25 VAL B O 1
ATOM 2249 N N . ASN B 1 26 ? -17.859 33.031 12.039 1 88 26 ASN B N 1
ATOM 2250 C CA . ASN B 1 26 ? -17.875 31.953 11.055 1 88 26 ASN B CA 1
ATOM 2251 C C . ASN B 1 26 ? -16.891 32.188 9.922 1 88 26 ASN B C 1
ATOM 2253 O O . ASN B 1 26 ? -16.25 31.266 9.438 1 88 26 ASN B O 1
ATOM 2257 N N . GLY B 1 27 ? -16.844 33.375 9.594 1 90.31 27 GLY B N 1
ATOM 2258 C CA . GLY B 1 27 ? -15.875 33.719 8.578 1 90.31 27 GLY B CA 1
ATOM 2259 C C . GLY B 1 27 ? -14.438 33.5 9.023 1 90.31 27 GLY B C 1
ATOM 2260 O O . GLY B 1 27 ? -13.617 33 8.25 1 90.31 27 GLY B O 1
ATOM 2261 N N . LEU B 1 28 ? -14.172 33.906 10.242 1 92.06 28 LEU B N 1
ATOM 2262 C CA . LEU B 1 28 ? -12.836 33.719 10.789 1 92.06 28 LEU B CA 1
ATOM 2263 C C . LEU B 1 28 ? -12.516 32.219 10.93 1 92.06 28 LEU B C 1
ATOM 2265 O O . LEU B 1 28 ? -11.383 31.812 10.664 1 92.06 28 LEU B O 1
ATOM 2269 N N . LYS B 1 29 ? -13.477 31.453 11.281 1 91.56 29 LYS B N 1
ATOM 2270 C CA . LYS B 1 29 ? -13.273 30.016 11.367 1 91.56 29 LYS B CA 1
ATOM 2271 C C . LYS B 1 29 ? -12.969 29.422 9.992 1 91.56 29 LYS B C 1
ATOM 2273 O O . LYS B 1 29 ? -12.062 28.594 9.859 1 91.56 29 LYS B O 1
ATOM 2278 N N . ALA B 1 30 ? -13.68 29.797 9.062 1 93.19 30 ALA B N 1
ATOM 2279 C CA . ALA B 1 30 ? -13.438 29.328 7.695 1 93.19 30 ALA B CA 1
ATOM 2280 C C . ALA B 1 30 ? -12.047 29.734 7.219 1 93.19 30 ALA B C 1
ATOM 2282 O O . ALA B 1 30 ? -11.359 28.953 6.555 1 93.19 30 ALA B O 1
ATOM 2283 N N . SER B 1 31 ? -11.688 30.906 7.574 1 93.38 31 SER B N 1
ATOM 2284 C CA . SER B 1 31 ? -10.344 31.375 7.23 1 93.38 31 SER B CA 1
ATOM 2285 C C . SER B 1 31 ? -9.273 30.5 7.891 1 93.38 31 SER B C 1
ATOM 2287 O O . SER B 1 31 ? -8.258 30.188 7.27 1 93.38 31 SER B O 1
ATOM 2289 N N . GLU B 1 32 ? -9.5 30.172 9.141 1 95.94 32 GLU B N 1
ATOM 2290 C CA . GLU B 1 32 ? -8.562 29.328 9.859 1 95.94 32 GLU B CA 1
ATOM 2291 C C . GLU B 1 32 ? -8.391 27.969 9.164 1 95.94 32 GLU B C 1
ATOM 2293 O O . GLU B 1 32 ? -7.281 27.453 9.062 1 95.94 32 GLU B O 1
ATOM 2298 N N . VAL B 1 33 ? -9.477 27.438 8.664 1 95.62 33 VAL B N 1
ATOM 2299 C CA . VAL B 1 33 ? -9.414 26.172 7.934 1 95.62 33 VAL B CA 1
ATOM 2300 C C . VAL B 1 33 ? -8.578 26.359 6.672 1 95.62 33 VAL B C 1
ATOM 2302 O O . VAL B 1 33 ? -7.672 25.562 6.402 1 95.62 33 VAL B O 1
ATOM 2305 N N . GLY B 1 34 ? -8.859 27.359 5.969 1 95.69 34 GLY B N 1
ATOM 2306 C CA . GLY B 1 34 ? -8.086 27.656 4.77 1 95.69 34 GLY B CA 1
ATOM 2307 C C . GLY B 1 34 ? -6.613 27.875 5.051 1 95.69 34 GLY B C 1
ATOM 2308 O O . GLY B 1 34 ? -5.754 27.375 4.324 1 95.69 34 GLY B O 1
ATOM 2309 N N . PHE B 1 35 ? -6.305 28.625 6.086 1 95.38 35 PHE B N 1
ATOM 2310 C CA . PHE B 1 35 ? -4.926 28.891 6.461 1 95.38 35 PHE B CA 1
ATOM 2311 C C . PHE B 1 35 ? -4.211 27.625 6.887 1 95.38 35 PHE B C 1
ATOM 2313 O O . PHE B 1 35 ? -3.037 27.422 6.562 1 95.38 35 PHE B O 1
ATOM 2320 N N . ALA B 1 36 ? -4.926 26.828 7.664 1 96.75 36 ALA B N 1
ATOM 2321 C CA . ALA B 1 36 ? -4.32 25.578 8.086 1 96.75 36 ALA B CA 1
ATOM 2322 C C . ALA B 1 36 ? -3.939 24.719 6.883 1 96.75 36 ALA B C 1
ATOM 2324 O O . ALA B 1 36 ? -2.844 24.156 6.832 1 96.75 36 ALA B O 1
ATOM 2325 N N . ILE B 1 37 ? -4.824 24.625 5.895 1 97.19 37 ILE B N 1
ATOM 2326 C CA . ILE B 1 37 ? -4.547 23.891 4.668 1 97.19 37 ILE B CA 1
ATOM 2327 C C . ILE B 1 37 ? -3.334 24.5 3.965 1 97.19 37 ILE B C 1
ATOM 2329 O O . ILE B 1 37 ? -2.404 23.781 3.582 1 97.19 37 ILE B O 1
ATOM 2333 N N . ALA B 1 38 ? -3.326 25.75 3.859 1 96.06 38 ALA B N 1
ATOM 2334 C CA . ALA B 1 38 ? -2.227 26.453 3.195 1 96.06 38 ALA B CA 1
ATOM 2335 C C . ALA B 1 38 ? -0.905 26.203 3.916 1 96.06 38 ALA B C 1
ATOM 2337 O O . ALA B 1 38 ? 0.122 25.969 3.277 1 96.06 38 ALA B O 1
ATOM 2338 N N . LEU B 1 39 ? -0.929 26.266 5.18 1 97.06 39 LEU B N 1
ATOM 2339 C CA . LEU B 1 39 ? 0.286 26.078 5.965 1 97.06 39 LEU B CA 1
ATOM 2340 C C . LEU B 1 39 ? 0.833 24.656 5.797 1 97.06 39 LEU B C 1
ATOM 2342 O O . LEU B 1 39 ? 2.041 24.469 5.648 1 97.06 39 LEU B O 1
ATOM 2346 N N . ILE B 1 40 ? -0.059 23.719 5.859 1 97.38 40 ILE B N 1
ATOM 2347 C CA . ILE B 1 40 ? 0.357 22.328 5.691 1 97.38 40 ILE B CA 1
ATOM 2348 C C . ILE B 1 40 ? 0.96 22.141 4.301 1 97.38 40 ILE B C 1
ATOM 2350 O O . ILE B 1 40 ? 2.023 21.531 4.156 1 97.38 40 ILE B O 1
ATOM 2354 N N . LEU B 1 41 ? 0.349 22.734 3.342 1 97.62 41 LEU B N 1
ATOM 2355 C CA . LEU B 1 41 ? 0.851 22.609 1.977 1 97.62 41 LEU B CA 1
ATOM 2356 C C . LEU B 1 41 ? 2.152 23.391 1.807 1 97.62 41 LEU B C 1
ATOM 2358 O O . LEU B 1 41 ? 3.072 22.922 1.128 1 97.62 41 LEU B O 1
ATOM 2362 N N . LEU B 1 42 ? 2.25 24.547 2.379 1 96.25 42 LEU B N 1
ATOM 2363 C CA . LEU B 1 42 ? 3.496 25.312 2.332 1 96.25 42 LEU B CA 1
ATOM 2364 C C . LEU B 1 42 ? 4.633 24.531 2.98 1 96.25 42 LEU B C 1
ATOM 2366 O O . LEU B 1 42 ? 5.75 24.5 2.457 1 96.25 42 LEU B O 1
ATOM 2370 N N . GLY B 1 43 ? 4.324 23.938 4.117 1 96 43 GLY B N 1
ATOM 2371 C CA . GLY B 1 43 ? 5.324 23.078 4.734 1 96 43 GLY B CA 1
ATOM 2372 C C . GLY B 1 43 ? 5.824 21.984 3.812 1 96 43 GLY B C 1
ATOM 2373 O O . GLY B 1 43 ? 7.023 21.688 3.779 1 96 43 GLY B O 1
ATOM 2374 N N . SER B 1 44 ? 4.938 21.422 3.102 1 96.69 44 SER B N 1
ATOM 2375 C CA . SER B 1 44 ? 5.312 20.375 2.172 1 96.69 44 SER B CA 1
ATOM 2376 C C . SER B 1 44 ? 6.117 20.922 1.001 1 96.69 44 SER B C 1
ATOM 2378 O O . SER B 1 44 ? 7 20.234 0.475 1 96.69 44 SER B O 1
ATOM 2380 N N . ILE B 1 45 ? 5.801 22.078 0.574 1 96.25 45 ILE B N 1
ATOM 2381 C CA . ILE B 1 45 ? 6.586 22.734 -0.467 1 96.25 45 ILE B CA 1
ATOM 2382 C C . ILE B 1 45 ? 8 22.984 0.045 1 96.25 45 ILE B C 1
ATOM 2384 O O . ILE B 1 45 ? 8.984 22.734 -0.66 1 96.25 45 ILE B O 1
ATOM 2388 N N . VAL B 1 46 ? 8.086 23.453 1.214 1 95.19 46 VAL B N 1
ATOM 2389 C CA . VAL B 1 46 ? 9.383 23.719 1.839 1 95.19 46 VAL B CA 1
ATOM 2390 C C . VAL B 1 46 ? 10.219 22.438 1.86 1 95.19 46 VAL B C 1
ATOM 2392 O O . VAL B 1 46 ? 11.391 22.453 1.475 1 95.19 46 VAL B O 1
ATOM 2395 N N . GLU B 1 47 ? 9.648 21.375 2.279 1 93.94 47 GLU B N 1
ATOM 2396 C CA . GLU B 1 47 ? 10.336 20.094 2.324 1 93.94 47 GLU B CA 1
ATOM 2397 C C . GLU B 1 47 ? 10.633 19.562 0.92 1 93.94 47 GLU B C 1
ATOM 2399 O O . GLU B 1 47 ? 11.758 19.156 0.631 1 93.94 47 GLU B O 1
ATOM 2404 N N . GLY B 1 48 ? 9.656 19.625 0.075 1 95.88 48 GLY B N 1
ATOM 2405 C CA . GLY B 1 48 ? 9.75 19.016 -1.243 1 95.88 48 GLY B CA 1
ATOM 2406 C C . GLY B 1 48 ? 10.75 19.703 -2.148 1 95.88 48 GLY B C 1
ATOM 2407 O O . GLY B 1 48 ? 11.344 19.078 -3.023 1 95.88 48 GLY B O 1
ATOM 2408 N N . PHE B 1 49 ? 10.938 20.953 -1.867 1 95.62 49 PHE B N 1
ATOM 2409 C CA . PHE B 1 49 ? 11.789 21.672 -2.803 1 95.62 49 PHE B CA 1
ATOM 2410 C C . PHE B 1 49 ? 13.047 22.188 -2.107 1 95.62 49 PHE B C 1
ATOM 2412 O O . PHE B 1 49 ? 13.703 23.094 -2.6 1 95.62 49 PHE B O 1
ATOM 2419 N N . GLY B 1 50 ? 13.344 21.688 -0.981 1 93.62 50 GLY B N 1
ATOM 2420 C CA . GLY B 1 50 ? 14.648 21.797 -0.357 1 93.62 50 GLY B CA 1
ATOM 2421 C C . GLY B 1 50 ? 14.852 23.109 0.374 1 93.62 50 GLY B C 1
ATOM 2422 O O . GLY B 1 50 ? 15.977 23.609 0.457 1 93.62 50 GLY B O 1
ATOM 2423 N N . TYR B 1 51 ? 13.805 23.688 0.883 1 90.56 51 TYR B N 1
ATOM 2424 C CA . TYR B 1 51 ? 13.906 24.984 1.546 1 90.56 51 TYR B CA 1
ATOM 2425 C C . TYR B 1 51 ? 13.891 24.812 3.061 1 90.56 51 TYR B C 1
ATOM 2427 O O . TYR B 1 51 ? 13.773 25.797 3.795 1 90.56 51 TYR B O 1
ATOM 2435 N N . GLY B 1 52 ? 13.969 23.719 3.586 1 83.56 52 GLY B N 1
ATOM 2436 C CA . GLY B 1 52 ? 13.805 23.438 5 1 83.56 52 GLY B CA 1
ATOM 2437 C C . GLY B 1 52 ? 14.766 24.203 5.887 1 83.56 52 GLY B C 1
ATOM 2438 O O . GLY B 1 52 ? 14.422 24.562 7.016 1 83.56 52 GLY B O 1
ATOM 2439 N N . LEU B 1 53 ? 15.898 24.547 5.414 1 83.88 53 LEU B N 1
ATOM 2440 C CA . LEU B 1 53 ? 16.891 25.25 6.219 1 83.88 53 LEU B CA 1
ATOM 2441 C C . LEU B 1 53 ? 17.344 26.516 5.512 1 83.88 53 LEU B C 1
ATOM 2443 O O . LEU B 1 53 ? 18.438 27.016 5.777 1 83.88 53 LEU B O 1
ATOM 2447 N N . SER B 1 54 ? 16.469 26.953 4.727 1 84.88 54 SER B N 1
ATOM 2448 C CA . SER B 1 54 ? 16.844 28.109 3.934 1 84.88 54 SER B CA 1
ATOM 2449 C C . SER B 1 54 ? 17.031 29.344 4.816 1 84.88 54 SER B C 1
ATOM 2451 O O . SER B 1 54 ? 17.828 30.234 4.492 1 84.88 54 SER B O 1
ATOM 2453 N N . LEU B 1 55 ? 16.328 29.344 5.918 1 85.94 55 LEU B N 1
ATOM 2454 C CA . LEU B 1 55 ? 16.438 30.484 6.82 1 85.94 55 LEU B CA 1
ATOM 2455 C C . LEU B 1 55 ? 17.219 30.125 8.078 1 85.94 55 LEU B C 1
ATOM 2457 O O . LEU B 1 55 ? 17.188 30.844 9.07 1 85.94 55 LEU B O 1
ATOM 2461 N N . GLY B 1 56 ? 17.844 29.031 7.996 1 81.5 56 GLY B N 1
ATOM 2462 C CA . GLY B 1 56 ? 18.625 28.578 9.141 1 81.5 56 GLY B CA 1
ATOM 2463 C C . GLY B 1 56 ? 17.75 28.062 10.273 1 81.5 56 GLY B C 1
ATOM 2464 O O . GLY B 1 56 ? 16.594 27.688 10.062 1 81.5 56 GLY B O 1
ATOM 2465 N N . THR B 1 57 ? 18.406 27.844 11.414 1 78.06 57 THR B N 1
ATOM 2466 C CA . THR B 1 57 ? 17.703 27.281 12.562 1 78.06 57 THR B CA 1
ATOM 2467 C C . THR B 1 57 ? 17.281 28.391 13.523 1 78.06 57 THR B C 1
ATOM 2469 O O . THR B 1 57 ? 16.547 28.156 14.484 1 78.06 57 THR B O 1
ATOM 2472 N N . ARG B 1 58 ? 17.719 29.547 13.141 1 74.56 58 ARG B N 1
ATOM 2473 C CA . ARG B 1 58 ? 17.391 30.641 14.055 1 74.56 58 ARG B CA 1
ATOM 2474 C C . ARG B 1 58 ? 15.953 31.109 13.867 1 74.56 58 ARG B C 1
ATOM 2476 O O . ARG B 1 58 ? 15.484 31.234 12.734 1 74.56 58 ARG B O 1
ATOM 2483 N N . TRP B 1 59 ? 15.188 31.016 14.883 1 64.5 59 TRP B N 1
ATOM 2484 C CA . TRP B 1 59 ? 13.828 31.547 14.969 1 64.5 59 TRP B CA 1
ATOM 2485 C C . TRP B 1 59 ? 13.82 32.875 15.695 1 64.5 59 TRP B C 1
ATOM 2487 O O . TRP B 1 59 ? 14.719 33.188 16.484 1 64.5 59 TRP B O 1
ATOM 2497 N N . PRO B 1 60 ? 12.836 33.625 15.398 1 60.66 60 PRO B N 1
ATOM 2498 C CA . PRO B 1 60 ? 11.617 33.469 14.594 1 60.66 60 PRO B CA 1
ATOM 2499 C C . PRO B 1 60 ? 11.789 33.906 13.148 1 60.66 60 PRO B C 1
ATOM 2501 O O . PRO B 1 60 ? 11.32 33.25 12.227 1 60.66 60 PRO B O 1
ATOM 2504 N N . TYR B 1 61 ? 12.156 35.281 13.086 1 64.62 61 TYR B N 1
ATOM 2505 C CA . TYR B 1 61 ? 12.031 36 11.812 1 64.62 61 TYR B CA 1
ATOM 2506 C C . TYR B 1 61 ? 13.344 36.688 11.445 1 64.62 61 TYR B C 1
ATOM 2508 O O . TYR B 1 61 ? 14.148 37 12.32 1 64.62 61 TYR B O 1
ATOM 2516 N N . THR B 1 62 ? 13.625 36.438 10.328 1 69 62 THR B N 1
ATOM 2517 C CA . THR B 1 62 ? 14.688 37.281 9.812 1 69 62 THR B CA 1
ATOM 2518 C C . THR B 1 62 ? 14.141 38.688 9.461 1 69 62 THR B C 1
ATOM 2520 O O . THR B 1 62 ? 12.945 38.812 9.188 1 69 62 THR B O 1
ATOM 2523 N N . ARG B 1 63 ? 14.969 39.656 9.617 1 73.31 63 ARG B N 1
ATOM 2524 C CA . ARG B 1 63 ? 14.609 41.062 9.398 1 73.31 63 ARG B CA 1
ATOM 2525 C C . ARG B 1 63 ? 13.992 41.25 8.023 1 73.31 63 ARG B C 1
ATOM 2527 O O . ARG B 1 63 ? 13.102 42.094 7.852 1 73.31 63 ARG B O 1
ATOM 2534 N N . ASN B 1 64 ? 14.273 40.438 7.168 1 83.5 64 ASN B N 1
ATOM 2535 C CA . ASN B 1 64 ? 13.781 40.656 5.812 1 83.5 64 ASN B CA 1
ATOM 2536 C C . ASN B 1 64 ? 12.867 39.531 5.359 1 83.5 64 ASN B C 1
ATOM 2538 O O . ASN B 1 64 ? 12.867 39.156 4.184 1 83.5 64 ASN B O 1
ATOM 2542 N N . ILE B 1 65 ? 12.047 39.062 6.344 1 87.25 65 ILE B N 1
ATOM 2543 C CA . ILE B 1 65 ? 11.281 37.844 6.055 1 87.25 65 ILE B CA 1
ATOM 2544 C C . ILE B 1 65 ? 10.227 38.156 4.992 1 87.25 65 ILE B C 1
ATOM 2546 O O . ILE B 1 65 ? 9.945 37.312 4.129 1 87.25 65 ILE B O 1
ATOM 2550 N N . ALA B 1 66 ? 9.648 39.344 4.973 1 87.31 66 ALA B N 1
ATOM 2551 C CA . ALA B 1 66 ? 8.641 39.719 3.984 1 87.31 66 ALA B CA 1
ATOM 2552 C C . ALA B 1 66 ? 9.25 39.781 2.586 1 87.31 66 ALA B C 1
ATOM 2554 O O . ALA B 1 66 ? 8.625 39.375 1.605 1 87.31 66 ALA B O 1
ATOM 2555 N N . VAL B 1 67 ? 10.406 40.281 2.529 1 88.94 67 VAL B N 1
ATOM 2556 C CA . VAL B 1 67 ? 11.102 40.406 1.252 1 88.94 67 VAL B CA 1
ATOM 2557 C C . VAL B 1 67 ? 11.422 39 0.703 1 88.94 67 VAL B C 1
ATOM 2559 O O . VAL B 1 67 ? 11.242 38.75 -0.49 1 88.94 67 VAL B O 1
ATOM 2562 N N . LEU B 1 68 ? 11.82 38.188 1.625 1 89.62 68 LEU B N 1
ATOM 2563 C CA . LEU B 1 68 ? 12.164 36.844 1.202 1 89.62 68 LEU B CA 1
ATOM 2564 C C . LEU B 1 68 ? 10.93 36.094 0.697 1 89.62 68 LEU B C 1
ATOM 2566 O O . LEU B 1 68 ? 11.008 35.344 -0.278 1 89.62 68 LEU B O 1
ATOM 2570 N N . MET B 1 69 ? 9.875 36.312 1.32 1 89.94 69 MET B N 1
ATOM 2571 C CA . MET B 1 69 ? 8.625 35.719 0.872 1 89.94 69 MET B CA 1
ATOM 2572 C C . MET B 1 69 ? 8.25 36.219 -0.522 1 89.94 69 MET B C 1
ATOM 2574 O O . MET B 1 69 ? 7.902 35.406 -1.395 1 89.94 69 MET B O 1
ATOM 2578 N N . VAL B 1 70 ? 8.359 37.469 -0.746 1 90.88 70 VAL B N 1
ATOM 2579 C CA . VAL B 1 70 ? 8.008 38.062 -2.033 1 90.88 70 VAL B CA 1
ATOM 2580 C C . VAL B 1 70 ? 8.953 37.562 -3.115 1 90.88 70 VAL B C 1
ATOM 2582 O O . VAL B 1 70 ? 8.555 37.375 -4.27 1 90.88 70 VAL B O 1
ATOM 2585 N N . ARG B 1 71 ? 10.133 37.281 -2.652 1 91.38 71 ARG B N 1
ATOM 2586 C CA . ARG B 1 71 ? 11.133 36.75 -3.596 1 91.38 71 ARG B CA 1
ATOM 2587 C C . ARG B 1 71 ? 10.914 35.281 -3.867 1 91.38 71 ARG B C 1
ATOM 2589 O O . ARG B 1 71 ? 11.656 34.656 -4.648 1 91.38 71 ARG B O 1
ATOM 2596 N N . GLY B 1 72 ? 9.977 34.719 -3.143 1 91.06 72 GLY B N 1
ATOM 2597 C CA . GLY B 1 72 ? 9.578 33.375 -3.516 1 91.06 72 GLY B CA 1
ATOM 2598 C C . GLY B 1 72 ? 10.062 32.312 -2.541 1 91.06 72 GLY B C 1
ATOM 2599 O O . GLY B 1 72 ? 10.047 31.125 -2.852 1 91.06 72 GLY B O 1
ATOM 2600 N N . ASP B 1 73 ? 10.531 32.656 -1.432 1 92.56 73 ASP B N 1
ATOM 2601 C CA . ASP B 1 73 ? 10.953 31.688 -0.433 1 92.56 73 ASP B CA 1
ATOM 2602 C C . ASP B 1 73 ? 9.75 31.109 0.317 1 92.56 73 ASP B C 1
ATOM 2604 O O . ASP B 1 73 ? 9.117 31.812 1.108 1 92.56 73 ASP B O 1
ATOM 2608 N N . PRO B 1 74 ? 9.547 29.906 0.12 1 93.81 74 PRO B N 1
ATOM 2609 C CA . PRO B 1 74 ? 8.352 29.328 0.73 1 93.81 74 PRO B CA 1
ATOM 2610 C C . PRO B 1 74 ? 8.461 29.203 2.248 1 93.81 74 PRO B C 1
ATOM 2612 O O . PRO B 1 74 ? 7.445 29.203 2.947 1 93.81 74 PRO B O 1
ATOM 2615 N N . GLU B 1 75 ? 9.633 29.047 2.754 1 93.06 75 GLU B N 1
ATOM 2616 C CA . GLU B 1 75 ? 9.797 29.016 4.203 1 93.06 75 GLU B CA 1
ATOM 2617 C C . GLU B 1 75 ? 9.414 30.344 4.84 1 93.06 75 GLU B C 1
ATOM 2619 O O . GLU B 1 75 ? 8.789 30.375 5.898 1 93.06 75 GLU B O 1
ATOM 2624 N N . ALA B 1 76 ? 9.773 31.375 4.191 1 92.5 76 ALA B N 1
ATOM 2625 C CA . ALA B 1 76 ? 9.367 32.688 4.652 1 92.5 76 ALA B CA 1
ATOM 2626 C C . ALA B 1 76 ? 7.844 32.844 4.633 1 92.5 76 ALA B C 1
ATOM 2628 O O . ALA B 1 76 ? 7.246 33.344 5.59 1 92.5 76 ALA B O 1
ATOM 2629 N N . ALA B 1 77 ? 7.277 32.375 3.57 1 93.06 77 ALA B N 1
ATOM 2630 C CA . ALA B 1 77 ? 5.82 32.406 3.465 1 93.06 77 ALA B CA 1
ATOM 2631 C C . ALA B 1 77 ? 5.18 31.562 4.574 1 93.06 77 ALA B C 1
ATOM 2633 O O . ALA B 1 77 ? 4.199 32 5.191 1 93.06 77 ALA B O 1
ATOM 2634 N N . HIS B 1 78 ? 5.715 30.406 4.797 1 94.38 78 HIS B N 1
ATOM 2635 C CA . HIS B 1 78 ? 5.211 29.516 5.828 1 94.38 78 HIS B CA 1
ATOM 2636 C C . HIS B 1 78 ? 5.203 30.188 7.195 1 94.38 78 HIS B C 1
ATOM 2638 O O . HIS B 1 78 ? 4.195 30.156 7.902 1 94.38 78 HIS B O 1
ATOM 2644 N N . ARG B 1 79 ? 6.238 30.906 7.5 1 91.44 79 ARG B N 1
ATOM 2645 C CA . ARG B 1 79 ? 6.355 31.562 8.797 1 91.44 79 ARG B CA 1
ATOM 2646 C C . ARG B 1 79 ? 5.395 32.75 8.898 1 91.44 79 ARG B C 1
ATOM 2648 O O . ARG B 1 79 ? 4.777 32.969 9.945 1 91.44 79 ARG B O 1
ATOM 2655 N N . LEU B 1 80 ? 5.281 33.469 7.875 1 90.44 80 LEU B N 1
ATOM 2656 C CA . LEU B 1 80 ? 4.387 34.594 7.883 1 90.44 80 LEU B CA 1
ATOM 2657 C C . LEU B 1 80 ? 2.932 34.156 8.008 1 90.44 80 LEU B C 1
ATOM 2659 O O . LEU B 1 80 ? 2.168 34.75 8.789 1 90.44 80 LEU B O 1
ATOM 2663 N N . VAL B 1 81 ? 2.58 33.156 7.266 1 92.12 81 VAL B N 1
ATOM 2664 C CA . VAL B 1 81 ? 1.216 32.656 7.328 1 92.12 81 VAL B CA 1
ATOM 2665 C C . VAL B 1 81 ? 0.945 32.062 8.711 1 92.12 81 VAL B C 1
ATOM 2667 O O . VAL B 1 81 ? -0.148 32.219 9.258 1 92.12 81 VAL B O 1
ATOM 2670 N N . ALA B 1 82 ? 1.926 31.469 9.266 1 94 82 ALA B N 1
ATOM 2671 C CA . ALA B 1 82 ? 1.772 30.922 10.617 1 94 82 ALA B CA 1
ATOM 2672 C C . ALA B 1 82 ? 1.462 32.031 11.617 1 94 82 ALA B C 1
ATOM 2674 O O . ALA B 1 82 ? 0.638 31.844 12.516 1 94 82 ALA B O 1
ATOM 2675 N N . THR B 1 83 ? 2.074 33.125 11.469 1 91 83 THR B N 1
ATOM 2676 C CA . THR B 1 83 ? 1.825 34.281 12.344 1 91 83 THR B CA 1
ATOM 2677 C C . THR B 1 83 ? 0.401 34.781 12.164 1 91 83 THR B C 1
ATOM 2679 O O . THR B 1 83 ? -0.29 35.062 13.148 1 91 83 THR B O 1
ATOM 2682 N N . LEU B 1 84 ? 0.015 34.812 10.93 1 90.75 84 LEU B N 1
ATOM 2683 C CA . LEU B 1 84 ? -1.336 35.281 10.633 1 90.75 84 LEU B CA 1
ATOM 2684 C C . LEU B 1 84 ? -2.377 34.344 11.242 1 90.75 84 LEU B C 1
ATOM 2686 O O . LEU B 1 84 ? -3.383 34.812 11.789 1 90.75 84 LEU B O 1
ATOM 2690 N N . VAL B 1 85 ? -2.135 33.125 11.148 1 95.06 85 VAL B N 1
ATOM 2691 C CA . VAL B 1 85 ? -3.021 32.094 11.727 1 95.06 85 VAL B CA 1
ATOM 2692 C C . VAL B 1 85 ? -3.148 32.344 13.234 1 95.06 85 VAL B C 1
ATOM 2694 O O . VAL B 1 85 ? -4.246 32.25 13.789 1 95.06 85 VAL B O 1
ATOM 2697 N N . GLY B 1 86 ? -2.066 32.625 13.867 1 96.06 86 GLY B N 1
ATOM 2698 C CA . GLY B 1 86 ? -2.088 32.906 15.297 1 96.06 86 GLY B CA 1
ATOM 2699 C C . GLY B 1 86 ? -2.9 34.156 15.648 1 96.06 86 GLY B C 1
ATOM 2700 O O . GLY B 1 86 ? -3.678 34.125 16.609 1 96.06 86 GLY B O 1
ATOM 2701 N N . LEU B 1 87 ? -2.795 35.156 14.852 1 95.06 87 LEU B N 1
ATOM 2702 C CA . LEU B 1 87 ? -3.518 36.406 15.109 1 95.06 87 LEU B CA 1
ATOM 2703 C C . LEU B 1 87 ? -5.016 36.219 14.898 1 95.06 87 LEU B C 1
ATOM 2705 O O . LEU B 1 87 ? -5.824 36.719 15.688 1 95.06 87 LEU B O 1
ATOM 2709 N N . VAL B 1 88 ? -5.336 35.5 13.875 1 94.88 88 VAL B N 1
ATOM 2710 C CA . VAL B 1 88 ? -6.742 35.219 13.602 1 94.88 88 VAL B CA 1
ATOM 2711 C C . VAL B 1 88 ? -7.336 34.375 14.719 1 94.88 88 VAL B C 1
ATOM 2713 O O . VAL B 1 88 ? -8.461 34.625 15.164 1 94.88 88 VAL B O 1
ATOM 2716 N N . ALA B 1 89 ? -6.602 33.469 15.172 1 97.31 89 ALA B N 1
ATOM 2717 C CA . ALA B 1 89 ? -7.07 32.625 16.266 1 97.31 89 ALA B CA 1
ATOM 2718 C C . ALA B 1 89 ? -7.27 33.438 17.547 1 97.31 89 ALA B C 1
ATOM 2720 O O . ALA B 1 89 ? -8.227 33.188 18.281 1 97.31 89 ALA B O 1
ATOM 2721 N N . LEU B 1 90 ? -6.383 34.312 17.781 1 96.94 90 LEU B N 1
ATOM 2722 C CA . LEU B 1 90 ? -6.531 35.188 18.938 1 96.94 90 LEU B CA 1
ATOM 2723 C C . LEU B 1 90 ? -7.805 36.031 18.828 1 96.94 90 LEU B C 1
ATOM 2725 O O . LEU B 1 90 ? -8.547 36.156 19.797 1 96.94 90 LEU B O 1
ATOM 2729 N N . ALA B 1 91 ? -8.047 36.562 17.656 1 95.75 91 ALA B N 1
ATOM 2730 C CA . ALA B 1 91 ? -9.273 37.312 17.422 1 95.75 91 ALA B CA 1
ATOM 2731 C C . ALA B 1 91 ? -10.508 36.438 17.672 1 95.75 91 ALA B C 1
ATOM 2733 O O . ALA B 1 91 ? -11.484 36.906 18.266 1 95.75 91 ALA B O 1
ATOM 2734 N N . LEU B 1 92 ? -10.453 35.25 17.266 1 95.12 92 LEU B N 1
ATOM 2735 C CA . LEU B 1 92 ? -11.578 34.344 17.453 1 95.12 92 LEU B CA 1
ATOM 2736 C C . LEU B 1 92 ? -11.836 34.094 18.938 1 95.12 92 LEU B C 1
ATOM 2738 O O . LEU B 1 92 ? -12.992 34.125 19.375 1 95.12 92 LEU B O 1
ATOM 2742 N N . VAL B 1 93 ? -10.805 33.906 19.688 1 96 93 VAL B N 1
ATOM 2743 C CA . VAL B 1 93 ? -10.961 33.688 21.125 1 96 93 VAL B CA 1
ATOM 2744 C C . VAL B 1 93 ? -11.555 34.906 21.781 1 96 93 VAL B C 1
ATOM 2746 O O . VAL B 1 93 ? -12.391 34.812 22.688 1 96 93 VAL B O 1
ATOM 2749 N N . ILE B 1 94 ? -11.211 36.062 21.328 1 95.88 94 ILE B N 1
ATOM 2750 C CA . ILE B 1 94 ? -11.711 37.312 21.891 1 95.88 94 ILE B CA 1
ATOM 2751 C C . ILE B 1 94 ? -13.172 37.5 21.516 1 95.88 94 ILE B C 1
ATOM 2753 O O . ILE B 1 94 ? -14 37.844 22.359 1 95.88 94 ILE B O 1
ATOM 2757 N N . LEU B 1 95 ? -13.547 37.125 20.297 1 93.25 95 LEU B N 1
ATOM 2758 C CA . LEU B 1 95 ? -14.883 37.406 19.797 1 93.25 95 LEU B CA 1
ATOM 2759 C C . LEU B 1 95 ? -15.859 36.312 20.203 1 93.25 95 LEU B C 1
ATOM 2761 O O . LEU B 1 95 ? -17.047 36.562 20.391 1 93.25 95 LEU B O 1
ATOM 2765 N N . SER B 1 96 ? -15.383 35.156 20.297 1 92.31 96 SER B N 1
ATOM 2766 C CA . SER B 1 96 ? -16.234 34 20.609 1 92.31 96 SER B CA 1
ATOM 2767 C C . SER B 1 96 ? -15.492 32.938 21.406 1 92.31 96 SER B C 1
ATOM 2769 O O . SER B 1 96 ? -15.211 31.859 20.906 1 92.31 96 SER B O 1
ATOM 2771 N N . PRO B 1 97 ? -15.266 33.344 22.703 1 93.25 97 PRO B N 1
ATOM 2772 C CA . PRO B 1 97 ? -14.562 32.375 23.547 1 93.25 97 PRO B CA 1
ATOM 2773 C C . PRO B 1 97 ? -15.359 31.078 23.75 1 93.25 97 PRO B C 1
ATOM 2775 O O . PRO B 1 97 ? -16.531 31.125 24.109 1 93.25 97 PRO B O 1
ATOM 2778 N N . SER B 1 98 ? -14.883 30.016 23.344 1 91.44 98 SER B N 1
ATOM 2779 C CA . SER B 1 98 ? -15.445 28.688 23.5 1 91.44 98 SER B CA 1
ATOM 2780 C C . SER B 1 98 ? -14.352 27.625 23.594 1 91.44 98 SER B C 1
ATOM 2782 O O . SER B 1 98 ? -13.172 27.938 23.406 1 91.44 98 SER B O 1
ATOM 2784 N N . ILE B 1 99 ? -14.664 26.484 23.984 1 90.94 99 ILE B N 1
ATOM 2785 C CA . ILE B 1 99 ? -13.695 25.391 24.062 1 90.94 99 ILE B CA 1
ATOM 2786 C C . ILE B 1 99 ? -13.016 25.203 22.703 1 90.94 99 ILE B C 1
ATOM 2788 O O . ILE B 1 99 ? -11.805 24.953 22.641 1 90.94 99 ILE B O 1
ATOM 2792 N N . THR B 1 100 ? -13.75 25.344 21.656 1 91.56 100 THR B N 1
ATOM 2793 C CA . THR B 1 100 ? -13.211 25.156 20.312 1 91.56 100 THR B CA 1
ATOM 2794 C C . THR B 1 100 ? -12.172 26.234 20 1 91.56 100 THR B C 1
ATOM 2796 O O . THR B 1 100 ? -11.062 25.922 19.547 1 91.56 100 THR B O 1
ATOM 2799 N N . THR B 1 101 ? -12.523 27.453 20.25 1 94.25 101 THR B N 1
ATOM 2800 C CA . THR B 1 101 ? -11.625 28.547 19.891 1 94.25 101 THR B CA 1
ATOM 2801 C C . THR B 1 101 ? -10.406 28.562 20.797 1 94.25 101 THR B C 1
ATOM 2803 O O . THR B 1 101 ? -9.289 28.844 20.359 1 94.25 101 THR B O 1
ATOM 2806 N N . ILE B 1 102 ? -10.531 28.266 22.016 1 96.25 102 ILE B N 1
ATOM 2807 C CA . ILE B 1 102 ? -9.414 28.219 22.953 1 96.25 102 ILE B CA 1
ATOM 2808 C C . ILE B 1 102 ? -8.5 27.047 22.625 1 96.25 102 ILE B C 1
ATOM 2810 O O . ILE B 1 102 ? -7.273 27.172 22.609 1 96.25 102 ILE B O 1
ATOM 2814 N N . SER B 1 103 ? -9.094 25.891 22.344 1 96.94 103 SER B N 1
ATOM 2815 C CA . SER B 1 103 ? -8.305 24.75 21.906 1 96.94 103 SER B CA 1
ATOM 2816 C C . SER B 1 103 ? -7.539 25.047 20.625 1 96.94 103 SER B C 1
ATOM 2818 O O . SER B 1 103 ? -6.371 24.688 20.484 1 96.94 103 SER B O 1
ATOM 2820 N N . GLY B 1 104 ? -8.211 25.688 19.734 1 97.75 104 GLY B N 1
ATOM 2821 C CA . GLY B 1 104 ? -7.555 26.062 18.484 1 97.75 104 GLY B CA 1
ATOM 2822 C C . GLY B 1 104 ? -6.324 26.922 18.703 1 97.75 104 GLY B C 1
ATOM 2823 O O . GLY B 1 104 ? -5.254 26.625 18.172 1 97.75 104 GLY B O 1
ATOM 2824 N N . LEU B 1 105 ? -6.492 27.953 19.469 1 97.94 105 LEU B N 1
ATOM 2825 C CA . LEU B 1 105 ? -5.363 28.828 19.766 1 97.94 105 LEU B CA 1
ATOM 2826 C C . LEU B 1 105 ? -4.254 28.078 20.484 1 97.94 105 LEU B C 1
ATOM 2828 O O . LEU B 1 105 ? -3.074 28.25 20.156 1 97.94 105 LEU B O 1
ATOM 2832 N N . SER B 1 106 ? -4.617 27.281 21.438 1 98.19 106 SER B N 1
ATOM 2833 C CA . SER B 1 106 ? -3.629 26.5 22.156 1 98.19 106 SER B CA 1
ATOM 2834 C C . SER B 1 106 ? -2.846 25.578 21.219 1 98.19 106 SER B C 1
ATOM 2836 O O . SER B 1 106 ? -1.62 25.5 21.312 1 98.19 106 SER B O 1
ATOM 2838 N N . LEU B 1 107 ? -3.533 24.906 20.344 1 98.31 107 LEU B N 1
ATOM 2839 C CA . LEU B 1 107 ? -2.881 24.031 19.375 1 98.31 107 LEU B CA 1
ATOM 2840 C C . LEU B 1 107 ? -1.929 24.828 18.484 1 98.31 107 LEU B C 1
ATOM 2842 O O . LEU B 1 107 ? -0.836 24.344 18.156 1 98.31 107 LEU B O 1
ATOM 2846 N N . ILE B 1 108 ? -2.328 25.969 18.094 1 98 108 ILE B N 1
ATOM 2847 C CA . ILE B 1 108 ? -1.497 26.797 17.234 1 98 108 ILE B CA 1
ATOM 2848 C C . ILE B 1 108 ? -0.212 27.172 17.969 1 98 108 ILE B C 1
ATOM 2850 O O . ILE B 1 108 ? 0.882 27.078 17.406 1 98 108 ILE B O 1
ATOM 2854 N N . VAL B 1 109 ? -0.332 27.578 19.219 1 97.38 109 VAL B N 1
ATOM 2855 C CA . VAL B 1 109 ? 0.826 27.984 20 1 97.38 109 VAL B CA 1
ATOM 2856 C C . VAL B 1 109 ? 1.78 26.797 20.172 1 97.38 109 VAL B C 1
ATOM 2858 O O . VAL B 1 109 ? 2.984 26.922 19.938 1 97.38 109 VAL B O 1
ATOM 2861 N N . VAL B 1 110 ? 1.244 25.672 20.531 1 97.88 110 VAL B N 1
ATOM 2862 C CA . VAL B 1 110 ? 2.086 24.5 20.734 1 97.88 110 VAL B CA 1
ATOM 2863 C C . VAL B 1 110 ? 2.703 24.078 19.406 1 97.88 110 VAL B C 1
ATOM 2865 O O . VAL B 1 110 ? 3.869 23.672 19.359 1 97.88 110 VAL B O 1
ATOM 2868 N N . THR B 1 111 ? 1.95 24.109 18.297 1 97.62 111 THR B N 1
ATOM 2869 C CA . THR B 1 111 ? 2.477 23.781 16.984 1 97.62 111 THR B CA 1
ATOM 2870 C C . THR B 1 111 ? 3.658 24.672 16.625 1 97.62 111 THR B C 1
ATOM 2872 O O . THR B 1 111 ? 4.668 24.203 16.109 1 97.62 111 THR B O 1
ATOM 2875 N N . ALA B 1 112 ? 3.51 25.984 16.938 1 94.5 112 ALA B N 1
ATOM 2876 C CA . ALA B 1 112 ? 4.582 26.938 16.641 1 94.5 112 ALA B CA 1
ATOM 2877 C C . ALA B 1 112 ? 5.848 26.578 17.422 1 94.5 112 ALA B C 1
ATOM 2879 O O . ALA B 1 112 ? 6.957 26.656 16.891 1 94.5 112 ALA B O 1
ATOM 2880 N N . LEU B 1 113 ? 5.684 26.203 18.656 1 94.31 113 LEU B N 1
ATOM 2881 C CA . LEU B 1 113 ? 6.828 25.812 19.469 1 94.31 113 LEU B CA 1
ATOM 2882 C C . LEU B 1 113 ? 7.508 24.578 18.891 1 94.31 113 LEU B C 1
ATOM 2884 O O . LEU B 1 113 ? 8.734 24.531 18.766 1 94.31 113 LEU B O 1
ATOM 2888 N N . PHE B 1 114 ? 6.719 23.609 18.531 1 95.69 114 PHE B N 1
ATOM 2889 C CA . PHE B 1 114 ? 7.281 22.406 17.938 1 95.69 114 PHE B CA 1
ATOM 2890 C C . PHE B 1 114 ? 7.836 22.703 16.547 1 95.69 114 PHE B C 1
ATOM 2892 O O . PHE B 1 114 ? 8.766 22.031 16.094 1 95.69 114 PHE B O 1
ATOM 2899 N N . GLY B 1 115 ? 7.227 23.672 15.875 1 93.88 115 GLY B N 1
ATOM 2900 C CA . GLY B 1 115 ? 7.777 24.109 14.602 1 93.88 115 GLY B CA 1
ATOM 2901 C C . GLY B 1 115 ? 9.211 24.578 14.695 1 93.88 115 GLY B C 1
ATOM 2902 O O . GLY B 1 115 ? 10.039 24.266 13.836 1 93.88 115 GLY B O 1
ATOM 2903 N N . MET B 1 116 ? 9.484 25.266 15.695 1 90.12 116 MET B N 1
ATOM 2904 C CA . MET B 1 116 ? 10.859 25.688 15.961 1 90.12 116 MET B CA 1
ATOM 2905 C C . MET B 1 116 ? 11.758 24.469 16.188 1 90.12 116 MET B C 1
ATOM 2907 O O . MET B 1 116 ? 12.883 24.438 15.703 1 90.12 116 MET B O 1
ATOM 2911 N N . GLY B 1 117 ? 11.195 23.547 16.891 1 92.75 117 GLY B N 1
ATOM 2912 C CA . GLY B 1 117 ? 11.938 22.312 17.125 1 92.75 117 GLY B CA 1
ATOM 2913 C C . GLY B 1 117 ? 12.234 21.531 15.867 1 92.75 117 GLY B C 1
ATOM 2914 O O . GLY B 1 117 ? 13.266 20.875 15.758 1 92.75 117 GLY B O 1
ATOM 2915 N N . THR B 1 118 ? 11.328 21.578 14.922 1 93.94 118 THR B N 1
ATOM 2916 C CA . THR B 1 118 ? 11.477 20.859 13.672 1 93.94 118 THR B CA 1
ATOM 2917 C C . THR B 1 118 ? 12.734 21.297 12.93 1 93.94 118 THR B C 1
ATOM 2919 O O . THR B 1 118 ? 13.406 20.484 12.297 1 93.94 118 THR B O 1
ATOM 2922 N N . LEU B 1 119 ? 13.102 22.547 13.023 1 91.38 119 LEU B N 1
ATOM 2923 C CA . LEU B 1 119 ? 14.328 23.031 12.391 1 91.38 119 LEU B CA 1
ATOM 2924 C C . LEU B 1 119 ? 15.555 22.359 12.992 1 91.38 119 LEU B C 1
ATOM 2926 O O . LEU B 1 119 ? 16.469 21.953 12.266 1 91.38 119 LEU B O 1
ATOM 2930 N N . TYR B 1 120 ? 15.5 22.125 14.234 1 93.19 120 TYR B N 1
ATOM 2931 C CA . TYR B 1 120 ? 16.609 21.453 14.906 1 93.19 120 TYR B CA 1
ATOM 2932 C C . TYR B 1 120 ? 16.641 19.969 14.547 1 93.19 120 TYR B C 1
ATOM 2934 O O . TYR B 1 120 ? 17.719 19.391 14.43 1 93.19 120 TYR B O 1
ATOM 2942 N N . VAL B 1 121 ? 15.5 19.422 14.375 1 94.88 121 VAL B N 1
ATOM 2943 C CA . VAL B 1 121 ? 15.43 18.016 13.984 1 94.88 121 VAL B CA 1
ATOM 2944 C C . VAL B 1 121 ? 16.047 17.844 12.602 1 94.88 121 VAL B C 1
ATOM 2946 O O . VAL B 1 121 ? 16.891 16.953 12.398 1 94.88 121 VAL B O 1
ATOM 2949 N N . LEU B 1 122 ? 15.742 18.703 11.734 1 92.5 122 LEU B N 1
ATOM 2950 C CA . LEU B 1 122 ? 16.219 18.594 10.367 1 92.5 122 LEU B CA 1
ATOM 2951 C C . LEU B 1 122 ? 17.734 18.812 10.305 1 92.5 122 LEU B C 1
ATOM 2953 O O . LEU B 1 122 ? 18.406 18.234 9.445 1 92.5 122 LEU B O 1
ATOM 2957 N N . ALA B 1 123 ? 18.219 19.5 11.219 1 90.38 123 ALA B N 1
ATOM 2958 C CA . ALA B 1 123 ? 19.656 19.75 11.297 1 90.38 123 ALA B CA 1
ATOM 2959 C C . ALA B 1 123 ? 20.375 18.641 12.055 1 90.38 123 ALA B C 1
ATOM 2961 O O . ALA B 1 123 ? 21.594 18.672 12.227 1 90.38 123 ALA B O 1
ATOM 2962 N N . GLY B 1 124 ? 19.672 17.672 12.57 1 90.94 124 GLY B N 1
ATOM 2963 C CA . GLY B 1 124 ? 20.266 16.531 13.258 1 90.94 124 GLY B CA 1
ATOM 2964 C C . GLY B 1 124 ? 20.531 16.797 14.727 1 90.94 124 GLY B C 1
ATOM 2965 O O . GLY B 1 124 ? 21.328 16.109 15.359 1 90.94 124 GLY B O 1
ATOM 2966 N N . ARG B 1 125 ? 19.812 17.75 15.328 1 93.38 125 ARG B N 1
ATOM 2967 C CA . ARG B 1 125 ? 20.141 18.188 16.688 1 93.38 125 ARG B CA 1
ATOM 2968 C C . ARG B 1 125 ? 19 17.891 17.656 1 93.38 125 ARG B C 1
ATOM 2970 O O . ARG B 1 125 ? 19.094 18.219 18.844 1 93.38 125 ARG B O 1
ATOM 2977 N N . ALA B 1 126 ? 17.922 17.438 17.188 1 95.06 126 ALA B N 1
ATOM 2978 C CA . ALA B 1 126 ? 16.781 17.078 18.016 1 95.06 126 ALA B CA 1
ATOM 2979 C C . ALA B 1 126 ? 16.141 15.781 17.531 1 95.06 126 ALA B C 1
ATOM 2981 O O . ALA B 1 126 ? 16.344 15.367 16.391 1 95.06 126 ALA B O 1
ATOM 2982 N N . PRO B 1 127 ? 15.484 15.117 18.406 1 96.62 127 PRO B N 1
ATOM 2983 C CA . PRO B 1 127 ? 14.898 13.828 18.031 1 96.62 127 PRO B CA 1
ATOM 2984 C C . PRO B 1 127 ? 13.75 13.961 17.047 1 96.62 127 PRO B C 1
ATOM 2986 O O . PRO B 1 127 ? 13.039 14.969 17.047 1 96.62 127 PRO B O 1
ATOM 2989 N N . ALA B 1 128 ? 13.531 12.898 16.266 1 97.31 128 ALA B N 1
ATOM 2990 C CA . ALA B 1 128 ? 12.539 12.867 15.195 1 97.31 128 ALA B CA 1
ATOM 2991 C C . ALA B 1 128 ? 11.125 12.992 15.75 1 97.31 128 ALA B C 1
ATOM 2993 O O . ALA B 1 128 ? 10.219 13.461 15.055 1 97.31 128 ALA B O 1
ATOM 2994 N N . PHE B 1 129 ? 10.93 12.602 16.984 1 97.62 129 PHE B N 1
ATOM 2995 C CA . PHE B 1 129 ? 9.617 12.656 17.625 1 97.62 129 PHE B CA 1
ATOM 2996 C C . PHE B 1 129 ? 9.078 14.086 17.625 1 97.62 129 PHE B C 1
ATOM 2998 O O . PHE B 1 129 ? 7.867 14.297 17.531 1 97.62 129 PHE B O 1
ATOM 3005 N N . VAL B 1 130 ? 9.891 15.07 17.625 1 97.75 130 VAL B N 1
ATOM 3006 C CA . VAL B 1 130 ? 9.516 16.484 17.625 1 97.75 130 VAL B CA 1
ATOM 3007 C C . VAL B 1 130 ? 8.836 16.844 16.312 1 97.75 130 VAL B C 1
ATOM 3009 O O . VAL B 1 130 ? 7.781 17.469 16.297 1 97.75 130 VAL B O 1
ATOM 3012 N N . HIS B 1 131 ? 9.406 16.344 15.242 1 97.62 131 HIS B N 1
ATOM 3013 C CA . HIS B 1 131 ? 8.844 16.609 13.93 1 97.62 131 HIS B CA 1
ATOM 3014 C C . HIS B 1 131 ? 7.512 15.891 13.734 1 97.62 131 HIS B C 1
ATOM 3016 O O . HIS B 1 131 ? 6.57 16.453 13.18 1 97.62 131 HIS B O 1
ATOM 3022 N N . GLY B 1 132 ? 7.441 14.68 14.203 1 98.44 132 GLY B N 1
ATOM 3023 C CA . GLY B 1 132 ? 6.18 13.961 14.156 1 98.44 132 GLY B CA 1
ATOM 3024 C C . GLY B 1 132 ? 5.066 14.648 14.922 1 98.44 132 GLY B C 1
ATOM 3025 O O . GLY B 1 132 ? 3.941 14.758 14.438 1 98.44 132 GLY B O 1
ATOM 3026 N N . THR B 1 133 ? 5.41 15.117 16.078 1 98.56 133 THR B N 1
ATOM 3027 C CA . THR B 1 133 ? 4.43 15.812 16.906 1 98.56 133 THR B CA 1
ATOM 3028 C C . THR B 1 133 ? 3.986 17.109 16.234 1 98.56 133 THR B C 1
ATOM 3030 O O . THR B 1 133 ? 2.805 17.469 16.281 1 98.56 133 THR B O 1
ATOM 3033 N N . HIS B 1 134 ? 4.926 17.797 15.648 1 98.25 134 HIS B N 1
ATOM 3034 C CA . HIS B 1 134 ? 4.59 19 14.922 1 98.25 134 HIS B CA 1
ATOM 3035 C C . HIS B 1 134 ? 3.537 18.734 13.852 1 98.25 134 HIS B C 1
ATOM 3037 O O . HIS B 1 134 ? 2.551 19.469 13.742 1 98.25 134 HIS B O 1
ATOM 3043 N N . GLY B 1 135 ? 3.762 17.703 13.094 1 97.88 135 GLY B N 1
ATOM 3044 C CA . GLY B 1 135 ? 2.783 17.328 12.086 1 97.88 135 GLY B CA 1
ATOM 3045 C C . GLY B 1 135 ? 1.422 17 12.664 1 97.88 135 GLY B C 1
ATOM 3046 O O . GLY B 1 135 ? 0.393 17.422 12.133 1 97.88 135 GLY B O 1
ATOM 3047 N N . LEU B 1 136 ? 1.417 16.266 13.719 1 98.38 136 LEU B N 1
ATOM 3048 C CA . LEU B 1 136 ? 0.186 15.898 14.406 1 98.38 136 LEU B CA 1
ATOM 3049 C C . LEU B 1 136 ? -0.578 17.141 14.859 1 98.38 136 LEU B C 1
ATOM 3051 O O . LEU B 1 136 ? -1.789 17.234 14.656 1 98.38 136 LEU B O 1
ATOM 3055 N N . LEU B 1 137 ? 0.118 18.047 15.406 1 98.44 137 LEU B N 1
ATOM 3056 C CA . LEU B 1 137 ? -0.486 19.281 15.922 1 98.44 137 LEU B CA 1
ATOM 3057 C C . LEU B 1 137 ? -1.007 20.141 14.781 1 98.44 137 LEU B C 1
ATOM 3059 O O . LEU B 1 137 ? -2.07 20.75 14.906 1 98.44 137 LEU B O 1
ATOM 3063 N N . ALA B 1 138 ? -0.285 20.219 13.695 1 98.38 138 ALA B N 1
ATOM 3064 C CA . ALA B 1 138 ? -0.748 20.969 12.539 1 98.38 138 ALA B CA 1
ATOM 3065 C C . ALA B 1 138 ? -2.094 20.453 12.047 1 98.38 138 ALA B C 1
ATOM 3067 O O . ALA B 1 138 ? -3.006 21.234 11.758 1 98.38 138 ALA B O 1
ATOM 3068 N N . TYR B 1 139 ? -2.24 19.188 12.016 1 98.56 139 TYR B N 1
ATOM 3069 C CA . TYR B 1 139 ? -3.52 18.625 11.609 1 98.56 139 TYR B CA 1
ATOM 3070 C C . TYR B 1 139 ? -4.574 18.812 12.695 1 98.56 139 TYR B C 1
ATOM 3072 O O . TYR B 1 139 ? -5.762 18.953 12.391 1 98.56 139 TYR B O 1
ATOM 3080 N N . GLY B 1 140 ? -4.102 18.812 13.914 1 98.31 140 GLY B N 1
ATOM 3081 C CA . GLY B 1 140 ? -5.02 19.156 14.984 1 98.31 140 GLY B CA 1
ATOM 3082 C C . GLY B 1 140 ? -5.648 20.531 14.797 1 98.31 140 GLY B C 1
ATOM 3083 O O . GLY B 1 140 ? -6.852 20.703 15 1 98.31 140 GLY B O 1
ATOM 3084 N N . VAL B 1 141 ? -4.832 21.469 14.398 1 97.88 141 VAL B N 1
ATOM 3085 C CA . VAL B 1 141 ? -5.328 22.812 14.141 1 97.88 141 VAL B CA 1
ATOM 3086 C C . VAL B 1 141 ? -6.34 22.781 13 1 97.88 141 VAL B C 1
ATOM 3088 O O . VAL B 1 141 ? -7.422 23.359 13.102 1 97.88 141 VAL B O 1
ATOM 3091 N N . PHE B 1 142 ? -6.023 22.109 11.969 1 98.06 142 PHE B N 1
ATOM 3092 C CA . PHE B 1 142 ? -6.902 21.969 10.812 1 98.06 142 PHE B CA 1
ATOM 3093 C C . PHE B 1 142 ? -8.234 21.344 11.219 1 98.06 142 PHE B C 1
ATOM 3095 O O . PHE B 1 142 ? -9.297 21.875 10.906 1 98.06 142 PHE B O 1
ATOM 3102 N N . LEU B 1 143 ? -8.203 20.344 12.016 1 98.31 143 LEU B N 1
ATOM 3103 C CA . LEU B 1 143 ? -9.391 19.562 12.352 1 98.31 143 LEU B CA 1
ATOM 3104 C C . LEU B 1 143 ? -10.266 20.312 13.359 1 98.31 143 LEU B C 1
ATOM 3106 O O . LEU B 1 143 ? -11.492 20.234 13.297 1 98.31 143 LEU B O 1
ATOM 3110 N N . VAL B 1 144 ? -9.625 21.031 14.289 1 97.69 144 VAL B N 1
ATOM 3111 C CA . VAL B 1 144 ? -10.406 21.703 15.32 1 97.69 144 VAL B CA 1
ATOM 3112 C C . VAL B 1 144 ? -11.281 22.781 14.688 1 97.69 144 VAL B C 1
ATOM 3114 O O . VAL B 1 144 ? -12.469 22.906 15.016 1 97.69 144 VAL B O 1
ATOM 3117 N N . TYR B 1 145 ? -10.797 23.484 13.758 1 96.19 145 TYR B N 1
ATOM 3118 C CA . TYR B 1 145 ? -11.586 24.531 13.133 1 96.19 145 TYR B CA 1
ATOM 3119 C C . TYR B 1 145 ? -12.539 23.969 12.094 1 96.19 145 TYR B C 1
ATOM 3121 O O . TYR B 1 145 ? -13.656 24.453 11.922 1 96.19 145 TYR B O 1
ATOM 3129 N N . LEU B 1 146 ? -12.094 22.922 11.414 1 96.38 146 LEU B N 1
ATOM 3130 C CA . LEU B 1 146 ? -12.977 22.281 10.445 1 96.38 146 LEU B CA 1
ATOM 3131 C C . LEU B 1 146 ? -14.203 21.703 11.141 1 96.38 146 LEU B C 1
ATOM 3133 O O . LEU B 1 146 ? -15.336 21.938 10.703 1 96.38 146 LEU B O 1
ATOM 3137 N N . THR B 1 147 ? -13.938 20.969 12.164 1 96.19 147 THR B N 1
ATOM 3138 C CA . THR B 1 147 ? -15.055 20.359 12.891 1 96.19 147 THR B CA 1
ATOM 3139 C C . THR B 1 147 ? -15.93 21.438 13.523 1 96.19 147 THR B C 1
ATOM 3141 O O . THR B 1 147 ? -17.156 21.281 13.586 1 96.19 147 THR B O 1
ATOM 3144 N N . GLY B 1 148 ? -15.328 22.531 14.031 1 93.31 148 GLY B N 1
ATOM 3145 C CA . GLY B 1 148 ? -16.094 23.625 14.578 1 93.31 148 GLY B CA 1
ATOM 3146 C C . GLY B 1 148 ? -17.016 24.281 13.562 1 93.31 148 GLY B C 1
ATOM 3147 O O . GLY B 1 148 ? -18.078 24.781 13.906 1 93.31 148 GLY B O 1
ATOM 3148 N N . LEU B 1 149 ? -16.594 24.203 12.336 1 91.88 149 LEU B N 1
ATOM 3149 C CA . LEU B 1 149 ? -17.391 24.781 11.258 1 91.88 149 LEU B CA 1
ATOM 3150 C C . LEU B 1 149 ? -18.5 23.844 10.828 1 91.88 149 LEU B C 1
ATOM 3152 O O . LEU B 1 149 ? -19.641 24.266 10.617 1 91.88 149 LEU B O 1
ATOM 3156 N N . VAL B 1 150 ? -18.219 22.594 10.773 1 93.69 150 VAL B N 1
ATOM 3157 C CA . VAL B 1 150 ? -19.125 21.609 10.211 1 93.69 150 VAL B CA 1
ATOM 3158 C C . VAL B 1 150 ? -20.109 21.141 11.289 1 93.69 150 VAL B C 1
ATOM 3160 O O . VAL B 1 150 ? -21.281 20.891 11.008 1 93.69 150 VAL B O 1
ATOM 3163 N N . TYR B 1 151 ? -19.516 21.031 12.477 1 93.12 151 TYR B N 1
ATOM 3164 C CA . TYR B 1 151 ? -20.312 20.562 13.617 1 93.12 151 TYR B CA 1
ATOM 3165 C C . TYR B 1 151 ? -20.188 21.531 14.789 1 93.12 151 TYR B C 1
ATOM 3167 O O . TYR B 1 151 ? -19.594 21.203 15.82 1 93.12 151 TYR B O 1
ATOM 3175 N N . PRO B 1 152 ? -20.875 22.656 14.719 1 88.88 152 PRO B N 1
ATOM 3176 C CA . PRO B 1 152 ? -20.719 23.703 15.727 1 88.88 152 PRO B CA 1
ATOM 3177 C C . PRO B 1 152 ? -21.172 23.281 17.109 1 88.88 152 PRO B C 1
ATOM 3179 O O . PRO B 1 152 ? -20.703 23.828 18.125 1 88.88 152 PRO B O 1
ATOM 3182 N N . GLU B 1 153 ? -22 22.312 17.25 1 88.81 153 GLU B N 1
ATOM 3183 C CA . GLU B 1 153 ? -22.578 21.906 18.531 1 88.81 153 GLU B CA 1
ATOM 3184 C C . GLU B 1 153 ? -21.719 20.828 19.203 1 88.81 153 GLU B C 1
ATOM 3186 O O . GLU B 1 153 ? -21.953 20.484 20.359 1 88.81 153 GLU B O 1
ATOM 3191 N N . LEU B 1 154 ? -20.75 20.391 18.5 1 90.75 154 LEU B N 1
ATOM 3192 C CA . LEU B 1 154 ? -19.938 19.297 19.031 1 90.75 154 LEU B CA 1
ATOM 3193 C C . LEU B 1 154 ? -18.609 19.812 19.547 1 90.75 154 LEU B C 1
ATOM 3195 O O . LEU B 1 154 ? -17.984 20.688 18.938 1 90.75 154 LEU B O 1
ATOM 3199 N N . ASP B 1 155 ? -18.266 19.25 20.688 1 91.56 155 ASP B N 1
ATOM 3200 C CA . ASP B 1 155 ? -16.906 19.484 21.203 1 91.56 155 ASP B CA 1
ATOM 3201 C C . ASP B 1 155 ? -15.867 18.75 20.375 1 91.56 155 ASP B C 1
ATOM 3203 O O . ASP B 1 155 ? -16.031 17.562 20.078 1 91.56 155 ASP B O 1
ATOM 3207 N N . PHE B 1 156 ? -14.82 19.453 20.062 1 93.75 156 PHE B N 1
ATOM 3208 C CA . PHE B 1 156 ? -13.789 18.891 19.203 1 93.75 156 PHE B CA 1
ATOM 3209 C C . PHE B 1 156 ? -13.203 17.625 19.812 1 93.75 156 PHE B C 1
ATOM 3211 O O . PHE B 1 156 ? -13.023 16.609 19.125 1 93.75 156 PHE B O 1
ATOM 3218 N N . TRP B 1 157 ? -12.836 17.688 21.047 1 96.12 157 TRP B N 1
ATOM 3219 C CA . TRP B 1 157 ? -12.156 16.562 21.688 1 96.12 157 TRP B CA 1
ATOM 3220 C C . TRP B 1 157 ? -13.07 15.344 21.766 1 96.12 157 TRP B C 1
ATOM 3222 O O . TRP B 1 157 ? -12.617 14.203 21.609 1 96.12 157 TRP B O 1
ATOM 3232 N N . SER B 1 158 ? -14.375 15.547 21.984 1 95.25 158 SER B N 1
ATOM 3233 C CA . SER B 1 158 ? -15.352 14.461 21.953 1 95.25 158 SER B CA 1
ATOM 3234 C C . SER B 1 158 ? -15.492 13.883 20.547 1 95.25 158 SER B C 1
ATOM 3236 O O . SER B 1 158 ? -15.57 12.656 20.375 1 95.25 158 SER B O 1
ATOM 3238 N N . TYR B 1 159 ? -15.469 14.797 19.641 1 95.56 159 TYR B N 1
ATOM 3239 C CA . TYR B 1 159 ? -15.547 14.367 18.25 1 95.56 159 TYR B CA 1
ATOM 3240 C C . TYR B 1 159 ? -14.344 13.508 17.875 1 95.56 159 TYR B C 1
ATOM 3242 O O . TYR B 1 159 ? -14.492 12.414 17.344 1 95.56 159 TYR B O 1
ATOM 3250 N N . LEU B 1 160 ? -13.156 14.016 18.203 1 96.75 160 LEU B N 1
ATOM 3251 C CA . LEU B 1 160 ? -11.922 13.312 17.875 1 96.75 160 LEU B CA 1
ATOM 3252 C C . LEU B 1 160 ? -11.875 11.945 18.547 1 96.75 160 LEU B C 1
ATOM 3254 O O . LEU B 1 160 ? -11.445 10.961 17.938 1 96.75 160 LEU B O 1
ATOM 3258 N N . SER B 1 161 ? -12.336 11.898 19.75 1 96.69 161 SER B N 1
ATOM 3259 C CA . SER B 1 161 ? -12.312 10.641 20.484 1 96.69 161 SER B CA 1
ATOM 3260 C C . SER B 1 161 ? -13.25 9.609 19.859 1 96.69 161 SER B C 1
ATOM 3262 O O . SER B 1 161 ? -12.984 8.406 19.922 1 96.69 161 SER B O 1
ATOM 3264 N N . ALA B 1 162 ? -14.297 10.016 19.219 1 96.12 162 ALA B N 1
ATOM 3265 C CA . ALA B 1 162 ? -15.352 9.133 18.719 1 96.12 162 ALA B CA 1
ATOM 3266 C C . ALA B 1 162 ? -15.039 8.641 17.312 1 96.12 162 ALA B C 1
ATOM 3268 O O . ALA B 1 162 ? -15.578 7.625 16.875 1 96.12 162 ALA B O 1
ATOM 3269 N N . VAL B 1 163 ? -14.195 9.328 16.594 1 96.56 163 VAL B N 1
ATOM 3270 C CA . VAL B 1 163 ? -13.992 9.008 15.188 1 96.56 163 VAL B CA 1
ATOM 3271 C C . VAL B 1 163 ? -12.703 8.211 15.023 1 96.56 163 VAL B C 1
ATOM 3273 O O . VAL B 1 163 ? -11.633 8.781 14.805 1 96.56 163 VAL B O 1
ATOM 3276 N N . GLY B 1 164 ? -12.82 6.938 15.008 1 96.44 164 GLY B N 1
ATOM 3277 C CA . GLY B 1 164 ? -11.695 6.023 14.914 1 96.44 164 GLY B CA 1
ATOM 3278 C C . GLY B 1 164 ? -10.875 6.211 13.656 1 96.44 164 GLY B C 1
ATOM 3279 O O . GLY B 1 164 ? -9.648 6.07 13.672 1 96.44 164 GLY B O 1
ATOM 3280 N N . ALA B 1 165 ? -11.547 6.551 12.57 1 97.88 165 ALA B N 1
ATOM 3281 C CA . ALA B 1 165 ? -10.875 6.785 11.297 1 97.88 165 ALA B CA 1
ATOM 3282 C C . ALA B 1 165 ? -9.805 7.867 11.438 1 97.88 165 ALA B C 1
ATOM 3284 O O . ALA B 1 165 ? -8.719 7.762 10.859 1 97.88 165 ALA B O 1
ATOM 3285 N N . LEU B 1 166 ? -10.086 8.867 12.242 1 98.56 166 LEU B N 1
ATOM 3286 C CA . LEU B 1 166 ? -9.141 9.961 12.422 1 98.56 166 LEU B CA 1
ATOM 3287 C C . LEU B 1 166 ? -7.953 9.516 13.273 1 98.56 166 LEU B C 1
ATOM 3289 O O . LEU B 1 166 ? -6.836 10.016 13.094 1 98.56 166 LEU B O 1
ATOM 3293 N N . HIS B 1 167 ? -8.148 8.57 14.188 1 98.56 167 HIS B N 1
ATOM 3294 C CA . HIS B 1 167 ? -7.023 8.062 14.969 1 98.56 167 HIS B CA 1
ATOM 3295 C C . HIS B 1 167 ? -5.984 7.406 14.062 1 98.56 167 HIS B C 1
ATOM 3297 O O . HIS B 1 167 ? -4.785 7.668 14.195 1 98.56 167 HIS B O 1
ATOM 3303 N N . ALA B 1 168 ? -6.48 6.566 13.211 1 98.69 168 ALA B N 1
ATOM 3304 C CA . ALA B 1 168 ? -5.574 5.891 12.289 1 98.69 168 ALA B CA 1
ATOM 3305 C C . ALA B 1 168 ? -4.867 6.895 11.383 1 98.69 168 ALA B C 1
ATOM 3307 O O . ALA B 1 168 ? -3.666 6.777 11.133 1 98.69 168 ALA B O 1
ATOM 3308 N N . LEU B 1 169 ? -5.598 7.855 10.898 1 98.81 169 LEU B N 1
ATOM 3309 C CA . LEU B 1 169 ? -5.035 8.875 10.016 1 98.81 169 LEU B CA 1
ATOM 3310 C C . LEU B 1 169 ? -3.967 9.688 10.734 1 98.81 169 LEU B C 1
ATOM 3312 O O . LEU B 1 169 ? -2.871 9.891 10.211 1 98.81 169 LEU B O 1
ATOM 3316 N N . LEU B 1 170 ? -4.258 10.086 11.945 1 98.75 170 LEU B N 1
ATOM 3317 C CA . LEU B 1 170 ? -3.344 10.93 12.695 1 98.75 170 LEU B CA 1
ATOM 3318 C C . LEU B 1 170 ? -2.104 10.148 13.125 1 98.75 170 LEU B C 1
ATOM 3320 O O . LEU B 1 170 ? -1.008 10.711 13.195 1 98.75 170 LEU B O 1
ATOM 3324 N N . LEU B 1 171 ? -2.277 8.875 13.398 1 98.81 171 LEU B N 1
ATOM 3325 C CA . LEU B 1 171 ? -1.11 8.039 13.656 1 98.81 171 LEU B CA 1
ATOM 3326 C C . LEU B 1 171 ? -0.179 8.008 12.453 1 98.81 171 LEU B C 1
ATOM 3328 O O . LEU B 1 171 ? 1.039 8.133 12.602 1 98.81 171 LEU B O 1
ATOM 3332 N N . ALA B 1 172 ? -0.755 7.848 11.297 1 98.81 172 ALA B N 1
ATOM 3333 C CA . ALA B 1 172 ? 0.047 7.852 10.07 1 98.81 172 ALA B CA 1
ATOM 3334 C C . ALA B 1 172 ? 0.734 9.203 9.875 1 98.81 172 ALA B C 1
ATOM 3336 O O . ALA B 1 172 ? 1.893 9.258 9.453 1 98.81 172 ALA B O 1
ATOM 3337 N N . VAL B 1 173 ? 0.042 10.289 10.156 1 98.81 173 VAL B N 1
ATOM 3338 C CA . VAL B 1 173 ? 0.6 11.633 10.039 1 98.81 173 VAL B CA 1
ATOM 3339 C C . VAL B 1 173 ? 1.778 11.789 10.992 1 98.81 173 VAL B C 1
ATOM 3341 O O . VAL B 1 173 ? 2.846 12.266 10.602 1 98.81 173 VAL B O 1
ATOM 3344 N N . PHE B 1 174 ? 1.601 11.359 12.219 1 98.75 174 PHE B N 1
ATOM 3345 C CA . PHE B 1 174 ? 2.646 11.43 13.234 1 98.75 174 PHE B CA 1
ATOM 3346 C C . PHE B 1 174 ? 3.887 10.664 12.789 1 98.75 174 PHE B C 1
ATOM 3348 O O . PHE B 1 174 ? 4.996 11.211 12.797 1 98.75 174 PHE B O 1
ATOM 3355 N N . LEU B 1 175 ? 3.672 9.492 12.359 1 98.75 175 LEU B N 1
ATOM 3356 C CA . LEU B 1 175 ? 4.797 8.648 11.969 1 98.75 175 LEU B CA 1
ATOM 3357 C C . LEU B 1 175 ? 5.406 9.133 10.656 1 98.75 175 LEU B C 1
ATOM 3359 O O . LEU B 1 175 ? 6.609 8.977 10.43 1 98.75 175 LEU B O 1
ATOM 3363 N N . GLY B 1 176 ? 4.59 9.688 9.781 1 98.31 176 GLY B N 1
ATOM 3364 C CA . GLY B 1 176 ? 5.145 10.328 8.602 1 98.31 176 GLY B CA 1
ATOM 3365 C C . GLY B 1 176 ? 6.078 11.477 8.938 1 98.31 176 GLY B C 1
ATOM 3366 O O . GLY B 1 176 ? 7.16 11.594 8.352 1 98.31 176 GLY B O 1
ATOM 3367 N N . GLY B 1 177 ? 5.676 12.312 9.828 1 97.88 177 GLY B N 1
ATOM 3368 C CA . GLY B 1 177 ? 6.562 13.367 10.312 1 97.88 177 GLY B CA 1
ATOM 3369 C C . GLY B 1 177 ? 7.84 12.828 10.93 1 97.88 177 GLY B C 1
ATOM 3370 O O . GLY B 1 177 ? 8.922 13.375 10.711 1 97.88 177 GLY B O 1
ATOM 3371 N N . MET B 1 178 ? 7.664 11.742 11.648 1 97.94 178 MET B N 1
ATOM 3372 C CA . MET B 1 178 ? 8.844 11.117 12.242 1 97.94 178 MET B CA 1
ATOM 3373 C C . MET B 1 178 ? 9.797 10.625 11.156 1 97.94 178 MET B C 1
ATOM 3375 O O . MET B 1 178 ? 11.016 10.68 11.328 1 97.94 178 MET B O 1
ATOM 3379 N N . THR B 1 179 ? 9.273 10.086 10.117 1 97.5 179 THR B N 1
ATOM 3380 C CA . THR B 1 179 ? 10.094 9.609 9.016 1 97.5 179 THR B CA 1
ATOM 3381 C C . THR B 1 179 ? 10.945 10.742 8.445 1 97.5 179 THR B C 1
ATOM 3383 O O . THR B 1 179 ? 12.156 10.586 8.266 1 97.5 179 THR B O 1
ATOM 3386 N N . THR B 1 180 ? 10.305 11.859 8.172 1 96.25 180 THR B N 1
ATOM 3387 C CA . THR B 1 180 ? 11.023 13.023 7.672 1 96.25 180 THR B CA 1
ATOM 3388 C C . THR B 1 180 ? 12.07 13.492 8.688 1 96.25 180 THR B C 1
ATOM 3390 O O . THR B 1 180 ? 13.211 13.773 8.32 1 96.25 180 THR B O 1
ATOM 3393 N N . GLY B 1 181 ? 11.68 13.523 9.906 1 96.56 181 GLY B N 1
ATOM 3394 C CA . GLY B 1 181 ? 12.594 13.961 10.945 1 96.56 181 GLY B CA 1
ATOM 3395 C C . GLY B 1 181 ? 13.781 13.031 11.117 1 96.56 181 GLY B C 1
ATOM 3396 O O . GLY B 1 181 ? 14.914 13.484 11.312 1 96.56 181 GLY B O 1
ATOM 3397 N N . GLN B 1 182 ? 13.523 11.758 11.07 1 96.69 182 GLN B N 1
ATOM 3398 C CA . GLN B 1 182 ? 14.57 10.773 11.336 1 96.69 182 GLN B CA 1
ATOM 3399 C C . GLN B 1 182 ? 15.586 10.727 10.203 1 96.69 182 GLN B C 1
ATOM 3401 O O . GLN B 1 182 ? 16.781 10.547 10.438 1 96.69 182 GLN B O 1
ATOM 3406 N N . ARG B 1 183 ? 15.133 10.812 9.008 1 94.31 183 ARG B N 1
ATOM 3407 C CA . ARG B 1 183 ? 16.094 10.828 7.906 1 94.31 183 ARG B CA 1
ATOM 3408 C C . ARG B 1 183 ? 16.891 12.125 7.887 1 94.31 183 ARG B C 1
ATOM 3410 O O . ARG B 1 183 ? 18.078 12.117 7.551 1 94.31 183 ARG B O 1
ATOM 3417 N N . GLY B 1 184 ? 16.156 13.172 8.273 1 92.12 184 GLY B N 1
ATOM 3418 C CA . GLY B 1 184 ? 16.828 14.461 8.273 1 92.12 184 GLY B CA 1
ATOM 3419 C C . GLY B 1 184 ? 16.906 15.102 6.898 1 92.12 184 GLY B C 1
ATOM 3420 O O . GLY B 1 184 ? 16.516 14.484 5.902 1 92.12 184 GLY B O 1
ATOM 3421 N N . PHE B 1 185 ? 17.469 16.234 6.887 1 89.62 185 PHE B N 1
ATOM 3422 C CA . PHE B 1 185 ? 17.531 17.016 5.648 1 89.62 185 PHE B CA 1
ATOM 3423 C C . PHE B 1 185 ? 18.609 16.453 4.719 1 89.62 185 PHE B C 1
ATOM 3425 O O . PHE B 1 185 ? 19.781 16.344 5.105 1 89.62 185 PHE B O 1
ATOM 3432 N N . GLY B 1 186 ? 18.172 16.109 3.562 1 91.62 186 GLY B N 1
ATOM 3433 C CA . GLY B 1 186 ? 19.109 15.766 2.5 1 91.62 186 GLY B CA 1
ATOM 3434 C C . GLY B 1 186 ? 19.641 14.352 2.602 1 91.62 186 GLY B C 1
ATOM 3435 O O . GLY B 1 186 ? 20.656 14.023 1.983 1 91.62 186 GLY B O 1
ATOM 3436 N N . THR B 1 187 ? 19.062 13.547 3.391 1 94.38 187 THR B N 1
ATOM 3437 C CA . THR B 1 187 ? 19.547 12.18 3.559 1 94.38 187 THR B CA 1
ATOM 3438 C C . THR B 1 187 ? 18.531 11.172 3.018 1 94.38 187 THR B C 1
ATOM 3440 O O . THR B 1 187 ? 17.328 11.32 3.232 1 94.38 187 THR B O 1
ATOM 3443 N N . ALA B 1 188 ? 19.062 10.219 2.293 1 96.06 188 ALA B N 1
ATOM 3444 C CA . ALA B 1 188 ? 18.219 9.156 1.757 1 96.06 188 ALA B CA 1
ATOM 3445 C C . ALA B 1 188 ? 17.922 8.102 2.82 1 96.06 188 ALA B C 1
ATOM 3447 O O . ALA B 1 188 ? 18.656 7.965 3.791 1 96.06 188 ALA B O 1
ATOM 3448 N N . ILE B 1 189 ? 16.859 7.402 2.631 1 95.88 189 ILE B N 1
ATOM 3449 C CA . ILE B 1 189 ? 16.484 6.324 3.545 1 95.88 189 ILE B CA 1
ATOM 3450 C C . ILE B 1 189 ? 17.203 5.039 3.141 1 95.88 189 ILE B C 1
ATOM 3452 O O . ILE B 1 189 ? 17.719 4.312 3.994 1 95.88 189 ILE B O 1
ATOM 3456 N N . GLY B 1 190 ? 17.281 4.82 1.827 1 94.88 190 GLY B N 1
ATOM 3457 C CA . GLY B 1 190 ? 17.953 3.635 1.307 1 94.88 190 GLY B CA 1
ATOM 3458 C C . GLY B 1 190 ? 17.047 2.414 1.273 1 94.88 190 GLY B C 1
ATOM 3459 O O . GLY B 1 190 ? 16.031 2.363 1.977 1 94.88 190 GLY B O 1
ATOM 3460 N N . ALA B 1 191 ? 17.422 1.462 0.449 1 93.25 191 ALA B N 1
ATOM 3461 C CA . ALA B 1 191 ? 16.672 0.215 0.317 1 93.25 191 ALA B CA 1
ATOM 3462 C C . ALA B 1 191 ? 16.906 -0.697 1.517 1 93.25 191 ALA B C 1
ATOM 3464 O O . ALA B 1 191 ? 17.984 -0.676 2.117 1 93.25 191 ALA B O 1
ATOM 3465 N N . PHE B 1 192 ? 15.82 -1.557 1.912 1 93.56 192 PHE B N 1
ATOM 3466 C CA . PHE B 1 192 ? 16 -2.477 3.029 1 93.56 192 PHE B CA 1
ATOM 3467 C C . PHE B 1 192 ? 14.945 -3.572 3.004 1 93.56 192 PHE B C 1
ATOM 3469 O O . PHE B 1 192 ? 13.836 -3.361 2.508 1 93.56 192 PHE B O 1
ATOM 3476 N N . VAL B 1 193 ? 15.18 -4.727 3.4 1 93.12 193 VAL B N 1
ATOM 3477 C CA . VAL B 1 193 ? 14.227 -5.781 3.732 1 93.12 193 VAL B CA 1
ATOM 3478 C C . VAL B 1 193 ? 14.086 -5.891 5.25 1 93.12 193 VAL B C 1
ATOM 3480 O O . VAL B 1 193 ? 12.969 -5.859 5.781 1 93.12 193 VAL B O 1
ATOM 3483 N N . LYS B 1 194 ? 15.219 -5.875 5.914 1 93.81 194 LYS B N 1
ATOM 3484 C CA . LYS B 1 194 ? 15.289 -5.719 7.363 1 93.81 194 LYS B CA 1
ATOM 3485 C C . LYS B 1 194 ? 15.875 -4.363 7.742 1 93.81 194 LYS B C 1
ATOM 3487 O O . LYS B 1 194 ? 17.031 -4.074 7.441 1 93.81 194 LYS B O 1
ATOM 3492 N N . PRO B 1 195 ? 15.055 -3.58 8.414 1 95.62 195 PRO B N 1
ATOM 3493 C CA . PRO B 1 195 ? 15.578 -2.258 8.766 1 95.62 195 PRO B CA 1
ATOM 3494 C C . PRO B 1 195 ? 16.859 -2.334 9.594 1 95.62 195 PRO B C 1
ATOM 3496 O O . PRO B 1 195 ? 16.953 -3.15 10.516 1 95.62 195 PRO B O 1
ATOM 3499 N N . GLN B 1 196 ? 17.781 -1.547 9.266 1 96.12 196 GLN B N 1
ATOM 3500 C CA . GLN B 1 196 ? 19.062 -1.496 9.969 1 96.12 196 GLN B CA 1
ATOM 3501 C C . GLN B 1 196 ? 19.312 -0.108 10.547 1 96.12 196 GLN B C 1
ATOM 3503 O O . GLN B 1 196 ? 20.062 0.038 11.516 1 96.12 196 GLN B O 1
ATOM 3508 N N . LYS B 1 197 ? 18.734 0.927 9.961 1 95.25 197 LYS B N 1
ATOM 3509 C CA . LYS B 1 197 ? 18.875 2.316 10.383 1 95.25 197 LYS B CA 1
ATOM 3510 C C . LYS B 1 197 ? 17.609 2.836 11.031 1 95.25 197 LYS B C 1
ATOM 3512 O O . LYS B 1 197 ? 16.516 2.312 10.773 1 95.25 197 LYS B O 1
ATOM 3517 N N . ALA B 1 198 ? 17.797 3.865 11.828 1 96.19 198 ALA B N 1
ATOM 3518 C CA . ALA B 1 198 ? 16.656 4.465 12.5 1 96.19 198 ALA B CA 1
ATOM 3519 C C . ALA B 1 198 ? 15.641 4.988 11.484 1 96.19 198 ALA B C 1
ATOM 3521 O O . ALA B 1 198 ? 14.43 4.855 11.68 1 96.19 198 ALA B O 1
ATOM 3522 N N . SER B 1 199 ? 16.156 5.531 10.469 1 96.25 199 SER B N 1
ATOM 3523 C CA . SER B 1 199 ? 15.266 6.062 9.438 1 96.25 199 SER B CA 1
ATOM 3524 C C . SER B 1 199 ? 14.461 4.953 8.781 1 96.25 199 SER B C 1
ATOM 3526 O O . SER B 1 199 ? 13.297 5.148 8.43 1 96.25 199 SER B O 1
ATOM 3528 N N . GLN B 1 200 ? 15.016 3.799 8.641 1 97.25 200 GLN B N 1
ATOM 3529 C CA . GLN B 1 200 ? 14.32 2.662 8.055 1 97.25 200 GLN B CA 1
ATOM 3530 C C . GLN B 1 200 ? 13.258 2.113 9.008 1 97.25 200 GLN B C 1
ATOM 3532 O O . GLN B 1 200 ? 12.172 1.724 8.578 1 97.25 200 GLN B O 1
ATOM 3537 N N . TRP B 1 201 ? 13.531 2.16 10.234 1 97.5 201 TRP B N 1
ATOM 3538 C CA . TRP B 1 201 ? 12.547 1.732 11.227 1 97.5 201 TRP B CA 1
ATOM 3539 C C . TRP B 1 201 ? 11.344 2.668 11.234 1 97.5 201 TRP B C 1
ATOM 3541 O O . TRP B 1 201 ? 10.195 2.215 11.336 1 97.5 201 TRP B O 1
ATOM 3551 N N . THR B 1 202 ? 11.602 3.936 11.156 1 97.88 202 THR B N 1
ATOM 3552 C CA . THR B 1 202 ? 10.5 4.895 11.188 1 97.88 202 THR B CA 1
ATOM 3553 C C . THR B 1 202 ? 9.625 4.758 9.945 1 97.88 202 THR B C 1
ATOM 3555 O O . THR B 1 202 ? 8.398 4.855 10.031 1 97.88 202 THR B O 1
ATOM 3558 N N . ILE B 1 203 ? 10.273 4.496 8.82 1 97.56 203 ILE B N 1
ATOM 3559 C CA . ILE B 1 203 ? 9.469 4.328 7.613 1 97.56 203 ILE B CA 1
ATOM 3560 C C . ILE B 1 203 ? 8.68 3.025 7.695 1 97.56 203 ILE B C 1
ATOM 3562 O O . ILE B 1 203 ? 7.539 2.951 7.23 1 97.56 203 ILE B O 1
ATOM 3566 N N . ALA B 1 204 ? 9.273 1.982 8.234 1 97.56 204 ALA B N 1
ATOM 3567 C CA . ALA B 1 204 ? 8.539 0.738 8.438 1 97.56 204 ALA B CA 1
ATOM 3568 C C . ALA B 1 204 ? 7.305 0.963 9.305 1 97.56 204 ALA B C 1
ATOM 3570 O O . ALA B 1 204 ? 6.219 0.467 9 1 97.56 204 ALA B O 1
ATOM 3571 N N . ALA B 1 205 ? 7.48 1.702 10.344 1 98.31 205 ALA B N 1
ATOM 3572 C CA . ALA B 1 205 ? 6.363 2.041 11.227 1 98.31 205 ALA B CA 1
ATOM 3573 C C . ALA B 1 205 ? 5.32 2.879 10.492 1 98.31 205 ALA B C 1
ATOM 3575 O O . ALA B 1 205 ? 4.117 2.656 10.648 1 98.31 205 ALA B O 1
ATOM 3576 N N . HIS B 1 206 ? 5.766 3.818 9.719 1 98.62 206 HIS B N 1
ATOM 3577 C CA . HIS B 1 206 ? 4.855 4.676 8.977 1 98.62 206 HIS B CA 1
ATOM 3578 C C . HIS B 1 206 ? 4.055 3.877 7.953 1 98.62 206 HIS B C 1
ATOM 3580 O O . HIS B 1 206 ? 2.838 4.047 7.84 1 98.62 206 HIS B O 1
ATOM 3586 N N . VAL B 1 207 ? 4.762 2.996 7.242 1 98.12 207 VAL B N 1
ATOM 3587 C CA . VAL B 1 207 ? 4.082 2.146 6.27 1 98.12 207 VAL B CA 1
ATOM 3588 C C . VAL B 1 207 ? 3.049 1.271 6.977 1 98.12 207 VAL B C 1
ATOM 3590 O O . VAL B 1 207 ? 1.925 1.113 6.496 1 98.12 207 VAL B O 1
ATOM 3593 N N . SER B 1 208 ? 3.377 0.752 8.078 1 98.44 208 SER B N 1
ATOM 3594 C CA . SER B 1 208 ? 2.439 -0.043 8.867 1 98.44 208 SER B CA 1
ATOM 3595 C C . SER B 1 208 ? 1.22 0.779 9.266 1 98.44 208 SER B C 1
ATOM 3597 O O . SER B 1 208 ? 0.086 0.302 9.18 1 98.44 208 SER B O 1
ATOM 3599 N N . ALA B 1 209 ? 1.489 1.95 9.695 1 98.69 209 ALA B N 1
ATOM 3600 C CA . ALA B 1 209 ? 0.389 2.83 10.078 1 98.69 209 ALA B CA 1
ATOM 3601 C C . ALA B 1 209 ? -0.489 3.17 8.875 1 98.69 209 ALA B C 1
ATOM 3603 O O . ALA B 1 209 ? -1.712 3.262 9 1 98.69 209 ALA B O 1
ATOM 3604 N N . ALA B 1 210 ? 0.148 3.457 7.77 1 98.62 210 ALA B N 1
ATOM 3605 C CA . ALA B 1 210 ? -0.608 3.725 6.547 1 98.62 210 ALA B CA 1
ATOM 3606 C C . ALA B 1 210 ? -1.509 2.547 6.191 1 98.62 210 ALA B C 1
ATOM 3608 O O . ALA B 1 210 ? -2.668 2.736 5.816 1 98.62 210 ALA B O 1
ATOM 3609 N N . LEU B 1 211 ? -0.984 1.374 6.32 1 98.62 211 LEU B N 1
ATOM 3610 C CA . LEU B 1 211 ? -1.772 0.186 6.012 1 98.62 211 LEU B CA 1
ATOM 3611 C C . LEU B 1 211 ? -2.873 -0.021 7.047 1 98.62 211 LEU B C 1
ATOM 3613 O O . LEU B 1 211 ? -3.963 -0.494 6.711 1 98.62 211 LEU B O 1
ATOM 3617 N N . LEU B 1 212 ? -2.58 0.277 8.266 1 98.56 212 LEU B N 1
ATOM 3618 C CA . LEU B 1 212 ? -3.615 0.256 9.289 1 98.56 212 LEU B CA 1
ATOM 3619 C C . LEU B 1 212 ? -4.742 1.222 8.945 1 98.56 212 LEU B C 1
ATOM 3621 O O . LEU B 1 212 ? -5.918 0.923 9.18 1 98.56 212 LEU B O 1
ATOM 3625 N N . LEU B 1 213 ? -4.34 2.359 8.422 1 98.75 213 LEU B N 1
ATOM 3626 C CA . LEU B 1 213 ? -5.344 3.326 7.984 1 98.75 213 LEU B CA 1
ATOM 3627 C C . LEU B 1 213 ? -6.203 2.746 6.867 1 98.75 213 LEU B C 1
ATOM 3629 O O . LEU B 1 213 ? -7.434 2.85 6.91 1 98.75 213 LEU B O 1
ATOM 3633 N N . VAL B 1 214 ? -5.586 2.113 5.887 1 98.62 214 VAL B N 1
ATOM 3634 C CA . VAL B 1 214 ? -6.324 1.479 4.801 1 98.62 214 VAL B CA 1
ATOM 3635 C C . VAL B 1 214 ? -7.258 0.409 5.363 1 98.62 214 VAL B C 1
ATOM 3637 O O . VAL B 1 214 ? -8.438 0.351 5.004 1 98.62 214 VAL B O 1
ATOM 3640 N N . ALA B 1 215 ? -6.734 -0.416 6.262 1 98.31 215 ALA B N 1
ATOM 3641 C CA . ALA B 1 215 ? -7.523 -1.481 6.879 1 98.31 215 ALA B CA 1
ATOM 3642 C C . ALA B 1 215 ? -8.711 -0.91 7.648 1 98.31 215 ALA B C 1
ATOM 3644 O O . ALA B 1 215 ? -9.82 -1.43 7.555 1 98.31 215 ALA B O 1
ATOM 3645 N N . THR B 1 216 ? -8.477 0.14 8.391 1 98.06 216 THR B N 1
ATOM 3646 C CA . THR B 1 216 ? -9.516 0.767 9.195 1 98.06 216 THR B CA 1
ATOM 3647 C C . THR B 1 216 ? -10.609 1.353 8.305 1 98.06 216 THR B C 1
ATOM 3649 O O . THR B 1 216 ? -11.797 1.101 8.523 1 98.06 216 THR B O 1
ATOM 3652 N N . LEU B 1 217 ? -10.188 2.078 7.316 1 98.12 217 LEU B N 1
ATOM 3653 C CA . LEU B 1 217 ? -11.156 2.711 6.43 1 98.12 217 LEU B CA 1
ATOM 3654 C C . LEU B 1 217 ? -11.883 1.667 5.59 1 98.12 217 LEU B C 1
ATOM 3656 O O . LEU B 1 217 ? -13.062 1.834 5.27 1 98.12 217 LEU B O 1
ATOM 3660 N N . GLY B 1 218 ? -11.148 0.606 5.254 1 96.62 218 GLY B N 1
ATOM 3661 C CA . GLY B 1 218 ? -11.828 -0.494 4.586 1 96.62 218 GLY B CA 1
ATOM 3662 C C . GLY B 1 218 ? -12.914 -1.123 5.434 1 96.62 218 GLY B C 1
ATOM 3663 O O . GLY B 1 218 ? -14.008 -1.415 4.938 1 96.62 218 GLY B O 1
ATOM 3664 N N . TRP B 1 219 ? -12.57 -1.309 6.645 1 95.5 219 TRP B N 1
ATOM 3665 C CA . TRP B 1 219 ? -13.555 -1.84 7.582 1 95.5 219 TRP B CA 1
ATOM 3666 C C . TRP B 1 219 ? -14.75 -0.903 7.707 1 95.5 219 TRP B C 1
ATOM 3668 O O . TRP B 1 219 ? -15.891 -1.355 7.844 1 95.5 219 TRP B O 1
ATOM 3678 N N . MET B 1 220 ? -14.5 0.365 7.602 1 95.56 220 MET B N 1
ATOM 3679 C CA . MET B 1 220 ? -15.547 1.379 7.734 1 95.56 220 MET B CA 1
ATOM 3680 C C . MET B 1 220 ? -16.031 1.842 6.367 1 95.56 220 MET B C 1
ATOM 3682 O O . MET B 1 220 ? -16.547 2.955 6.227 1 95.56 220 MET B O 1
ATOM 3686 N N . MET B 1 221 ? -15.852 1.062 5.398 1 92.19 221 MET B N 1
ATOM 3687 C CA . MET B 1 221 ? -16.047 1.435 3.998 1 92.19 221 MET B CA 1
ATOM 3688 C C . MET B 1 221 ? -17.438 2.008 3.775 1 92.19 221 MET B C 1
ATOM 3690 O O . MET B 1 221 ? -17.594 3.021 3.092 1 92.19 221 MET B O 1
ATOM 3694 N N . PRO B 1 222 ? -18.547 1.484 4.324 1 91.25 222 PRO B N 1
ATOM 3695 C CA . PRO B 1 222 ? -19.859 2.076 4.074 1 91.25 222 PRO B CA 1
ATOM 3696 C C . PRO B 1 222 ? -19.969 3.516 4.574 1 91.25 222 PRO B C 1
ATOM 3698 O O . PRO B 1 222 ? -20.703 4.32 4.004 1 91.25 222 PRO B O 1
ATOM 3701 N N . ALA B 1 223 ? -19.234 3.85 5.539 1 94.44 223 ALA B N 1
ATOM 3702 C CA . ALA B 1 223 ? -19.312 5.18 6.141 1 94.44 223 ALA B CA 1
ATOM 3703 C C . ALA B 1 223 ? -18.359 6.156 5.445 1 94.44 223 ALA B C 1
ATOM 3705 O O . ALA B 1 223 ? -18.656 7.348 5.348 1 94.44 223 ALA B O 1
ATOM 3706 N N . TYR B 1 224 ? -17.219 5.672 4.965 1 96.94 224 TYR B N 1
ATOM 3707 C CA . TYR B 1 224 ? -16.188 6.562 4.453 1 96.94 224 TYR B CA 1
ATOM 3708 C C . TYR B 1 224 ? -15.625 6.043 3.135 1 96.94 224 TYR B C 1
ATOM 3710 O O . TYR B 1 224 ? -14.406 5.883 2.994 1 96.94 224 TYR B O 1
ATOM 3718 N N . PRO B 1 225 ? -16.391 5.859 2.117 1 96.69 225 PRO B N 1
ATOM 3719 C CA . PRO B 1 225 ? -15.891 5.27 0.877 1 96.69 225 PRO B CA 1
ATOM 3720 C C . PRO B 1 225 ? -14.844 6.145 0.189 1 96.69 225 PRO B C 1
ATOM 3722 O O . PRO B 1 225 ? -13.828 5.641 -0.297 1 96.69 225 PRO B O 1
ATOM 3725 N N . VAL B 1 226 ? -15.031 7.449 0.132 1 97.94 226 VAL B N 1
ATOM 3726 C CA . VAL B 1 226 ? -14.102 8.336 -0.554 1 97.94 226 VAL B CA 1
ATOM 3727 C C . VAL B 1 226 ? -12.766 8.359 0.184 1 97.94 226 VAL B C 1
ATOM 3729 O O . VAL B 1 226 ? -11.703 8.273 -0.439 1 97.94 226 VAL B O 1
ATOM 3732 N N . ALA B 1 227 ? -12.844 8.453 1.513 1 98.56 227 ALA B N 1
ATOM 3733 C CA . ALA B 1 227 ? -11.617 8.422 2.299 1 98.56 227 ALA B CA 1
ATOM 3734 C C . ALA B 1 227 ? -10.852 7.117 2.07 1 98.56 227 ALA B C 1
ATOM 3736 O O . ALA B 1 227 ? -9.625 7.109 1.997 1 98.56 227 ALA B O 1
ATOM 3737 N N . PHE B 1 228 ? -11.625 6.02 1.96 1 98.5 228 PHE B N 1
ATOM 3738 C CA . PHE B 1 228 ? -11.016 4.715 1.742 1 98.5 228 PHE B CA 1
ATOM 3739 C C . PHE B 1 228 ? -10.258 4.684 0.416 1 98.5 228 PHE B C 1
ATOM 3741 O O . PHE B 1 228 ? -9.086 4.301 0.369 1 98.5 228 PHE B O 1
ATOM 3748 N N . TYR B 1 229 ? -10.883 5.105 -0.635 1 98.25 229 TYR B N 1
ATOM 3749 C CA . TYR B 1 229 ? -10.234 5.059 -1.942 1 98.25 229 TYR B CA 1
ATOM 3750 C C . TYR B 1 229 ? -9.047 6.012 -1.997 1 98.25 229 TYR B C 1
ATOM 3752 O O . TYR B 1 229 ? -8.039 5.723 -2.641 1 98.25 229 TYR B O 1
ATOM 3760 N N . LEU B 1 230 ? -9.18 7.117 -1.355 1 98.44 230 LEU B N 1
ATOM 3761 C CA . LEU B 1 230 ? -8.039 8.023 -1.266 1 98.44 230 LEU B CA 1
ATOM 3762 C C . LEU B 1 230 ? -6.883 7.375 -0.517 1 98.44 230 LEU B C 1
ATOM 3764 O O . LEU B 1 230 ? -5.719 7.543 -0.89 1 98.44 230 LEU B O 1
ATOM 3768 N N . ALA B 1 231 ? -7.223 6.637 0.575 1 98.69 231 ALA B N 1
ATOM 3769 C CA . ALA B 1 231 ? -6.184 5.949 1.339 1 98.69 231 ALA B CA 1
ATOM 3770 C C . ALA B 1 231 ? -5.484 4.895 0.487 1 98.69 231 ALA B C 1
ATOM 3772 O O . ALA B 1 231 ? -4.262 4.742 0.558 1 98.69 231 ALA B O 1
ATOM 3773 N N . VAL B 1 232 ? -6.207 4.203 -0.288 1 98.5 232 VAL B N 1
ATOM 3774 C CA . VAL B 1 232 ? -5.633 3.203 -1.183 1 98.5 232 VAL B CA 1
ATOM 3775 C C . VAL B 1 232 ? -4.703 3.879 -2.186 1 98.5 232 VAL B C 1
ATOM 3777 O O . VAL B 1 232 ? -3.566 3.438 -2.385 1 98.5 232 VAL B O 1
ATOM 3780 N N . THR B 1 233 ? -5.137 4.953 -2.775 1 98.12 233 THR B N 1
ATOM 3781 C CA . THR B 1 233 ? -4.316 5.699 -3.725 1 98.12 233 THR B CA 1
ATOM 3782 C C . THR B 1 233 ? -3.068 6.254 -3.045 1 98.12 233 THR B C 1
ATOM 3784 O O . THR B 1 233 ? -1.995 6.305 -3.65 1 98.12 233 THR B O 1
ATOM 3787 N N . GLN B 1 234 ? -3.229 6.602 -1.817 1 98.5 234 GLN B N 1
ATOM 3788 C CA . GLN B 1 234 ? -2.131 7.168 -1.04 1 98.5 234 GLN B CA 1
ATOM 3789 C C . GLN B 1 234 ? -0.972 6.184 -0.926 1 98.5 234 GLN B C 1
ATOM 3791 O O . GLN B 1 234 ? 0.189 6.59 -0.844 1 98.5 234 GLN B O 1
ATOM 3796 N N . VAL B 1 235 ? -1.252 4.926 -0.931 1 98 235 VAL B N 1
ATOM 3797 C CA . VAL B 1 235 ? -0.201 3.916 -0.864 1 98 235 VAL B CA 1
ATOM 3798 C C . VAL B 1 235 ? 0.698 4.023 -2.094 1 98 235 VAL B C 1
ATOM 3800 O O . VAL B 1 235 ? 1.925 3.984 -1.979 1 98 235 VAL B O 1
ATOM 3803 N N . ALA B 1 236 ? 0.111 4.227 -3.232 1 96.56 236 ALA B N 1
ATOM 3804 C CA . ALA B 1 236 ? 0.895 4.422 -4.449 1 96.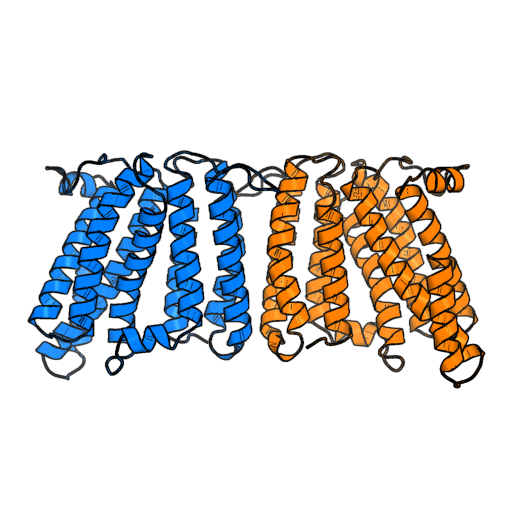56 236 ALA B CA 1
ATOM 3805 C C . ALA B 1 236 ? 1.715 5.707 -4.371 1 96.56 236 ALA B C 1
ATOM 3807 O O . ALA B 1 236 ? 2.895 5.719 -4.73 1 96.56 236 ALA B O 1
ATOM 3808 N N . VAL B 1 237 ? 1.099 6.723 -3.9 1 97.25 237 VAL B N 1
ATOM 3809 C CA . VAL B 1 237 ? 1.774 8.008 -3.773 1 97.25 237 VAL B CA 1
ATOM 3810 C C . VAL B 1 237 ? 2.939 7.887 -2.793 1 97.25 237 VAL B C 1
ATOM 3812 O O . VAL B 1 237 ? 4.031 8.398 -3.051 1 97.25 237 VAL B O 1
ATOM 3815 N N . GLY B 1 238 ? 2.648 7.23 -1.693 1 97.69 238 GLY B N 1
ATOM 3816 C CA . GLY B 1 238 ? 3.717 6.988 -0.738 1 97.69 238 GLY B CA 1
ATOM 3817 C C . GLY B 1 238 ? 4.875 6.207 -1.324 1 97.69 238 GLY B C 1
ATOM 3818 O O . GLY B 1 238 ? 6.039 6.496 -1.035 1 97.69 238 GLY B O 1
ATOM 3819 N N . PHE B 1 239 ? 4.559 5.207 -2.119 1 96.56 239 PHE B N 1
ATOM 3820 C CA . PHE B 1 239 ? 5.578 4.426 -2.807 1 96.56 239 PHE B CA 1
ATOM 3821 C C . PHE B 1 239 ? 6.438 5.312 -3.695 1 96.56 239 PHE B C 1
ATOM 3823 O O . PHE B 1 239 ? 7.668 5.246 -3.648 1 96.56 239 PHE B O 1
ATOM 3830 N N . LEU B 1 240 ? 5.824 6.145 -4.441 1 96.62 240 LEU B N 1
ATOM 3831 C CA . LEU B 1 240 ? 6.555 7.051 -5.32 1 96.62 240 LEU B CA 1
ATOM 3832 C C . LEU B 1 240 ? 7.355 8.07 -4.516 1 96.62 240 LEU B C 1
ATOM 3834 O O . LEU B 1 240 ? 8.477 8.422 -4.895 1 96.62 240 LEU B O 1
ATOM 3838 N N . LEU B 1 241 ? 6.785 8.5 -3.441 1 97.62 241 LEU B N 1
ATOM 3839 C CA . LEU B 1 241 ? 7.5 9.445 -2.594 1 97.62 241 LEU B CA 1
ATOM 3840 C C . LEU B 1 241 ? 8.758 8.812 -2.012 1 97.62 241 LEU B C 1
ATOM 3842 O O . LEU B 1 241 ? 9.805 9.461 -1.92 1 97.62 241 LEU B O 1
ATOM 3846 N N . PHE B 1 242 ? 8.641 7.559 -1.59 1 97.38 242 PHE B N 1
ATOM 3847 C CA . PHE B 1 242 ? 9.812 6.84 -1.099 1 97.38 242 PHE B CA 1
ATOM 3848 C C . PHE B 1 242 ? 10.93 6.852 -2.135 1 97.38 242 PHE B C 1
ATOM 3850 O O . PHE B 1 242 ? 12.094 7.074 -1.796 1 97.38 242 PHE B O 1
ATOM 3857 N N . HIS B 1 243 ? 10.57 6.645 -3.354 1 96.62 243 HIS B N 1
ATOM 3858 C CA . HIS B 1 243 ? 11.562 6.684 -4.422 1 96.62 243 HIS B CA 1
ATOM 3859 C C . HIS B 1 243 ? 12.117 8.094 -4.613 1 96.62 243 HIS B C 1
ATOM 3861 O O . HIS B 1 243 ? 13.32 8.273 -4.797 1 96.62 243 HIS B O 1
ATOM 3867 N N . ALA B 1 244 ? 11.258 9.062 -4.559 1 97.12 244 ALA B N 1
ATOM 3868 C CA . ALA B 1 244 ? 11.68 10.453 -4.75 1 97.12 244 ALA B CA 1
ATOM 3869 C C . ALA B 1 244 ? 12.703 10.867 -3.691 1 97.12 244 ALA B C 1
ATOM 3871 O O . ALA B 1 244 ? 13.719 11.477 -4.012 1 97.12 244 ALA B O 1
ATOM 3872 N N . VAL B 1 245 ? 12.445 10.469 -2.492 1 96.94 245 VAL B N 1
ATOM 3873 C CA . VAL B 1 245 ? 13.312 10.828 -1.37 1 96.94 245 VAL B CA 1
ATOM 3874 C C . VAL B 1 245 ? 14.664 10.133 -1.518 1 96.94 245 VAL B C 1
ATOM 3876 O O . VAL B 1 245 ? 15.695 10.688 -1.132 1 96.94 245 VAL B O 1
ATOM 3879 N N . ASN B 1 246 ? 14.641 8.969 -2.088 1 96.62 246 ASN B N 1
ATOM 3880 C CA . ASN B 1 246 ? 15.891 8.234 -2.232 1 96.62 246 ASN B CA 1
ATOM 3881 C C . ASN B 1 246 ? 16.688 8.711 -3.453 1 96.62 246 ASN B C 1
ATOM 3883 O O . ASN B 1 246 ? 17.906 8.695 -3.445 1 96.62 246 ASN B O 1
ATOM 3887 N N . LEU B 1 247 ? 16 9.141 -4.484 1 96.06 247 LEU B N 1
ATOM 3888 C CA . LEU B 1 247 ? 16.656 9.602 -5.703 1 96.06 247 LEU B CA 1
ATOM 3889 C C . LEU B 1 247 ? 17.188 11.023 -5.531 1 96.06 247 LEU B C 1
ATOM 3891 O O . LEU B 1 247 ? 18.297 11.328 -5.977 1 96.06 247 LEU B O 1
ATOM 3895 N N . LYS B 1 248 ? 16.391 11.938 -4.887 1 96.69 248 LYS B N 1
ATOM 3896 C CA . LYS B 1 248 ? 16.75 13.328 -4.609 1 96.69 248 LYS B CA 1
ATOM 3897 C C . LYS B 1 248 ? 16.469 13.688 -3.156 1 96.69 248 LYS B C 1
ATOM 3899 O O . LYS B 1 248 ? 15.523 14.43 -2.873 1 96.69 248 LYS B O 1
ATOM 3904 N N . PRO B 1 249 ? 17.328 13.281 -2.264 1 95.38 249 PRO B N 1
ATOM 3905 C CA . PRO B 1 249 ? 17.031 13.414 -0.835 1 95.38 249 PRO B CA 1
ATOM 3906 C C . PRO B 1 249 ? 16.906 14.867 -0.388 1 95.38 249 PRO B C 1
ATOM 3908 O O . PRO B 1 249 ? 16.172 15.164 0.556 1 95.38 249 PRO B O 1
ATOM 3911 N N . ARG B 1 250 ? 17.531 15.781 -1.011 1 95.06 250 ARG B N 1
ATOM 3912 C CA . ARG B 1 250 ? 17.5 17.188 -0.61 1 95.06 250 ARG B CA 1
ATOM 3913 C C . ARG B 1 250 ? 16.219 17.859 -1.109 1 95.06 250 ARG B C 1
ATOM 3915 O O . ARG B 1 250 ? 15.703 18.781 -0.465 1 95.06 250 ARG B O 1
ATOM 3922 N N . ASP B 1 251 ? 15.758 17.469 -2.227 1 95.81 251 ASP B N 1
ATOM 3923 C CA . ASP B 1 251 ? 14.578 18.062 -2.836 1 95.81 251 ASP B CA 1
ATOM 3924 C C . ASP B 1 251 ? 13.75 17.016 -3.578 1 95.81 251 ASP B C 1
ATOM 3926 O O . ASP B 1 251 ? 13.625 17.078 -4.805 1 95.81 251 ASP B O 1
ATOM 3930 N N . PRO B 1 252 ? 13.031 16.203 -2.803 1 96.12 252 PRO B N 1
ATOM 3931 C CA . PRO B 1 252 ? 12.281 15.094 -3.379 1 96.12 252 PRO B CA 1
ATOM 3932 C C . PRO B 1 252 ? 11.195 15.555 -4.352 1 96.12 252 PRO B C 1
ATOM 3934 O O . PRO B 1 252 ? 10.648 14.742 -5.102 1 96.12 252 PRO B O 1
ATOM 3937 N N . GLY B 1 253 ? 10.836 16.844 -4.352 1 96.12 253 GLY B N 1
ATOM 3938 C CA . GLY B 1 253 ? 10.008 17.406 -5.402 1 96.12 253 GLY B CA 1
ATOM 3939 C C . GLY B 1 253 ? 8.531 17.453 -5.047 1 96.12 253 GLY B C 1
ATOM 3940 O O . GLY B 1 253 ? 8.172 17.391 -3.869 1 96.12 253 GLY B O 1
ATOM 3941 N N . VAL B 1 254 ? 7.727 17.578 -6.059 1 96.12 254 VAL B N 1
ATOM 3942 C CA . VAL B 1 254 ? 6.301 17.875 -5.949 1 96.12 254 VAL B CA 1
ATOM 3943 C C . VAL B 1 254 ? 5.578 16.703 -5.293 1 96.12 254 VAL B C 1
ATOM 3945 O O . VAL B 1 254 ? 4.465 16.859 -4.785 1 96.12 254 VAL B O 1
ATOM 3948 N N . MET B 1 255 ? 6.184 15.531 -5.227 1 96.19 255 MET B N 1
ATOM 3949 C CA . MET B 1 255 ? 5.547 14.344 -4.66 1 96.19 255 MET B CA 1
ATOM 3950 C C . MET B 1 255 ? 5.246 14.539 -3.178 1 96.19 255 MET B C 1
ATOM 3952 O O . MET B 1 255 ? 4.27 14 -2.66 1 96.19 255 MET B O 1
ATOM 3956 N N . VAL B 1 256 ? 6.059 15.328 -2.535 1 97.25 256 VAL B N 1
ATOM 3957 C CA . VAL B 1 256 ? 5.824 15.625 -1.124 1 97.25 256 VAL B CA 1
ATOM 3958 C C . VAL B 1 256 ? 4.523 16.406 -0.97 1 97.25 256 VAL B C 1
ATOM 3960 O O . VAL B 1 256 ? 3.701 16.094 -0.104 1 97.25 256 VAL B O 1
ATOM 3963 N N . VAL B 1 257 ? 4.324 17.328 -1.834 1 97.44 257 VAL B N 1
ATOM 3964 C CA . VAL B 1 257 ? 3.135 18.172 -1.801 1 97.44 257 VAL B CA 1
ATOM 3965 C C . VAL B 1 257 ? 1.898 17.344 -2.113 1 97.44 257 VAL B C 1
ATOM 3967 O O . VAL B 1 257 ? 0.873 17.453 -1.438 1 97.44 257 VAL B O 1
ATOM 3970 N N . PHE B 1 258 ? 2.021 16.547 -3.109 1 97.56 258 PHE B N 1
ATOM 3971 C CA . PHE B 1 258 ? 0.904 15.695 -3.508 1 97.56 258 PHE B CA 1
ATOM 3972 C C . PHE B 1 258 ? 0.535 14.727 -2.391 1 97.56 258 PHE B C 1
ATOM 3974 O O . PHE B 1 258 ? -0.646 14.539 -2.086 1 97.56 258 PHE B O 1
ATOM 3981 N N . HIS B 1 259 ? 1.49 14.148 -1.783 1 98.5 259 HIS B N 1
ATOM 3982 C CA . HIS B 1 259 ? 1.298 13.234 -0.662 1 98.5 259 HIS B CA 1
ATOM 3983 C C . HIS B 1 259 ? 0.535 13.906 0.473 1 98.5 259 HIS B C 1
ATOM 3985 O O . HIS B 1 259 ? -0.42 13.344 1.008 1 98.5 259 HIS B O 1
ATOM 3991 N N . GLN B 1 260 ? 0.876 15.07 0.764 1 98.31 260 GLN B N 1
ATOM 3992 C CA . GLN B 1 260 ? 0.226 15.812 1.84 1 98.31 260 GLN B CA 1
ATOM 3993 C C . GLN B 1 260 ? -1.176 16.25 1.433 1 98.31 260 GLN B C 1
ATOM 3995 O O . GLN B 1 260 ? -2.096 16.25 2.254 1 98.31 260 GLN B O 1
ATOM 4000 N N . SER B 1 261 ? -1.325 16.656 0.222 1 98.12 261 SER B N 1
ATOM 4001 C CA . SER B 1 261 ? -2.639 17.062 -0.27 1 98.12 261 SER B CA 1
ATOM 4002 C C . SER B 1 261 ? -3.646 15.922 -0.139 1 98.12 261 SER B C 1
ATOM 4004 O O . SER B 1 261 ? -4.809 16.156 0.205 1 98.12 261 SER B O 1
ATOM 4006 N N . MET B 1 262 ? -3.188 14.75 -0.38 1 98 262 MET B N 1
ATOM 4007 C CA . MET B 1 262 ? -4.066 13.594 -0.265 1 98 262 MET B CA 1
ATOM 4008 C C . MET B 1 262 ? -4.504 13.383 1.181 1 98 262 MET B C 1
ATOM 4010 O O . MET B 1 262 ? -5.648 13.008 1.439 1 98 262 MET B O 1
ATOM 4014 N N . VAL B 1 263 ? -3.623 13.625 2.111 1 98.56 263 VAL B N 1
ATOM 4015 C CA . VAL B 1 263 ? -3.965 13.469 3.52 1 98.56 263 VAL B CA 1
ATOM 4016 C C . VAL B 1 263 ? -5.012 14.508 3.916 1 98.56 263 VAL B C 1
ATOM 4018 O O . VAL B 1 263 ? -5.965 14.195 4.633 1 98.56 263 VAL B O 1
ATOM 4021 N N . LEU B 1 264 ? -4.812 15.672 3.383 1 98.56 264 LEU B N 1
ATOM 4022 C CA . LEU B 1 264 ? -5.801 16.719 3.629 1 98.56 264 LEU B CA 1
ATOM 4023 C C . LEU B 1 264 ? -7.16 16.328 3.059 1 98.56 264 LEU B C 1
ATOM 4025 O O . LEU B 1 264 ? -8.188 16.484 3.725 1 98.56 264 LEU B O 1
ATOM 4029 N N . LEU B 1 265 ? -7.152 15.781 1.89 1 98.38 265 LEU B N 1
ATOM 4030 C CA . LEU B 1 265 ? -8.391 15.359 1.252 1 98.38 265 LEU B CA 1
ATOM 4031 C C . LEU B 1 265 ? -9.055 14.234 2.047 1 98.38 265 LEU B C 1
ATOM 4033 O O . LEU B 1 265 ? -10.273 14.219 2.205 1 98.38 265 LEU B O 1
ATOM 4037 N N . MET B 1 266 ? -8.273 13.352 2.52 1 98.5 266 MET B N 1
ATOM 4038 C CA . MET B 1 266 ? -8.805 12.266 3.34 1 98.5 266 MET B CA 1
ATOM 4039 C C . MET B 1 266 ? -9.445 12.812 4.613 1 98.5 266 MET B C 1
ATOM 4041 O O . MET B 1 266 ? -10.523 12.367 5.016 1 98.5 266 MET B O 1
ATOM 4045 N N . SER B 1 267 ? -8.75 13.75 5.223 1 98.44 267 SER B N 1
ATOM 4046 C CA . SER B 1 267 ? -9.297 14.375 6.426 1 98.44 267 SER B CA 1
ATOM 4047 C C . SER B 1 267 ? -10.641 15.039 6.145 1 98.44 267 SER B C 1
ATOM 4049 O O . SER B 1 267 ? -11.594 14.867 6.91 1 98.44 267 SER B O 1
ATOM 4051 N N . LEU B 1 268 ? -10.688 15.727 5.043 1 98.19 268 LEU B N 1
ATOM 4052 C CA . LEU B 1 268 ? -11.945 16.359 4.645 1 98.19 268 LEU B CA 1
ATOM 4053 C C . LEU B 1 268 ? -13.023 15.312 4.402 1 98.19 268 LEU B C 1
ATOM 4055 O O . LEU B 1 268 ? -14.164 15.469 4.855 1 98.19 268 LEU B O 1
ATOM 4059 N N . ALA B 1 269 ? -12.641 14.258 3.732 1 98.38 269 ALA B N 1
ATOM 4060 C CA . ALA B 1 269 ? -13.594 13.211 3.398 1 98.38 269 ALA B CA 1
ATOM 4061 C C . ALA B 1 269 ? -14.156 12.555 4.66 1 98.38 269 ALA B C 1
ATOM 4063 O O . ALA B 1 269 ? -15.336 12.211 4.715 1 98.38 269 ALA B O 1
ATOM 4064 N N . ILE B 1 270 ? -13.344 12.391 5.633 1 98.31 270 ILE B N 1
ATOM 4065 C CA . ILE B 1 270 ? -13.773 11.766 6.875 1 98.31 270 ILE B CA 1
ATOM 4066 C C . ILE B 1 270 ? -14.703 12.711 7.633 1 98.31 270 ILE B C 1
ATOM 4068 O O . ILE B 1 270 ? -15.805 12.328 8.031 1 98.31 270 ILE B O 1
ATOM 4072 N N . VAL B 1 271 ? -14.281 13.961 7.762 1 97.88 271 VAL B N 1
ATOM 4073 C CA . VAL B 1 271 ? -15.039 14.914 8.562 1 97.88 271 VAL B CA 1
ATOM 4074 C C . VAL B 1 271 ? -16.344 15.258 7.863 1 97.88 271 VAL B C 1
ATOM 4076 O O . VAL B 1 271 ? -17.406 15.336 8.5 1 97.88 271 VAL B O 1
ATOM 4079 N N . LEU B 1 272 ? -16.281 15.406 6.566 1 96.94 272 LEU B N 1
ATOM 4080 C CA . LEU B 1 272 ? -17.469 15.805 5.816 1 96.94 272 LEU B CA 1
ATOM 4081 C C . LEU B 1 272 ? -18.281 14.586 5.395 1 96.94 272 LEU B C 1
ATOM 4083 O O . LEU B 1 272 ? -19.375 14.719 4.816 1 96.94 272 LEU B O 1
ATOM 4087 N N . GLN B 1 273 ? -17.75 13.398 5.586 1 95.25 273 GLN B N 1
ATOM 4088 C CA . GLN B 1 273 ? -18.406 12.141 5.266 1 95.25 273 GLN B CA 1
ATOM 4089 C C . GLN B 1 273 ? -18.781 12.078 3.785 1 95.25 273 GLN B C 1
ATOM 4091 O O . GLN B 1 273 ? -19.922 11.773 3.439 1 95.25 273 GLN B O 1
ATOM 4096 N N . TRP B 1 274 ? -17.766 12.359 3.006 1 92 274 TRP B N 1
ATOM 4097 C CA . TRP B 1 274 ? -17.953 12.266 1.562 1 92 274 TRP B CA 1
ATOM 4098 C C . TRP B 1 274 ? -18.234 10.828 1.145 1 92 274 TRP B C 1
ATOM 4100 O O . TRP B 1 274 ? -17.578 9.898 1.604 1 92 274 TRP B O 1
ATOM 4110 N N . ARG B 1 275 ? -19.422 10.672 0.22 1 91.81 275 ARG B N 1
ATOM 4111 C CA . ARG B 1 275 ? -19.781 9.336 -0.26 1 91.81 275 ARG B CA 1
ATOM 4112 C C . ARG B 1 275 ? -19.781 9.289 -1.784 1 91.81 275 ARG B C 1
ATOM 4114 O O . ARG B 1 275 ? -20.016 10.305 -2.443 1 91.81 275 ARG B O 1
#

pLDDT: mean 91.55, std 11.86, range [44.06, 98.81]

Secondary structure (DSSP, 8-state):
-HHHHHHHHHHHHHTT-S-HH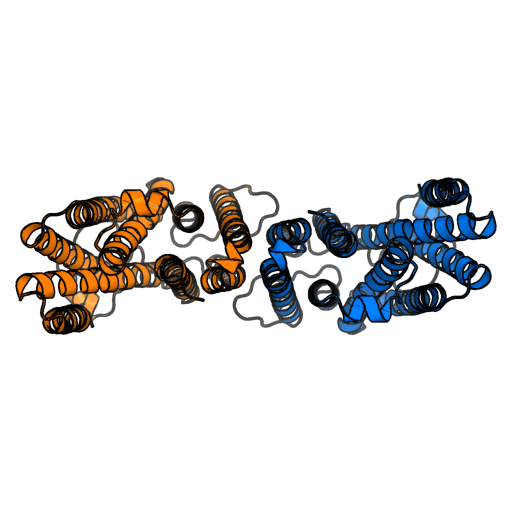HHHHHHHHHHHHHHHHHHHHHHHHHHHTT-TTTT-S--S--TTHHHHHHTT-HHHHHHHHHHHHHHHHHHHHHHS--HHHHHHHHHHHHHHHHHHHHHHHHTTSS-HHHHHHHHHHHHHHHHHHHHHHH-TTS-HHHHHHH-HHHHHHHHHHHHHHHHHHHH-TT------SS--SHHHHHHHHHHHHHHHHHHHHHHTTTT-HHHHHHHHHHHHHHHHHHHHHHHSTT---HHHHHHHHHHHHHHHHHHHT--/-HHHHHHHHHHHHHTT-S-HHHHHHHHHHHHHHHHHHHHHHHHHHHHHTT-TTTT-S--S--TTHHHHHHTT-HHHHHHHHHHHHHHHHHHHHHHS--HHHHHHHHHHHHHHHHHHHHHHHHTTSS-HHHHHHHHHHHHHHHHHHHHHHH-TTS-HHHHHHH-HHHHHHHHHHHHHHHHHHHH-TT------SS--SHHHHHHHHHHHHHHHHHHHHHHTTTT-HHHHHHHHHHHHHHHHHHHHHHHSTT---HHHHHHHHHHHHHHHHHHHT--